Protein AF-0000000078797740 (afdb_homodimer)

Radius of gyration: 21.54 Å; Cα contacts (8 Å, |Δi|>4): 703; chains: 2; bounding box: 52×62×42 Å

pLDDT: mean 92.01, std 10.16, range [43.12, 98.81]

Structure (mmCIF, N/CA/C/O backbone):
data_AF-0000000078797740-model_v1
#
loop_
_entity.id
_entity.type
_entity.pdbx_description
1 polymer 'Cyclic nucleotide-binding domain-containing protein'
#
loop_
_atom_site.group_PDB
_atom_site.id
_atom_site.type_symbol
_atom_site.label_atom_id
_atom_site.label_alt_id
_atom_site.label_comp_id
_atom_site.label_asym_id
_atom_site.label_entity_id
_atom_site.label_seq_id
_atom_site.pdbx_PDB_ins_code
_atom_site.Cartn_x
_atom_site.Cartn_y
_atom_site.Cartn_z
_atom_site.occupancy
_atom_site.B_iso_or_equiv
_atom_site.auth_seq_id
_atom_site.auth_comp_id
_atom_site.auth_asym_id
_atom_site.auth_atom_id
_atom_site.pdbx_PDB_model_num
ATOM 1 N N . MET A 1 1 ? -16.812 24.594 4.102 1 65.12 1 MET A N 1
ATOM 2 C CA . MET A 1 1 ? -16.141 23.297 4.164 1 65.12 1 MET A CA 1
ATOM 3 C C . MET A 1 1 ? -14.641 23.469 4.328 1 65.12 1 MET A C 1
ATOM 5 O O . MET A 1 1 ? -14.039 24.359 3.713 1 65.12 1 MET A O 1
ATOM 9 N N . ASP A 1 2 ? -14.078 22.812 5.332 1 85.69 2 ASP A N 1
ATOM 10 C CA . ASP A 1 2 ? -12.664 23.016 5.656 1 85.69 2 ASP A CA 1
ATOM 11 C C . ASP A 1 2 ? -11.766 22.5 4.539 1 85.69 2 ASP A C 1
ATOM 13 O O . ASP A 1 2 ? -12.062 21.484 3.92 1 85.69 2 ASP A O 1
ATOM 17 N N . ALA A 1 3 ? -10.875 23.344 4.074 1 91.75 3 ALA A N 1
ATOM 18 C CA . ALA A 1 3 ? -9.93 23.125 2.982 1 91.75 3 ALA A CA 1
ATOM 19 C C . ALA A 1 3 ? -9.32 21.734 3.051 1 91.75 3 ALA A C 1
ATOM 21 O O . ALA A 1 3 ? -9.117 21.094 2.021 1 91.75 3 ALA A O 1
ATOM 22 N N . PHE A 1 4 ? -9.172 21.25 4.227 1 95.38 4 PHE A N 1
ATOM 23 C CA . PHE A 1 4 ? -8.5 19.969 4.359 1 95.38 4 PHE A CA 1
ATOM 24 C C . PHE A 1 4 ? -9.422 18.828 3.939 1 95.38 4 PHE A C 1
ATOM 26 O O . PHE A 1 4 ? -8.961 17.797 3.441 1 95.38 4 PHE A O 1
ATOM 33 N N . ILE A 1 5 ? -10.742 18.984 4.07 1 96.31 5 ILE A N 1
ATOM 34 C CA . ILE A 1 5 ? -11.688 17.938 3.693 1 96.31 5 ILE A CA 1
ATOM 35 C C . ILE A 1 5 ? -11.781 17.859 2.17 1 96.31 5 ILE A C 1
ATOM 37 O O . ILE A 1 5 ? -11.922 16.766 1.61 1 96.31 5 ILE A O 1
ATOM 41 N N . GLN A 1 6 ? -11.719 19.016 1.574 1 95.81 6 GLN A N 1
ATOM 42 C CA . GLN A 1 6 ? -11.695 19.047 0.116 1 95.81 6 GLN A CA 1
ATOM 43 C C . GLN A 1 6 ? -10.453 18.344 -0.425 1 95.81 6 GLN A C 1
ATOM 45 O O . GLN A 1 6 ? -10.539 17.562 -1.38 1 95.81 6 GLN A O 1
ATOM 50 N N . LYS A 1 7 ? -9.336 18.594 0.124 1 95.12 7 LYS A N 1
ATOM 51 C CA . LYS A 1 7 ? -8.094 17.938 -0.268 1 95.12 7 LYS A CA 1
ATOM 52 C C . LYS A 1 7 ? -8.164 16.422 -0.041 1 95.12 7 LYS A C 1
ATOM 54 O O . LYS A 1 7 ? -7.676 15.648 -0.862 1 95.12 7 LYS A O 1
ATOM 59 N N . PHE A 1 8 ? -8.758 16.094 1.086 1 97 8 PHE A N 1
ATOM 60 C CA . PHE A 1 8 ? -8.938 14.68 1.421 1 97 8 PHE A CA 1
ATOM 61 C C . PHE A 1 8 ? -9.781 13.977 0.362 1 97 8 PHE A C 1
ATOM 63 O O . PHE A 1 8 ? -9.406 12.906 -0.124 1 97 8 PHE A O 1
ATOM 70 N N . CYS A 1 9 ? -10.852 14.609 0.002 1 96.81 9 CYS A N 1
ATOM 71 C CA . CYS A 1 9 ? -11.758 14.062 -1.002 1 96.81 9 CYS A CA 1
ATOM 72 C C . CYS A 1 9 ? -11.062 13.93 -2.352 1 96.81 9 CYS A C 1
ATOM 74 O O . CYS A 1 9 ? -11.211 12.922 -3.037 1 96.81 9 CYS A O 1
ATOM 76 N N . GLU A 1 10 ? -10.305 14.898 -2.666 1 94 10 GLU A N 1
ATOM 77 C CA . GLU A 1 10 ? -9.609 14.898 -3.949 1 94 10 GLU A CA 1
ATOM 78 C C . GLU A 1 10 ? -8.508 13.844 -3.982 1 94 10 GLU A C 1
ATOM 80 O O . GLU A 1 10 ? -8.383 13.102 -4.957 1 94 10 GLU A O 1
ATOM 85 N N . LYS A 1 11 ? -7.773 13.734 -2.965 1 92.06 11 LYS A N 1
ATOM 86 C CA . LYS A 1 11 ? -6.637 12.82 -2.898 1 92.06 11 LYS A CA 1
ATOM 87 C C . LYS A 1 11 ? -7.094 11.367 -3.02 1 92.06 11 LYS A C 1
ATOM 89 O O . LYS A 1 11 ? -6.457 10.57 -3.707 1 92.06 11 LYS A O 1
ATOM 94 N N . TYR A 1 12 ? -8.211 11.094 -2.422 1 94.38 12 TYR A N 1
ATOM 95 C CA . TYR A 1 12 ? -8.617 9.695 -2.346 1 94.38 12 TYR A CA 1
ATOM 96 C C . TYR A 1 12 ? -9.828 9.43 -3.232 1 94.38 12 TYR A C 1
ATOM 98 O O . TYR A 1 12 ? -10.406 8.344 -3.188 1 94.38 12 TYR A O 1
ATOM 106 N N . SER A 1 13 ? -10.219 10.453 -4.012 1 92.69 13 SER A N 1
ATOM 107 C CA . SER A 1 13 ? -11.359 10.32 -4.91 1 92.69 13 SER A CA 1
ATOM 108 C C . SER A 1 13 ? -12.602 9.836 -4.164 1 92.69 13 SER A C 1
ATOM 110 O O . SER A 1 13 ? -13.242 8.867 -4.578 1 92.69 13 SER A O 1
ATOM 112 N N . LEU A 1 14 ? -12.945 10.523 -3.066 1 94.88 14 LEU A N 1
ATOM 113 C CA . LEU A 1 14 ? -14.055 10.125 -2.203 1 94.88 14 LEU A CA 1
ATOM 114 C C . LEU A 1 14 ? -15.148 11.18 -2.203 1 94.88 14 LEU A C 1
ATOM 116 O O . LEU A 1 14 ? -14.875 12.375 -2.332 1 94.88 14 LEU A O 1
ATOM 120 N N . PRO A 1 15 ? -16.391 10.75 -1.98 1 95 15 PRO A N 1
ATOM 121 C CA . PRO A 1 15 ? -17.5 11.703 -1.937 1 95 15 PRO A CA 1
ATOM 122 C C . PRO A 1 15 ? -17.453 12.617 -0.712 1 95 15 PRO A C 1
ATOM 124 O O . PRO A 1 15 ? -17.172 12.156 0.396 1 95 15 PRO A O 1
ATOM 127 N N . ILE A 1 16 ? -17.812 13.875 -0.906 1 95.62 16 ILE A N 1
ATOM 128 C CA . ILE A 1 16 ? -17.719 14.898 0.133 1 95.62 16 ILE A CA 1
ATOM 129 C C . ILE A 1 16 ? -18.734 14.594 1.243 1 95.62 16 ILE A C 1
ATOM 131 O O . ILE A 1 16 ? -18.422 14.766 2.426 1 95.62 16 ILE A O 1
ATOM 135 N N . ALA A 1 17 ? -19.922 14.141 0.893 1 95.62 17 ALA A N 1
ATOM 136 C CA . ALA A 1 17 ? -20.969 13.891 1.878 1 95.62 17 ALA A CA 1
ATOM 137 C C . ALA A 1 17 ? -20.531 12.828 2.881 1 95.62 17 ALA A C 1
ATOM 139 O O . ALA A 1 17 ? -20.734 12.984 4.09 1 95.62 17 ALA A O 1
ATOM 140 N N . LEU A 1 18 ? -19.938 11.766 2.393 1 95.94 18 LEU A N 1
ATOM 141 C CA . LEU A 1 18 ? -19.484 10.688 3.266 1 95.94 18 LEU A CA 1
ATOM 142 C C . LEU A 1 18 ? -18.266 11.109 4.074 1 95.94 18 LEU A C 1
ATOM 144 O O . LEU A 1 18 ? -18.094 10.695 5.223 1 95.94 18 LEU A O 1
ATOM 148 N N . SER A 1 19 ? -17.391 11.938 3.469 1 97.12 19 SER A N 1
ATOM 149 C CA . SER A 1 19 ? -16.219 12.461 4.176 1 97.12 19 SER A CA 1
ATOM 150 C C . SER A 1 19 ? -16.641 13.336 5.355 1 97.12 19 SER A C 1
ATOM 152 O O . SER A 1 19 ? -16.047 13.258 6.434 1 97.12 19 SER A O 1
ATOM 154 N N . LEU A 1 20 ? -17.672 14.117 5.137 1 96.44 20 LEU A N 1
ATOM 155 C CA . LEU A 1 20 ? -18.203 14.953 6.211 1 96.44 20 LEU A CA 1
ATOM 156 C C . LEU A 1 20 ? -18.844 14.109 7.297 1 96.44 20 LEU A C 1
ATOM 158 O O . LEU A 1 20 ? -18.734 14.414 8.484 1 96.44 20 LEU A O 1
ATOM 162 N N . GLN A 1 21 ? -19.531 13.055 6.883 1 95.75 21 GLN A N 1
ATOM 163 C CA . GLN A 1 21 ? -20.109 12.125 7.844 1 95.75 21 GLN A CA 1
ATOM 164 C C . GLN A 1 21 ? -19.031 11.5 8.719 1 95.75 21 GLN A C 1
ATOM 166 O O . GLN A 1 21 ? -19.203 11.359 9.93 1 95.75 21 GLN A O 1
ATOM 171 N N . LEU A 1 22 ? -17.953 11.07 8.109 1 96.69 22 LEU A N 1
ATOM 172 C CA . LEU A 1 22 ? -16.828 10.531 8.859 1 96.69 22 LEU A CA 1
ATOM 173 C C . LEU A 1 22 ? -16.281 11.57 9.844 1 96.69 22 LEU A C 1
ATOM 175 O O . LEU A 1 22 ? -16.078 11.266 11.016 1 96.69 22 LEU A O 1
ATOM 179 N N . LEU A 1 23 ? -16.125 12.766 9.344 1 97.06 23 LEU A N 1
ATOM 180 C CA . LEU A 1 23 ? -15.57 13.844 10.156 1 97.06 23 LEU A CA 1
ATOM 181 C C . LEU A 1 23 ? -16.438 14.109 11.383 1 97.06 23 LEU A C 1
ATOM 183 O O . LEU A 1 23 ? -15.922 14.375 12.469 1 97.06 23 LEU A O 1
ATOM 187 N N . ASP A 1 24 ? -17.719 14.008 11.227 1 96.56 24 ASP A N 1
ATOM 188 C CA . ASP A 1 24 ? -18.672 14.25 12.305 1 96.56 24 ASP A CA 1
ATOM 189 C C . ASP A 1 24 ? -18.484 13.258 13.445 1 96.56 24 ASP A C 1
ATOM 191 O O . ASP A 1 24 ? -18.906 13.508 14.578 1 96.56 24 ASP A O 1
ATOM 195 N N . ASN A 1 25 ? -17.844 12.164 13.148 1 97.56 25 ASN A N 1
ATOM 196 C CA . ASN A 1 25 ? -17.641 11.133 14.156 1 97.56 25 ASN A CA 1
ATOM 197 C C . ASN A 1 25 ? -16.219 11.195 14.734 1 97.56 25 ASN A C 1
ATOM 199 O O . ASN A 1 25 ? -15.867 10.398 15.602 1 97.56 25 ASN A O 1
ATOM 203 N N . MET A 1 26 ? -15.414 12.125 14.273 1 98.19 26 MET A N 1
ATOM 204 C CA . MET A 1 26 ? -14.023 12.234 14.688 1 98.19 26 MET A CA 1
ATOM 205 C C . MET A 1 26 ? -13.852 13.312 15.75 1 98.19 26 MET A C 1
ATOM 207 O O . MET A 1 26 ? -14.719 14.18 15.906 1 98.19 26 MET A O 1
ATOM 211 N N . GLU A 1 27 ? -12.789 13.219 16.438 1 98.38 27 GLU A N 1
ATOM 212 C CA . GLU A 1 27 ? -12.414 14.195 17.469 1 98.38 27 GLU A CA 1
ATOM 213 C C . GLU A 1 27 ? -11.164 14.969 17.047 1 98.38 27 GLU A C 1
ATOM 215 O O . GLU A 1 27 ? -10.25 14.406 16.453 1 98.38 27 GLU A O 1
ATOM 220 N N . LYS A 1 28 ? -11.125 16.203 17.469 1 98.19 28 LYS A N 1
ATOM 221 C CA . LYS A 1 28 ? -9.992 17.078 17.141 1 98.19 28 LYS A CA 1
ATOM 222 C C . LYS A 1 28 ? -8.859 16.906 18.141 1 98.19 28 LYS A C 1
ATOM 224 O O . LYS A 1 28 ? -9.102 16.875 19.359 1 98.19 28 LYS A O 1
ATOM 229 N N . PHE A 1 29 ? -7.629 16.766 17.672 1 98.5 29 PHE A N 1
ATOM 230 C CA . PHE A 1 29 ? -6.422 16.688 18.484 1 98.5 29 PHE A CA 1
ATOM 231 C C . PHE A 1 29 ? -5.41 17.734 18.047 1 98.5 29 PHE A C 1
ATOM 233 O O . PHE A 1 29 ? -5.262 18.016 16.859 1 98.5 29 PHE A O 1
ATOM 240 N N . THR A 1 30 ? -4.703 18.266 19.016 1 98.56 30 THR A N 1
ATOM 241 C CA . THR A 1 30 ? -3.621 19.203 18.734 1 98.56 30 THR A CA 1
ATOM 242 C C . THR A 1 30 ? -2.281 18.641 19.203 1 98.56 30 THR A C 1
ATOM 244 O O . THR A 1 30 ? -2.199 18.016 20.25 1 98.56 30 THR A O 1
ATOM 247 N N . PHE A 1 31 ? -1.307 18.859 18.375 1 98.56 31 PHE A N 1
ATOM 248 C CA . PHE A 1 31 ? 0.049 18.406 18.641 1 98.56 31 PHE A CA 1
ATOM 249 C C . PHE A 1 31 ? 1.056 19.531 18.453 1 98.56 31 PHE A C 1
ATOM 251 O O . PHE A 1 31 ? 0.838 20.438 17.641 1 98.56 31 PHE A O 1
ATOM 258 N N . HIS A 1 32 ? 2.152 19.469 19.188 1 98.56 32 HIS A N 1
ATOM 259 C CA . HIS A 1 32 ? 3.271 20.375 18.984 1 98.56 32 HIS A CA 1
ATOM 260 C C . HIS A 1 32 ? 4.359 19.734 18.141 1 98.56 32 HIS A C 1
ATOM 262 O O . HIS A 1 32 ? 4.422 18.5 18.031 1 98.56 32 HIS A O 1
ATOM 268 N N . LYS A 1 33 ? 5.16 20.594 17.578 1 98.12 33 LYS A N 1
ATOM 269 C CA . LYS A 1 33 ? 6.328 20.094 16.859 1 98.12 33 LYS A CA 1
ATOM 270 C C . LYS A 1 33 ? 7.109 19.094 17.703 1 98.12 33 LYS A C 1
ATOM 272 O O . LYS A 1 33 ? 7.387 19.344 18.891 1 98.12 33 LYS A O 1
ATOM 277 N N . GLY A 1 34 ? 7.336 17.953 17.156 1 98.12 34 GLY A N 1
ATOM 278 C CA . GLY A 1 34 ? 8.148 16.969 17.844 1 98.12 34 GLY A CA 1
ATOM 279 C C . GLY A 1 34 ? 7.328 15.906 18.547 1 98.12 34 GLY A C 1
ATOM 280 O O . GLY A 1 34 ? 7.859 14.867 18.953 1 98.12 34 GLY A O 1
ATOM 281 N N . ASP A 1 35 ? 6.016 16.188 18.719 1 98.69 35 ASP A N 1
ATOM 282 C CA . ASP A 1 35 ? 5.145 15.18 19.312 1 98.69 35 ASP A CA 1
ATOM 283 C C . ASP A 1 35 ? 5.012 13.961 18.406 1 98.69 35 ASP A C 1
ATOM 285 O O . ASP A 1 35 ? 5.168 14.07 17.188 1 98.69 35 ASP A O 1
ATOM 289 N N . PHE A 1 36 ? 4.711 12.766 19 1 98.75 36 PHE A N 1
ATOM 290 C CA . PHE A 1 36 ? 4.547 11.516 18.266 1 98.75 36 PHE A CA 1
ATOM 291 C C . PHE A 1 36 ? 3.113 11.008 18.375 1 98.75 36 PHE A C 1
ATOM 293 O O . PHE A 1 36 ? 2.514 11.055 19.453 1 98.75 36 PHE A O 1
ATOM 300 N N . LEU A 1 37 ? 2.555 10.594 17.25 1 98.19 37 LEU A N 1
ATOM 301 C CA . LEU A 1 37 ? 1.342 9.781 17.328 1 98.19 37 LEU A CA 1
ATOM 302 C C . LEU A 1 37 ? 1.644 8.398 17.891 1 98.19 37 LEU A C 1
ATOM 304 O O . LEU A 1 37 ? 0.841 7.844 18.641 1 98.19 37 LEU A O 1
ATOM 308 N N . VAL A 1 38 ? 2.738 7.883 17.438 1 98.31 38 VAL A N 1
ATOM 309 C CA . VAL A 1 38 ? 3.26 6.602 17.906 1 98.31 38 VAL A CA 1
ATOM 310 C C . VAL A 1 38 ? 4.77 6.547 17.688 1 98.31 38 VAL A C 1
ATOM 312 O O . VAL A 1 38 ? 5.285 7.125 16.719 1 98.31 38 VAL A O 1
ATOM 315 N N . GLN A 1 39 ? 5.453 5.984 18.562 1 97.88 39 GLN A N 1
ATOM 316 C CA . GLN A 1 39 ? 6.871 5.691 18.406 1 97.88 39 GLN A CA 1
ATOM 317 C C . GLN A 1 39 ? 7.098 4.223 18.062 1 97.88 39 GLN A C 1
ATOM 319 O O . GLN A 1 39 ? 6.301 3.363 18.438 1 97.88 39 GLN A O 1
ATOM 324 N N . GLU A 1 40 ? 8.172 4.023 17.297 1 95.81 40 GLU A N 1
ATOM 325 C CA . GLU A 1 40 ? 8.547 2.637 17.047 1 95.81 40 GLU A CA 1
ATOM 326 C C . GLU A 1 40 ? 8.469 1.796 18.312 1 95.81 40 GLU A C 1
ATOM 328 O O . GLU A 1 40 ? 8.953 2.211 19.375 1 95.81 40 GLU A O 1
ATOM 333 N N . GLY A 1 41 ? 7.762 0.644 18.219 1 96.5 41 GLY A N 1
ATOM 334 C CA . GLY A 1 41 ? 7.578 -0.219 19.375 1 96.5 41 GLY A CA 1
ATOM 335 C C . GLY A 1 41 ? 6.312 0.085 20.156 1 96.5 41 GLY A C 1
ATOM 336 O O . GLY A 1 41 ? 5.887 -0.711 21 1 96.5 41 GLY A O 1
ATOM 337 N N . GLY A 1 42 ? 5.723 1.275 19.953 1 97.88 42 GLY A N 1
ATOM 338 C CA . GLY A 1 42 ? 4.449 1.623 20.562 1 97.88 42 GLY A CA 1
ATOM 339 C C . GLY A 1 42 ? 3.252 1.109 19.797 1 97.88 42 GLY A C 1
ATOM 340 O O . GLY A 1 42 ? 3.408 0.439 18.766 1 97.88 42 GLY A O 1
ATOM 341 N N . ARG A 1 43 ? 2.072 1.393 20.344 1 97.81 43 ARG A N 1
ATOM 342 C CA . ARG A 1 43 ? 0.838 0.954 19.703 1 97.81 43 ARG A CA 1
ATOM 343 C C . ARG A 1 43 ? -0.146 2.109 19.562 1 97.81 43 ARG A C 1
ATOM 345 O O . ARG A 1 43 ? -0.275 2.938 20.469 1 97.81 43 ARG A O 1
ATOM 352 N N . ASN A 1 44 ? -0.718 2.252 18.484 1 98.31 44 ASN A N 1
ATOM 353 C CA . ASN A 1 44 ? -1.804 3.172 18.172 1 98.31 44 ASN A CA 1
ATOM 354 C C . ASN A 1 44 ? -2.682 2.627 17.047 1 98.31 44 ASN A C 1
ATOM 356 O O . ASN A 1 44 ? -2.199 2.375 15.938 1 98.31 44 ASN A O 1
ATOM 360 N N . SER A 1 45 ? -3.953 2.43 17.328 1 98.25 45 SER A N 1
ATOM 361 C CA . SER A 1 45 ? -4.828 1.804 16.344 1 98.25 45 SER A CA 1
ATOM 362 C C . SER A 1 45 ? -5.762 2.826 15.711 1 98.25 45 SER A C 1
ATOM 364 O O . SER A 1 45 ? -6.621 2.471 14.898 1 98.25 45 SER A O 1
ATOM 366 N N . ASN A 1 46 ? -5.617 4.09 16.031 1 98.56 46 ASN A N 1
ATOM 367 C CA . ASN A 1 46 ? -6.539 5.121 15.57 1 98.56 46 ASN A CA 1
ATOM 368 C C . ASN A 1 46 ? -6.262 5.504 14.117 1 98.56 46 ASN A C 1
ATOM 370 O O . ASN A 1 46 ? -5.176 5.234 13.594 1 98.56 46 ASN A O 1
ATOM 374 N N . PHE A 1 47 ? -7.25 6.047 13.516 1 98.75 47 PHE A N 1
ATOM 375 C CA . PHE A 1 47 ? -7.191 6.625 12.18 1 98.75 47 PHE A CA 1
ATOM 376 C C . PHE A 1 47 ? -7.32 8.141 12.242 1 98.75 47 PHE A C 1
ATOM 378 O O . PHE A 1 47 ? -8.18 8.672 12.953 1 98.75 47 PHE A O 1
ATOM 385 N N . TYR A 1 48 ? -6.465 8.883 11.477 1 98.81 48 TYR A N 1
ATOM 386 C CA . TYR A 1 48 ? -6.488 10.336 11.547 1 98.81 48 TYR A CA 1
ATOM 387 C C . TYR A 1 48 ? -6.523 10.945 10.148 1 98.81 48 TYR A C 1
ATOM 389 O O . TYR A 1 48 ? -6.051 10.336 9.188 1 98.81 48 TYR A O 1
ATOM 397 N N . ILE A 1 49 ? -7.062 12.141 10.078 1 98.56 49 ILE A N 1
ATOM 398 C CA . ILE A 1 49 ? -6.93 13.023 8.93 1 98.56 49 ILE A CA 1
ATOM 399 C C . ILE A 1 49 ? -6.195 14.297 9.344 1 98.56 49 ILE A C 1
ATOM 401 O O . ILE A 1 49 ? -6.535 14.922 10.352 1 98.56 49 ILE A O 1
ATOM 405 N N . VAL A 1 50 ? -5.211 14.664 8.578 1 98.31 50 VAL A N 1
ATOM 406 C CA . VAL A 1 50 ? -4.434 15.859 8.883 1 98.31 50 VAL A CA 1
ATOM 407 C C . VAL A 1 50 ? -5.215 17.109 8.469 1 98.31 50 VAL A C 1
ATOM 409 O O . VAL A 1 50 ? -5.461 17.312 7.277 1 98.31 50 VAL A O 1
ATOM 412 N N . SER A 1 51 ? -5.598 17.891 9.391 1 98.12 51 SER A N 1
ATOM 413 C CA . SER A 1 51 ? -6.246 19.156 9.055 1 98.12 51 SER A CA 1
ATOM 414 C C . SER A 1 51 ? -5.227 20.297 8.961 1 98.12 51 SER A C 1
ATOM 416 O O . SER A 1 51 ? -5.426 21.25 8.203 1 98.12 51 SER A O 1
ATOM 418 N N . LYS A 1 52 ? -4.18 20.172 9.781 1 96.81 52 LYS A N 1
ATOM 419 C CA . LYS A 1 52 ? -3.082 21.141 9.75 1 96.81 52 LYS A CA 1
ATOM 420 C C . LYS A 1 52 ? -1.762 20.469 10.148 1 96.81 52 LYS A C 1
ATOM 422 O O . LYS A 1 52 ? -1.721 19.656 11.07 1 96.81 52 LYS A O 1
ATOM 427 N N . GLY A 1 53 ? -0.698 20.984 9.398 1 96.88 53 GLY A N 1
ATOM 428 C CA . GLY A 1 53 ? 0.641 20.562 9.773 1 96.88 53 GLY A CA 1
ATOM 429 C C . GLY A 1 53 ? 1.225 19.516 8.836 1 96.88 53 GLY A C 1
ATOM 430 O O . GLY A 1 53 ? 0.622 19.188 7.809 1 96.88 53 GLY A O 1
ATOM 431 N N . ILE A 1 54 ? 2.469 19.078 9.117 1 97.5 54 ILE A N 1
ATOM 432 C CA . ILE A 1 54 ? 3.209 18.078 8.352 1 97.5 54 ILE A CA 1
ATOM 433 C C . ILE A 1 54 ? 3.717 16.984 9.281 1 97.5 54 ILE A C 1
ATOM 435 O O . ILE A 1 54 ? 4.234 17.266 10.367 1 97.5 54 ILE A O 1
ATOM 439 N N . TRP A 1 55 ? 3.535 15.828 8.852 1 98 55 TRP A N 1
ATOM 440 C CA . TRP A 1 55 ? 3.945 14.672 9.641 1 98 55 TRP A CA 1
ATOM 441 C C . TRP A 1 55 ? 4.949 13.812 8.883 1 98 55 TRP A C 1
ATOM 443 O O . TRP A 1 55 ? 4.961 13.812 7.648 1 98 55 TRP A O 1
ATOM 453 N N . ARG A 1 56 ? 5.773 13.148 9.664 1 97.81 56 ARG A N 1
ATOM 454 C CA . ARG A 1 56 ? 6.812 12.281 9.117 1 97.81 56 ARG A CA 1
ATOM 455 C C . ARG A 1 56 ? 6.719 10.875 9.695 1 97.81 56 ARG A C 1
ATOM 457 O O . ARG A 1 56 ? 6.617 10.703 10.914 1 97.81 56 ARG A O 1
ATOM 464 N N . GLY A 1 57 ? 6.625 9.914 8.844 1 97.5 57 GLY A N 1
ATOM 465 C CA . GLY A 1 57 ? 6.863 8.531 9.234 1 97.5 57 GLY A CA 1
ATOM 466 C C . GLY A 1 57 ? 8.305 8.102 9.055 1 97.5 57 GLY A C 1
ATOM 467 O O . GLY A 1 57 ? 8.891 8.289 7.984 1 97.5 57 GLY A O 1
ATOM 468 N N . HIS A 1 58 ? 8.922 7.586 10.109 1 96.81 58 HIS A N 1
ATOM 469 C CA . HIS A 1 58 ? 10.336 7.238 10.023 1 96.81 58 HIS A CA 1
ATOM 470 C C . HIS A 1 58 ? 10.672 6.062 10.938 1 96.81 58 HIS A C 1
ATOM 472 O O . HIS A 1 58 ? 9.883 5.719 11.82 1 96.81 58 HIS A O 1
ATOM 478 N N . TYR A 1 59 ? 11.711 5.414 10.641 1 94.81 59 TYR A N 1
ATOM 479 C CA . TYR A 1 59 ? 12.203 4.312 11.461 1 94.81 59 TYR A CA 1
ATOM 480 C C . TYR A 1 59 ? 13.727 4.332 11.531 1 94.81 59 TYR A C 1
ATOM 482 O O . TYR A 1 59 ? 14.383 5.051 10.773 1 94.81 59 TYR A O 1
ATOM 490 N N . LEU A 1 60 ? 14.25 3.621 12.516 1 91 60 LEU A N 1
ATOM 491 C CA . LEU A 1 60 ? 15.695 3.5 12.656 1 91 60 LEU A CA 1
ATOM 492 C C . LEU A 1 60 ? 16.203 2.221 12 1 91 60 LEU A C 1
ATOM 494 O O . LEU A 1 60 ? 15.758 1.124 12.344 1 91 60 LEU A O 1
ATOM 498 N N . ASN A 1 61 ? 17.047 2.404 11.039 1 86.5 61 ASN A N 1
ATOM 499 C CA . ASN A 1 61 ? 17.734 1.283 10.406 1 86.5 61 ASN A CA 1
ATOM 500 C C . ASN A 1 61 ? 19.203 1.22 10.836 1 86.5 61 ASN A C 1
ATOM 502 O O . ASN A 1 61 ? 20.031 1.943 10.297 1 86.5 61 ASN A O 1
ATOM 506 N N . ASP A 1 62 ? 19.531 0.239 11.688 1 82.06 62 ASP A N 1
ATOM 507 C CA . ASP A 1 62 ? 20.875 0.135 12.234 1 82.06 62 ASP A CA 1
ATOM 508 C C . ASP A 1 62 ? 21.375 1.493 12.719 1 82.06 62 ASP A C 1
ATOM 510 O O . ASP A 1 62 ? 22.469 1.933 12.336 1 82.06 62 ASP A O 1
ATOM 514 N N . GLY A 1 63 ? 20.531 2.162 13.297 1 86.06 63 GLY A N 1
ATOM 515 C CA . GLY A 1 63 ? 20.891 3.434 13.898 1 86.06 63 GLY A CA 1
ATOM 516 C C . GLY A 1 63 ? 20.672 4.621 12.984 1 86.06 63 GLY A C 1
ATOM 517 O O . GLY A 1 63 ? 20.75 5.77 13.414 1 86.06 63 GLY A O 1
ATOM 518 N N . VAL A 1 64 ? 20.375 4.379 11.766 1 88.94 64 VAL A N 1
ATOM 519 C CA . VAL A 1 64 ? 20.141 5.461 10.812 1 88.94 64 VAL A CA 1
ATOM 520 C C . VAL A 1 64 ? 18.656 5.82 10.789 1 88.94 64 VAL A C 1
ATOM 522 O O . VAL A 1 64 ? 17.812 4.938 10.672 1 88.94 64 VAL A O 1
ATOM 525 N N . ASP A 1 65 ? 18.375 7.105 10.875 1 94.12 65 ASP A N 1
ATOM 526 C CA . ASP A 1 65 ? 17.016 7.617 10.828 1 94.12 65 ASP A CA 1
ATOM 527 C C . ASP A 1 65 ? 16.516 7.734 9.383 1 94.12 65 ASP A C 1
ATOM 529 O O . ASP A 1 65 ? 16.938 8.633 8.656 1 94.12 65 ASP A O 1
ATOM 533 N N . VAL A 1 66 ? 15.594 6.883 9.016 1 92.75 66 VAL A N 1
ATOM 534 C CA . VAL A 1 66 ? 15.141 6.809 7.629 1 92.75 66 VAL A CA 1
ATOM 535 C C . VAL A 1 66 ? 13.711 7.328 7.527 1 92.75 66 VAL A C 1
ATOM 537 O O . VAL A 1 66 ? 12.805 6.824 8.203 1 92.75 66 VAL A O 1
ATOM 540 N N . SER A 1 67 ? 13.508 8.359 6.703 1 94.56 67 SER A N 1
ATOM 541 C CA . SER A 1 67 ? 12.156 8.852 6.43 1 94.56 67 SER A CA 1
ATOM 542 C C . SER A 1 67 ? 11.445 7.961 5.414 1 94.56 67 SER A C 1
ATOM 544 O O . SER A 1 67 ? 11.992 7.66 4.352 1 94.56 67 SER A O 1
ATOM 546 N N . VAL A 1 68 ? 10.227 7.598 5.727 1 92.25 68 VAL A N 1
ATOM 547 C CA . VAL A 1 68 ? 9.461 6.703 4.863 1 92.25 68 VAL A CA 1
ATOM 548 C C . VAL A 1 68 ? 8.445 7.508 4.055 1 92.25 68 VAL A C 1
ATOM 550 O O . VAL A 1 68 ? 8.258 7.258 2.861 1 92.25 68 VAL A O 1
ATOM 553 N N . TRP A 1 69 ? 7.754 8.32 4.656 1 93.44 69 TRP A N 1
ATOM 554 C CA . TRP A 1 69 ? 6.734 9.133 3.998 1 93.44 69 TRP A CA 1
ATOM 555 C C . TRP A 1 69 ? 6.492 10.43 4.766 1 93.44 69 TRP A C 1
ATOM 557 O O . TRP A 1 69 ? 6.898 10.555 5.922 1 93.44 69 TRP A O 1
ATOM 567 N N . PHE A 1 70 ? 5.914 11.352 4.117 1 95.5 70 PHE A N 1
ATOM 568 C CA . PHE A 1 70 ? 5.379 12.578 4.711 1 95.5 70 PHE A CA 1
ATOM 569 C C . PHE A 1 70 ? 3.883 12.695 4.445 1 95.5 70 PHE A C 1
ATOM 571 O O . PHE A 1 70 ? 3.381 12.188 3.441 1 95.5 70 PHE A O 1
ATOM 578 N N . ALA A 1 71 ? 3.227 13.32 5.344 1 96 71 ALA A N 1
ATOM 579 C CA . ALA A 1 71 ? 1.797 13.578 5.188 1 96 71 ALA A CA 1
ATOM 580 C C . ALA A 1 71 ? 1.448 15 5.613 1 96 71 ALA A C 1
ATOM 582 O O . ALA A 1 71 ? 1.977 15.508 6.605 1 96 71 ALA A O 1
ATOM 583 N N . SER A 1 72 ? 0.632 15.594 4.844 1 95.94 72 SER A N 1
ATOM 584 C CA . SER A 1 72 ? 0.224 16.969 5.121 1 95.94 72 SER A CA 1
ATOM 585 C C . SER A 1 72 ? -1.29 17.125 5.031 1 95.94 72 SER A C 1
ATOM 587 O O . SER A 1 72 ? -2.023 16.125 5.051 1 95.94 72 SER A O 1
ATOM 589 N N . GLU A 1 73 ? -1.748 18.344 5.055 1 95.69 73 GLU A N 1
ATOM 590 C CA . GLU A 1 73 ? -3.166 18.688 5.082 1 95.69 73 GLU A CA 1
ATOM 591 C C . GLU A 1 73 ? -3.953 17.875 4.059 1 95.69 73 GLU A C 1
ATOM 593 O O . GLU A 1 73 ? -3.586 17.828 2.881 1 95.69 73 GLU A O 1
ATOM 598 N N . GLY A 1 74 ? -4.984 17.188 4.551 1 96.31 74 GLY A N 1
ATOM 599 C CA . GLY A 1 74 ? -5.867 16.438 3.668 1 96.31 74 GLY A CA 1
ATOM 600 C C . GLY A 1 74 ? -5.488 14.969 3.551 1 96.31 74 GLY A C 1
ATOM 601 O O . GLY A 1 74 ? -6.219 14.18 2.945 1 96.31 74 GLY A O 1
ATOM 602 N N . GLU A 1 75 ? -4.41 14.602 4.121 1 96.62 75 GLU A N 1
ATOM 603 C CA . GLU A 1 75 ? -3.961 13.219 3.998 1 96.62 75 GLU A CA 1
ATOM 604 C C . GLU A 1 75 ? -4.305 12.414 5.246 1 96.62 75 GLU A C 1
ATOM 606 O O . GLU A 1 75 ? -4.402 12.969 6.344 1 96.62 75 GLU A O 1
ATOM 611 N N . ALA A 1 76 ? -4.535 11.141 5.066 1 98.06 76 ALA A N 1
ATOM 612 C CA . ALA A 1 76 ? -4.758 10.211 6.176 1 98.06 76 ALA A CA 1
ATOM 613 C C . ALA A 1 76 ? -3.438 9.773 6.797 1 98.06 76 ALA A C 1
ATOM 615 O O . ALA A 1 76 ? -2.449 9.562 6.09 1 98.06 76 ALA A O 1
ATOM 616 N N . ILE A 1 77 ? -3.428 9.609 8.109 1 98 77 ILE A N 1
ATOM 617 C CA . ILE A 1 77 ? -2.27 9.031 8.781 1 98 77 ILE A CA 1
ATOM 618 C C . ILE A 1 77 ? -2.73 8.031 9.844 1 98 77 ILE A C 1
ATOM 620 O O . ILE A 1 77 ? -3.748 8.242 10.5 1 98 77 ILE A O 1
ATOM 624 N N . PHE A 1 78 ? -2.006 6.984 9.984 1 98.5 78 PHE A N 1
ATOM 625 C CA . PHE A 1 78 ? -2.219 5.918 10.953 1 98.5 78 PHE A CA 1
ATOM 626 C C . PHE A 1 78 ? -1.011 4.992 11.016 1 98.5 78 PHE A C 1
ATOM 628 O O . PHE A 1 78 ? -0.219 4.934 10.078 1 98.5 78 PHE A O 1
ATOM 635 N N . SER A 1 79 ? -0.845 4.387 12.164 1 98.12 79 SER A N 1
ATOM 636 C CA . SER A 1 79 ? 0.094 3.27 12.211 1 98.12 79 SER A CA 1
ATOM 637 C C . SER A 1 79 ? -0.484 2.033 11.531 1 98.12 79 SER A C 1
ATOM 639 O O . SER A 1 79 ? -1.443 1.438 12.023 1 98.12 79 SER A O 1
ATOM 641 N N . SER A 1 80 ? 0.106 1.585 10.477 1 97.56 80 SER A N 1
ATOM 642 C CA . SER A 1 80 ? -0.408 0.449 9.719 1 97.56 80 SER A CA 1
ATOM 643 C C . SER A 1 80 ? -0.508 -0.798 10.594 1 97.56 80 SER A C 1
ATOM 645 O O . SER A 1 80 ? -1.521 -1.5 10.57 1 97.56 80 SER A O 1
ATOM 647 N N . TRP A 1 81 ? 0.489 -1.096 11.383 1 97.5 81 TRP A N 1
ATOM 648 C CA . TRP A 1 81 ? 0.529 -2.27 12.25 1 97.5 81 TRP A CA 1
ATOM 649 C C . TRP A 1 81 ? -0.546 -2.186 13.328 1 97.5 81 TRP A C 1
ATOM 651 O O . TRP A 1 81 ? -1.294 -3.143 13.547 1 97.5 81 TRP A O 1
ATOM 661 N N . GLY A 1 82 ? -0.595 -1.052 13.984 1 97.94 82 GLY A N 1
ATOM 662 C CA . GLY A 1 82 ? -1.619 -0.853 15 1 97.94 82 GLY A CA 1
ATOM 663 C C . GLY A 1 82 ? -3.027 -0.873 14.43 1 97.94 82 GLY A C 1
ATOM 664 O O . GLY A 1 82 ? -3.908 -1.544 14.977 1 97.94 82 GLY A O 1
ATOM 665 N N . TYR A 1 83 ? -3.217 -0.17 13.352 1 98.31 83 TYR A N 1
ATOM 666 C CA . TYR A 1 83 ? -4.547 -0.018 12.766 1 98.31 83 TYR A CA 1
ATOM 667 C C . TYR A 1 83 ? -5.035 -1.335 12.18 1 98.31 83 TYR A C 1
ATOM 669 O O . TYR A 1 83 ? -6.195 -1.714 12.367 1 98.31 83 TYR A O 1
ATOM 677 N N . VAL A 1 84 ? -4.211 -2.061 11.492 1 97.75 84 VAL A N 1
ATOM 678 C CA . VAL A 1 84 ? -4.656 -3.203 10.703 1 97.75 84 VAL A CA 1
ATOM 679 C C . VAL A 1 84 ? -4.676 -4.457 11.57 1 97.75 84 VAL A C 1
ATOM 681 O O . VAL A 1 84 ? -5.621 -5.246 11.516 1 97.75 84 VAL A O 1
ATOM 684 N N . GLU A 1 85 ? -3.605 -4.617 12.406 1 96.25 85 GLU A N 1
ATOM 685 C CA . GLU A 1 85 ? -3.455 -5.895 13.094 1 96.25 85 GLU A CA 1
ATOM 686 C C . GLU A 1 85 ? -3.381 -5.699 14.609 1 96.25 85 GLU A C 1
ATOM 688 O O . GLU A 1 85 ? -3.242 -6.668 15.359 1 96.25 85 GLU A O 1
ATOM 693 N N . ASN A 1 86 ? -3.467 -4.477 15.086 1 96.44 86 ASN A N 1
ATOM 694 C CA . ASN A 1 86 ? -3.334 -4.172 16.5 1 96.44 86 ASN A CA 1
ATOM 695 C C . ASN A 1 86 ? -2.018 -4.703 17.062 1 96.44 86 ASN A C 1
ATOM 697 O O . ASN A 1 86 ? -2.002 -5.352 18.109 1 96.44 86 ASN A O 1
ATOM 701 N N . THR A 1 87 ? -0.908 -4.52 16.359 1 97.25 87 THR A N 1
ATOM 702 C CA . THR A 1 87 ? 0.443 -4.871 16.781 1 97.25 87 THR A CA 1
ATOM 703 C C . THR A 1 87 ? 1.305 -3.619 16.938 1 97.25 87 THR A C 1
ATOM 705 O O . THR A 1 87 ? 0.842 -2.506 16.672 1 97.25 87 THR A O 1
ATOM 708 N N . VAL A 1 88 ? 2.52 -3.779 17.422 1 97.81 88 VAL A N 1
ATOM 709 C CA . VAL A 1 88 ? 3.402 -2.643 17.656 1 97.81 88 VAL A CA 1
ATOM 710 C C . VAL A 1 88 ? 3.875 -2.061 16.328 1 97.81 88 VAL A C 1
ATOM 712 O O . VAL A 1 88 ? 4.094 -2.799 15.367 1 97.81 88 VAL A O 1
ATOM 715 N N . SER A 1 89 ? 4.039 -0.791 16.359 1 97.5 89 SER A N 1
ATOM 716 C CA . SER A 1 89 ? 4.445 -0.081 15.156 1 97.5 89 SER A CA 1
ATOM 717 C C . SER A 1 89 ? 5.926 -0.292 14.867 1 97.5 89 SER A C 1
ATOM 719 O O . SER A 1 89 ? 6.754 -0.285 15.781 1 97.5 89 SER A O 1
ATOM 721 N N . LEU A 1 90 ? 6.297 -0.427 13.625 1 95.06 90 LEU A N 1
ATOM 722 C CA . LEU A 1 90 ? 7.695 -0.473 13.203 1 95.06 90 LEU A CA 1
ATOM 723 C C . LEU A 1 90 ? 8.18 0.911 12.789 1 95.06 90 LEU A C 1
ATOM 725 O O . LEU A 1 90 ? 9.375 1.105 12.547 1 95.06 90 LEU A O 1
ATOM 729 N N . VAL A 1 91 ? 7.199 1.821 12.742 1 96.44 91 VAL A N 1
ATOM 730 C CA . VAL A 1 91 ? 7.508 3.178 12.305 1 96.44 91 VAL A CA 1
ATOM 731 C C . VAL A 1 91 ? 7.055 4.18 13.359 1 96.44 91 VAL A C 1
ATOM 733 O O . VAL A 1 91 ? 6.051 3.955 14.047 1 96.44 91 VAL A O 1
ATOM 736 N N . SER A 1 92 ? 7.855 5.223 13.531 1 98.31 92 SER A N 1
ATOM 737 C CA . SER A 1 92 ? 7.426 6.367 14.32 1 98.31 92 SER A CA 1
ATOM 738 C C . SER A 1 92 ? 6.719 7.406 13.461 1 98.31 92 SER A C 1
ATOM 740 O O . SER A 1 92 ? 7.109 7.637 12.312 1 98.31 92 SER A O 1
ATOM 742 N N . ILE A 1 93 ? 5.711 7.977 13.977 1 98.75 93 ILE A N 1
ATOM 743 C CA . ILE A 1 93 ? 4.988 9.055 13.312 1 98.75 93 ILE A CA 1
ATOM 744 C C . ILE A 1 93 ? 5.113 10.336 14.133 1 98.75 93 ILE A C 1
ATOM 746 O O . ILE A 1 93 ? 4.555 10.438 15.227 1 98.75 93 ILE A O 1
ATOM 750 N N . GLU A 1 94 ? 5.793 11.297 13.57 1 98.69 94 GLU A N 1
ATOM 751 C CA . GLU A 1 94 ? 6.234 12.469 14.32 1 98.69 94 GLU A CA 1
ATOM 752 C C . GLU A 1 94 ? 5.734 13.758 13.672 1 98.69 94 GLU A C 1
ATOM 754 O O . GLU A 1 94 ? 5.762 13.891 12.445 1 98.69 94 GLU A O 1
ATOM 759 N N . ALA A 1 95 ? 5.289 14.688 14.492 1 98.69 95 ALA A N 1
ATOM 760 C CA . ALA A 1 95 ? 4.895 16 13.992 1 98.69 95 ALA A CA 1
ATOM 761 C C . ALA A 1 95 ? 6.117 16.859 13.664 1 98.69 95 ALA A C 1
ATOM 763 O O . ALA A 1 95 ? 6.98 17.062 14.523 1 98.69 95 ALA A O 1
ATOM 764 N N . MET A 1 96 ? 6.18 17.391 12.461 1 98.25 96 MET A N 1
ATOM 765 C CA . MET A 1 96 ? 7.309 18.203 12.031 1 98.25 96 MET A CA 1
ATOM 766 C C . MET A 1 96 ? 7.062 19.672 12.344 1 98.25 96 MET A C 1
ATOM 768 O O . MET A 1 96 ? 7.98 20.5 12.25 1 98.25 96 MET A O 1
ATOM 772 N N . CYS A 1 97 ? 5.895 20.094 12.719 1 98.19 97 CYS A N 1
ATOM 773 C CA . CYS A 1 97 ? 5.445 21.406 13.156 1 98.19 97 CYS A CA 1
ATOM 774 C C . CYS A 1 97 ? 4.172 21.312 13.984 1 98.19 97 CYS A C 1
ATOM 776 O O . CYS A 1 97 ? 3.662 20.203 14.203 1 98.19 97 CYS A O 1
ATOM 778 N N . ASP A 1 98 ? 3.734 22.406 14.57 1 98.44 98 ASP A N 1
ATOM 779 C CA . ASP A 1 98 ? 2.439 22.391 15.242 1 98.44 98 ASP A CA 1
ATOM 780 C C . ASP A 1 98 ? 1.338 21.891 14.305 1 98.44 98 ASP A C 1
ATOM 782 O O . ASP A 1 98 ? 1.251 22.328 13.156 1 98.44 98 ASP A O 1
ATOM 786 N N . SER A 1 99 ? 0.554 20.875 14.812 1 98.12 99 SER A N 1
ATOM 787 C CA . SER A 1 99 ? -0.351 20.172 13.914 1 98.12 99 SER A CA 1
ATOM 788 C C . SER A 1 99 ? -1.718 19.953 14.562 1 98.12 99 SER A C 1
ATOM 790 O O . SER A 1 99 ? -1.857 20.062 15.781 1 98.12 99 SER A O 1
ATOM 792 N N . GLU A 1 100 ? -2.666 19.797 13.75 1 98.62 100 GLU A N 1
ATOM 793 C CA . GLU A 1 100 ? -4.031 19.438 14.117 1 98.62 100 GLU A CA 1
ATOM 794 C C . GLU A 1 100 ? -4.516 18.234 13.328 1 98.62 100 GLU A C 1
ATOM 796 O O . GLU A 1 100 ? -4.336 18.156 12.117 1 98.62 100 GLU A O 1
ATOM 801 N N . LEU A 1 101 ? -5.102 17.266 14.031 1 98.69 101 LEU A N 1
ATOM 802 C CA . LEU A 1 101 ? -5.645 16.062 13.43 1 98.69 101 LEU A CA 1
ATOM 803 C C . LEU A 1 101 ? -7.102 15.852 13.844 1 98.69 101 LEU A C 1
ATOM 805 O O . LEU A 1 101 ? -7.508 16.266 14.93 1 98.69 101 LEU A O 1
ATOM 809 N N . TYR A 1 102 ? -7.828 15.32 13.023 1 98.69 102 TYR A N 1
ATOM 810 C CA . TYR A 1 102 ? -9.102 14.711 13.391 1 98.69 102 TYR A CA 1
ATOM 811 C C . TYR A 1 102 ? -8.977 13.195 13.453 1 98.69 102 TYR A C 1
ATOM 813 O O . TYR A 1 102 ? -8.609 12.555 12.461 1 98.69 102 TYR A O 1
ATOM 821 N N . GLY A 1 103 ? -9.312 12.625 14.586 1 98.75 103 GLY A N 1
ATOM 822 C CA . GLY A 1 103 ? -9.055 11.211 14.805 1 98.75 103 GLY A CA 1
ATOM 823 C C . GLY A 1 103 ? -10.297 10.438 15.195 1 98.75 103 GLY A C 1
ATOM 824 O O . GLY A 1 103 ? -11.258 11.008 15.727 1 98.75 103 GLY A O 1
ATOM 825 N N . ILE A 1 104 ? -10.266 9.203 14.945 1 98.75 104 ILE A N 1
ATOM 826 C CA . ILE A 1 104 ? -11.305 8.258 15.336 1 98.75 104 ILE A CA 1
ATOM 827 C C . ILE A 1 104 ? -10.672 6.926 15.727 1 98.75 104 ILE A C 1
ATOM 829 O O . ILE A 1 104 ? -9.719 6.477 15.078 1 98.75 104 ILE A O 1
ATOM 833 N N . SER A 1 105 ? -11.211 6.305 16.734 1 98.38 105 SER A N 1
ATOM 834 C CA . SER A 1 105 ? -10.688 5.004 17.141 1 98.38 105 SER A CA 1
ATOM 835 C C . SER A 1 105 ? -11.062 3.924 16.125 1 98.38 105 SER A C 1
ATOM 837 O O . SER A 1 105 ? -12.102 4.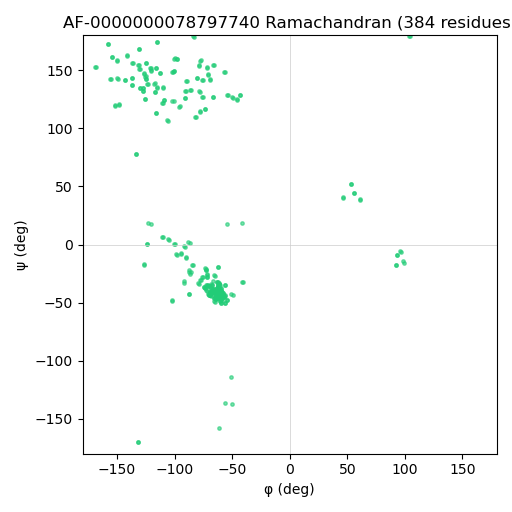02 15.469 1 98.38 105 SER A O 1
ATOM 839 N N . LYS A 1 106 ? -10.242 2.896 16.031 1 98 106 LYS A N 1
ATOM 840 C CA . LYS A 1 106 ? -10.547 1.77 15.156 1 98 106 LYS A CA 1
ATOM 841 C C . LYS A 1 106 ? -11.883 1.133 15.523 1 98 106 LYS A C 1
ATOM 843 O O . LYS A 1 106 ? -12.656 0.764 14.641 1 98 106 LYS A O 1
ATOM 848 N N . THR A 1 107 ? -12.156 0.984 16.766 1 97.62 107 THR A N 1
ATOM 849 C CA . THR A 1 107 ? -13.391 0.366 17.25 1 97.62 107 THR A CA 1
ATOM 850 C C . THR A 1 107 ? -14.602 1.141 16.75 1 97.62 107 THR A C 1
ATOM 852 O O . THR A 1 107 ? -15.539 0.552 16.203 1 97.62 107 THR A O 1
ATOM 855 N N . LYS A 1 108 ? -14.578 2.426 16.938 1 98.19 108 LYS A N 1
ATOM 856 C CA . LYS A 1 108 ? -15.68 3.26 16.484 1 98.19 108 LYS A CA 1
ATOM 857 C C . LYS A 1 108 ? -15.812 3.201 14.961 1 98.19 108 LYS A C 1
ATOM 859 O O . LYS A 1 108 ? -16.922 3.143 14.43 1 98.19 108 LYS A O 1
ATOM 864 N N . LEU A 1 109 ? -14.734 3.258 14.289 1 98 109 LEU A N 1
ATOM 865 C CA . LEU A 1 109 ? -14.727 3.221 12.836 1 98 109 LEU A CA 1
ATOM 866 C C . LEU A 1 109 ? -15.305 1.907 12.32 1 98 109 LEU A C 1
ATOM 868 O O . LEU A 1 109 ? -16.062 1.897 11.344 1 98 109 LEU A O 1
ATOM 872 N N . GLU A 1 110 ? -14.953 0.809 12.977 1 98 110 GLU A N 1
ATOM 873 C CA . GLU A 1 110 ? -15.492 -0.495 12.594 1 98 110 GLU A CA 1
ATOM 874 C C . GLU A 1 110 ? -17 -0.537 12.758 1 98 110 GLU A C 1
ATOM 876 O O . GLU A 1 110 ? -17.703 -1.172 11.961 1 98 110 GLU A O 1
ATOM 881 N N . VAL A 1 111 ? -17.516 0.098 13.734 1 97.94 111 VAL A N 1
ATOM 882 C CA . VAL A 1 111 ? -18.969 0.178 13.938 1 97.94 111 VAL A CA 1
ATOM 883 C C . VAL A 1 111 ? -19.609 0.926 12.773 1 97.94 111 VAL A C 1
ATOM 885 O O . VAL A 1 111 ? -20.641 0.5 12.25 1 97.94 111 VAL A O 1
ATOM 888 N N . LEU A 1 112 ? -18.984 2.027 12.383 1 97.75 112 LEU A N 1
ATOM 889 C CA . LEU A 1 112 ? -19.5 2.803 11.258 1 97.75 112 LEU A CA 1
ATOM 890 C C . LEU A 1 112 ? -19.5 1.975 9.977 1 97.75 112 LEU A C 1
ATOM 892 O O . LEU A 1 112 ? -20.5 1.958 9.242 1 97.75 112 LEU A O 1
ATOM 896 N N . TYR A 1 113 ? -18.422 1.271 9.719 1 97.88 113 TYR A N 1
ATOM 897 C CA . TYR A 1 113 ? -18.297 0.446 8.523 1 97.88 113 TYR A CA 1
ATOM 898 C C . TYR A 1 113 ? -19.328 -0.678 8.523 1 97.88 113 TYR A C 1
ATOM 900 O O . TYR A 1 113 ? -19.844 -1.05 7.473 1 97.88 113 TYR A O 1
ATOM 908 N N . ALA A 1 114 ? -19.594 -1.223 9.633 1 97.06 114 ALA A N 1
ATOM 909 C CA . ALA A 1 114 ? -20.516 -2.344 9.758 1 97.06 114 ALA A CA 1
ATOM 910 C C . ALA A 1 114 ? -21.969 -1.886 9.57 1 97.06 114 ALA A C 1
ATOM 912 O O . ALA A 1 114 ? -22.828 -2.676 9.18 1 97.06 114 ALA A O 1
ATOM 913 N N . GLY A 1 115 ? -22.203 -0.632 9.781 1 95.69 115 GLY A N 1
ATOM 914 C CA . GLY A 1 115 ? -23.562 -0.125 9.781 1 95.69 115 GLY A CA 1
ATOM 915 C C . GLY A 1 115 ? -23.969 0.501 8.461 1 95.69 115 GLY A C 1
ATOM 916 O O . GLY A 1 115 ? -25.141 0.828 8.258 1 95.69 115 GLY A O 1
ATOM 917 N N . SER A 1 116 ? -23.078 0.677 7.574 1 96.38 116 SER A N 1
ATOM 918 C CA . SER A 1 116 ? -23.359 1.376 6.32 1 96.38 116 SER A CA 1
ATOM 919 C C . SER A 1 116 ? -22.516 0.822 5.18 1 96.38 116 SER A C 1
ATOM 921 O O . SER A 1 116 ? -21.281 0.931 5.203 1 96.38 116 SER A O 1
ATOM 923 N N . VAL A 1 117 ? -23.25 0.332 4.164 1 97.31 117 VAL A N 1
ATOM 924 C CA . VAL A 1 117 ? -22.562 -0.19 2.99 1 97.31 117 VAL A CA 1
ATOM 925 C C . VAL A 1 117 ? -21.766 0.93 2.314 1 97.31 117 VAL A C 1
ATOM 927 O O . VAL A 1 117 ? -20.672 0.704 1.807 1 97.31 117 VAL A O 1
ATOM 930 N N . GLU A 1 118 ? -22.312 2.1 2.373 1 96.81 118 GLU A N 1
ATOM 931 C CA . GLU A 1 118 ? -21.656 3.258 1.769 1 96.81 118 GLU A CA 1
ATOM 932 C C . GLU A 1 118 ? -20.344 3.592 2.484 1 96.81 118 GLU A C 1
ATOM 934 O O . GLU A 1 118 ? -19.328 3.867 1.841 1 96.81 118 GLU A O 1
ATOM 939 N N . LEU A 1 119 ? -20.375 3.504 3.768 1 97.12 119 LEU A N 1
ATOM 940 C CA . LEU A 1 119 ? -19.172 3.818 4.531 1 97.12 119 LEU A CA 1
ATOM 941 C C . LEU A 1 119 ? -18.141 2.695 4.414 1 97.12 119 LEU A C 1
ATOM 943 O O . LEU A 1 119 ? -16.938 2.949 4.41 1 97.12 119 LEU A O 1
ATOM 947 N N . ALA A 1 120 ? -18.656 1.489 4.383 1 97.69 120 ALA A N 1
ATOM 948 C CA . ALA A 1 120 ? -17.734 0.37 4.16 1 97.69 120 ALA A CA 1
ATOM 949 C C . ALA A 1 120 ? -17 0.523 2.838 1 97.69 120 ALA A C 1
ATOM 951 O O . ALA A 1 120 ? -15.773 0.365 2.783 1 97.69 120 ALA A O 1
ATOM 952 N N . ASN A 1 121 ? -17.734 0.859 1.843 1 97.94 121 ASN A N 1
ATOM 953 C CA . ASN A 1 121 ? -17.125 1.061 0.533 1 97.94 121 ASN A CA 1
ATOM 954 C C . ASN A 1 121 ? -16.203 2.285 0.52 1 97.94 121 ASN A C 1
ATOM 956 O O . ASN A 1 121 ? -15.195 2.305 -0.18 1 97.94 121 ASN A O 1
ATOM 960 N N . PHE A 1 122 ? -16.609 3.252 1.272 1 97.44 122 PHE A N 1
ATOM 961 C CA . PHE A 1 122 ? -15.766 4.422 1.459 1 97.44 122 PHE A CA 1
ATOM 962 C C . PHE A 1 122 ? -14.398 4.016 1.996 1 97.44 122 PHE A C 1
ATOM 964 O O . PHE A 1 122 ? -13.367 4.422 1.457 1 97.44 122 PHE A O 1
ATOM 971 N N . GLY A 1 123 ? -14.359 3.219 3.049 1 97.88 123 GLY A N 1
ATOM 972 C CA . GLY A 1 123 ? -13.117 2.713 3.605 1 97.88 123 GLY A CA 1
ATOM 973 C C . GLY A 1 123 ? -12.32 1.877 2.621 1 97.88 123 GLY A C 1
ATOM 974 O O . GLY A 1 123 ? -11.094 1.995 2.549 1 97.88 123 GLY A O 1
ATOM 975 N N . ARG A 1 124 ? -13.008 1.059 1.887 1 98 124 ARG A N 1
ATOM 976 C CA . ARG A 1 124 ? -12.367 0.221 0.882 1 98 124 ARG A CA 1
ATOM 977 C C . ARG A 1 124 ? -11.656 1.072 -0.165 1 98 124 ARG A C 1
ATOM 979 O O . ARG A 1 124 ? -10.477 0.848 -0.463 1 98 124 ARG A O 1
ATOM 986 N N . ARG A 1 125 ? -12.312 2.025 -0.662 1 97.56 125 ARG A N 1
ATOM 987 C CA . ARG A 1 125 ? -11.758 2.891 -1.696 1 97.56 125 ARG A CA 1
ATOM 988 C C . ARG A 1 125 ? -10.578 3.689 -1.163 1 97.56 125 ARG A C 1
ATOM 990 O O . ARG A 1 125 ? -9.594 3.906 -1.877 1 97.56 125 ARG A O 1
ATOM 997 N N . LEU A 1 126 ? -10.703 4.137 0.012 1 97.94 126 LEU A N 1
ATOM 998 C CA . LEU A 1 126 ? -9.602 4.848 0.651 1 97.94 126 LEU A CA 1
ATOM 999 C C . LEU A 1 126 ? -8.336 4.004 0.635 1 97.94 126 LEU A C 1
ATOM 1001 O O . LEU A 1 126 ? -7.273 4.48 0.219 1 97.94 126 LEU A O 1
ATOM 1005 N N . PHE A 1 127 ? -8.375 2.771 0.994 1 98.19 127 PHE A N 1
ATOM 1006 C CA . PHE A 1 127 ? -7.188 1.933 1.107 1 98.19 127 PHE A CA 1
ATOM 1007 C C . PHE A 1 127 ? -6.715 1.471 -0.266 1 98.19 127 PHE A C 1
ATOM 1009 O O . PHE A 1 127 ? -5.523 1.233 -0.473 1 98.19 127 PHE A O 1
ATOM 1016 N N . GLU A 1 128 ? -7.684 1.309 -1.218 1 97.94 128 GLU A N 1
ATOM 1017 C CA . GLU A 1 128 ? -7.266 1.095 -2.6 1 97.94 128 GLU A CA 1
ATOM 1018 C C . GLU A 1 128 ? -6.363 2.225 -3.084 1 97.94 128 GLU A C 1
ATOM 1020 O O . GLU A 1 128 ? -5.312 1.974 -3.678 1 97.94 128 GLU A O 1
ATOM 1025 N N . GLN A 1 129 ? -6.75 3.432 -2.77 1 97.38 129 GLN A N 1
ATOM 1026 C CA . GLN A 1 129 ? -5.973 4.605 -3.166 1 97.38 129 GLN A CA 1
ATOM 1027 C C . GLN A 1 129 ? -4.652 4.668 -2.406 1 97.38 129 GLN A C 1
ATOM 1029 O O . GLN A 1 129 ? -3.615 5.008 -2.984 1 97.38 129 GLN A O 1
ATOM 1034 N N . GLN A 1 130 ? -4.707 4.344 -1.112 1 96.38 130 GLN A N 1
ATOM 1035 C CA . GLN A 1 130 ? -3.482 4.289 -0.318 1 96.38 130 GLN A CA 1
ATOM 1036 C C . GLN A 1 130 ? -2.494 3.285 -0.899 1 96.38 130 GLN A C 1
ATOM 1038 O O . GLN A 1 130 ? -1.3 3.572 -1.008 1 96.38 130 GLN A O 1
ATOM 1043 N N . PHE A 1 131 ? -2.992 2.137 -1.246 1 97.12 131 PHE A N 1
ATOM 1044 C CA . PHE A 1 131 ? -2.154 1.082 -1.806 1 97.12 131 PHE A CA 1
ATOM 1045 C C . PHE A 1 131 ? -1.551 1.519 -3.135 1 97.12 131 PHE A C 1
ATOM 1047 O O . PHE A 1 131 ? -0.348 1.367 -3.355 1 97.12 131 PHE A O 1
ATOM 1054 N N . LEU A 1 132 ? -2.35 2.084 -4 1 96.81 132 LEU A N 1
ATOM 1055 C CA . LEU A 1 132 ? -1.89 2.58 -5.293 1 96.81 132 LEU A CA 1
ATOM 1056 C C . LEU A 1 132 ? -0.81 3.643 -5.117 1 96.81 132 LEU A C 1
ATOM 1058 O O . LEU A 1 132 ? 0.21 3.619 -5.809 1 96.81 132 LEU A O 1
ATOM 1062 N N . GLY A 1 133 ? -1.074 4.566 -4.246 1 92.5 133 GLY A N 1
ATOM 1063 C CA . GLY A 1 133 ? -0.103 5.613 -3.977 1 92.5 133 GLY A CA 1
ATOM 1064 C C . GLY A 1 133 ? 1.242 5.078 -3.521 1 92.5 133 GLY A C 1
ATOM 1065 O O . GLY A 1 133 ? 2.287 5.527 -4 1 92.5 133 GLY A O 1
ATOM 1066 N N . LEU A 1 134 ? 1.214 4.129 -2.623 1 92.25 134 LEU A N 1
ATOM 1067 C CA . LEU A 1 134 ? 2.441 3.545 -2.094 1 92.25 134 LEU A CA 1
ATOM 1068 C C . LEU A 1 134 ? 3.193 2.781 -3.178 1 92.25 134 LEU A C 1
ATOM 1070 O O . LEU A 1 134 ? 4.41 2.916 -3.307 1 92.25 134 LEU A O 1
ATOM 1074 N N . GLU A 1 135 ? 2.506 1.985 -3.924 1 93 135 GLU A N 1
ATOM 1075 C CA . GLU A 1 135 ? 3.145 1.238 -5.004 1 93 135 GLU A CA 1
ATOM 1076 C C . GLU A 1 135 ? 3.738 2.178 -6.051 1 93 135 GLU A C 1
ATOM 1078 O O . GLU A 1 135 ? 4.852 1.956 -6.527 1 93 135 GLU A O 1
ATOM 1083 N N . SER A 1 136 ? 2.988 3.209 -6.445 1 90.06 136 SER A N 1
ATOM 1084 C CA . SER A 1 136 ? 3.471 4.191 -7.41 1 90.06 136 SER A CA 1
ATOM 1085 C C . SER A 1 136 ? 4.754 4.859 -6.926 1 90.06 136 SER A C 1
ATOM 1087 O O . SER A 1 136 ? 5.703 5.02 -7.691 1 90.06 136 SER A O 1
ATOM 1089 N N . TRP A 1 137 ? 4.73 5.184 -5.715 1 83.62 137 TRP A N 1
ATOM 1090 C CA . TRP A 1 137 ? 5.914 5.797 -5.125 1 83.62 137 TRP A CA 1
ATOM 1091 C C . TRP A 1 137 ? 7.102 4.844 -5.168 1 83.62 137 TRP A C 1
ATOM 1093 O O . TRP A 1 137 ? 8.219 5.254 -5.492 1 83.62 137 TRP A O 1
ATOM 1103 N N . MET A 1 138 ? 6.918 3.609 -4.832 1 83.12 138 MET A N 1
ATOM 1104 C CA . MET A 1 138 ? 7.961 2.592 -4.809 1 83.12 138 MET A CA 1
ATOM 1105 C C . MET A 1 138 ? 8.586 2.424 -6.191 1 83.12 138 MET A C 1
ATOM 1107 O O . MET A 1 138 ? 9.805 2.268 -6.312 1 83.12 138 MET A O 1
ATOM 1111 N N . ILE A 1 139 ? 7.867 2.447 -7.199 1 83.62 139 ILE A N 1
ATOM 1112 C CA . ILE A 1 139 ? 8.391 2.129 -8.523 1 83.62 139 ILE A CA 1
ATOM 1113 C C . ILE A 1 139 ? 8.961 3.389 -9.172 1 83.62 139 ILE A C 1
ATOM 1115 O O . ILE A 1 139 ? 9.828 3.307 -10.047 1 83.62 139 ILE A O 1
ATOM 1119 N N . THR A 1 140 ? 8.539 4.582 -8.797 1 72.81 140 THR A N 1
ATOM 1120 C CA . THR A 1 140 ? 9.055 5.82 -9.375 1 72.81 140 THR A CA 1
ATOM 1121 C C . THR A 1 140 ? 10.305 6.281 -8.625 1 72.81 140 THR A C 1
ATOM 1123 O O . THR A 1 140 ? 11.047 7.133 -9.117 1 72.81 140 THR A O 1
ATOM 1126 N N . GLY A 1 141 ? 10.625 5.883 -7.309 1 60.75 141 GLY A N 1
ATOM 1127 C CA . GLY A 1 141 ? 11.711 6.301 -6.438 1 60.75 141 GLY A CA 1
ATOM 1128 C C . GLY A 1 141 ? 13.07 5.855 -6.93 1 60.75 141 GLY A C 1
ATOM 1129 O O . GLY A 1 141 ? 14.094 6.41 -6.523 1 60.75 141 GLY A O 1
ATOM 1130 N N . GLY A 1 142 ? 13.391 4.758 -7.543 1 50.94 142 GLY A N 1
ATOM 1131 C CA . GLY A 1 142 ? 14.719 4.242 -7.832 1 50.94 142 GLY A CA 1
ATOM 1132 C C . GLY A 1 142 ? 15.617 5.254 -8.508 1 50.94 142 GLY A C 1
ATOM 1133 O O . GLY A 1 142 ? 16.547 5.773 -7.891 1 50.94 142 GLY A O 1
ATOM 1134 N N . SER A 1 143 ? 16.125 5.234 -9.727 1 49.12 143 SER A N 1
ATOM 1135 C CA . SER A 1 143 ? 17.312 5.562 -10.523 1 49.12 143 SER A CA 1
ATOM 1136 C C . SER A 1 143 ? 17.609 7.055 -10.469 1 49.12 143 SER A C 1
ATOM 1138 O O . SER A 1 143 ? 16.844 7.832 -9.891 1 49.12 143 SER A O 1
ATOM 1140 N N . PRO A 1 144 ? 18.312 7.559 -11.422 1 55.69 144 PRO A N 1
ATOM 1141 C CA . PRO A 1 144 ? 18.859 8.836 -11.875 1 55.69 144 PRO A CA 1
ATOM 1142 C C . PRO A 1 144 ? 17.875 9.992 -11.719 1 55.69 144 PRO A C 1
ATOM 1144 O O . PRO A 1 144 ? 18.234 11.148 -11.938 1 55.69 144 PRO A O 1
ATOM 1147 N N . ARG A 1 145 ? 16.734 9.758 -10.773 1 67.25 145 ARG A N 1
ATOM 1148 C CA . ARG A 1 145 ? 15.562 10.625 -10.82 1 67.25 145 ARG A CA 1
ATOM 1149 C C . ARG A 1 145 ? 15.336 11.32 -9.477 1 67.25 145 ARG A C 1
ATOM 1151 O O . ARG A 1 145 ? 14.242 11.812 -9.203 1 67.25 145 ARG A O 1
ATOM 1158 N N . ALA A 1 146 ? 16.422 11.297 -8.688 1 78.06 146 ALA A N 1
ATOM 1159 C CA . ALA A 1 146 ? 16.297 12 -7.41 1 78.06 146 ALA A CA 1
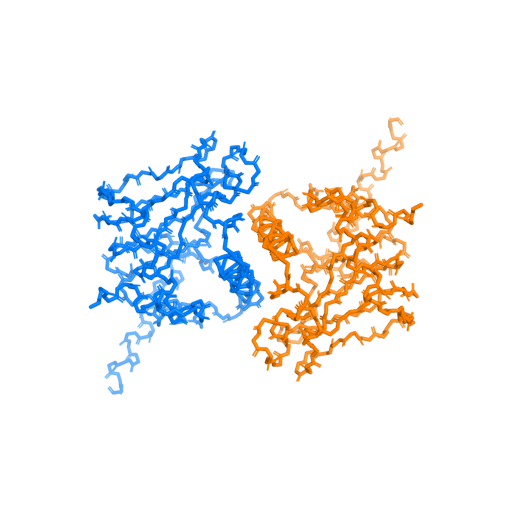ATOM 1160 C C . ALA A 1 146 ? 15.734 13.406 -7.609 1 78.06 146 ALA A C 1
ATOM 1162 O O . ALA A 1 146 ? 14.898 13.859 -6.832 1 78.06 146 ALA A O 1
ATOM 1163 N N . LYS A 1 147 ? 16.281 13.969 -8.594 1 85.25 147 LYS A N 1
ATOM 1164 C CA . LYS A 1 147 ? 15.805 15.32 -8.891 1 85.25 147 LYS A CA 1
ATOM 1165 C C . LYS A 1 147 ? 14.305 15.312 -9.211 1 85.25 147 LYS A C 1
ATOM 1167 O O . LYS A 1 147 ? 13.562 16.172 -8.727 1 85.25 147 LYS A O 1
ATOM 1172 N N . GLU A 1 148 ? 13.914 14.414 -9.961 1 83.94 148 GLU A N 1
ATOM 1173 C CA . GLU A 1 148 ? 12.508 14.312 -10.328 1 83.94 148 GLU A CA 1
ATOM 1174 C C . GLU A 1 148 ? 11.641 14.008 -9.109 1 83.94 148 GLU A C 1
ATOM 1176 O O . GLU A 1 148 ? 10.547 14.57 -8.969 1 83.94 148 GLU A O 1
ATOM 1181 N N . ARG A 1 149 ? 12.164 13.125 -8.25 1 84.19 149 ARG A N 1
ATOM 1182 C CA . ARG A 1 149 ? 11.422 12.789 -7.035 1 84.19 149 ARG A CA 1
ATOM 1183 C C . ARG A 1 149 ? 11.312 13.992 -6.105 1 84.19 149 ARG A C 1
ATOM 1185 O O . ARG A 1 149 ? 10.281 14.195 -5.461 1 84.19 149 ARG A O 1
ATOM 1192 N N . TYR A 1 150 ? 12.383 14.719 -6.062 1 87.88 150 TYR A N 1
ATOM 1193 C CA . TYR A 1 150 ? 12.383 15.93 -5.246 1 87.88 150 TYR A CA 1
ATOM 1194 C C . TYR A 1 150 ? 11.344 16.922 -5.746 1 87.88 150 TYR A C 1
ATOM 1196 O O . TYR A 1 150 ? 10.562 17.469 -4.957 1 87.88 150 TYR A O 1
ATOM 1204 N N . LEU A 1 151 ? 11.281 17.078 -7.027 1 86.5 151 LEU A N 1
ATOM 1205 C CA . LEU A 1 151 ? 10.336 18.016 -7.625 1 86.5 151 LEU A CA 1
ATOM 1206 C C . LEU A 1 151 ? 8.898 17.562 -7.406 1 86.5 151 LEU A C 1
ATOM 1208 O O . LEU A 1 151 ? 8.023 18.375 -7.117 1 86.5 151 LEU A O 1
ATOM 1212 N N . THR A 1 152 ? 8.688 16.281 -7.566 1 83.88 152 THR A N 1
ATOM 1213 C CA . THR A 1 152 ? 7.359 15.734 -7.324 1 83.88 152 THR A CA 1
ATOM 1214 C C . THR A 1 152 ? 6.941 15.938 -5.867 1 83.88 152 THR A C 1
ATOM 1216 O O . THR A 1 152 ? 5.801 16.312 -5.59 1 83.88 152 THR A O 1
ATOM 1219 N N . LEU A 1 153 ? 7.852 15.695 -4.992 1 85.88 153 LEU A N 1
ATOM 1220 C CA . LEU A 1 153 ? 7.594 15.875 -3.568 1 85.88 153 LEU A CA 1
ATOM 1221 C C . LEU A 1 153 ? 7.199 17.312 -3.264 1 85.88 153 LEU A C 1
ATOM 1223 O O . LEU A 1 153 ? 6.254 17.562 -2.512 1 85.88 153 LEU A O 1
ATOM 1227 N N . LEU A 1 154 ? 7.879 18.234 -3.865 1 87.06 154 LEU A N 1
ATOM 1228 C CA . LEU A 1 154 ? 7.613 19.656 -3.621 1 87.06 154 LEU A CA 1
ATOM 1229 C C . LEU A 1 154 ? 6.285 20.078 -4.246 1 87.06 154 LEU A C 1
ATOM 1231 O O . LEU A 1 154 ? 5.602 20.953 -3.725 1 87.06 154 LEU A O 1
ATOM 1235 N N . GLU A 1 155 ? 6.004 19.484 -5.352 1 83.62 155 GLU A N 1
ATOM 1236 C CA . GLU A 1 155 ? 4.727 19.766 -5.992 1 83.62 155 GLU A CA 1
ATOM 1237 C C . GLU A 1 155 ? 3.559 19.312 -5.117 1 83.62 155 GLU A C 1
ATOM 1239 O O . GLU A 1 155 ? 2.553 20.016 -5.004 1 83.62 155 GLU A O 1
ATOM 1244 N N . GLU A 1 156 ? 3.725 18.188 -4.523 1 80.38 156 GLU A N 1
ATOM 1245 C CA . GLU A 1 156 ? 2.664 17.609 -3.703 1 80.38 156 GLU A CA 1
ATOM 1246 C C . GLU A 1 156 ? 2.607 18.281 -2.33 1 80.38 156 GLU A C 1
ATOM 1248 O O . GLU A 1 156 ? 1.541 18.359 -1.717 1 80.38 156 GLU A O 1
ATOM 1253 N N . ASN A 1 157 ? 3.725 18.625 -1.909 1 86.5 157 ASN A N 1
ATOM 1254 C CA . ASN A 1 157 ? 3.824 19.234 -0.591 1 86.5 157 ASN A CA 1
ATOM 1255 C C . ASN A 1 157 ? 4.707 20.484 -0.619 1 86.5 157 ASN A C 1
ATOM 1257 O O . ASN A 1 157 ? 5.812 20.484 -0.069 1 86.5 157 ASN A O 1
ATOM 1261 N N . PRO A 1 158 ? 4.188 21.5 -1.077 1 84.44 158 PRO A N 1
ATOM 1262 C CA . PRO A 1 158 ? 5.008 22.703 -1.269 1 84.44 158 PRO A CA 1
ATOM 1263 C C . PRO A 1 158 ? 5.52 23.281 0.047 1 84.44 158 PRO A C 1
ATOM 1265 O O . PRO A 1 158 ? 6.551 23.969 0.066 1 84.44 158 PRO A O 1
ATOM 1268 N N . GLU A 1 159 ? 4.816 23.047 1.1 1 88.69 159 GLU A N 1
ATOM 1269 C CA . GLU A 1 159 ? 5.195 23.625 2.381 1 88.69 159 GLU A CA 1
ATOM 1270 C C . GLU A 1 159 ? 6.199 22.75 3.117 1 88.69 159 GLU A C 1
ATOM 1272 O O . GLU A 1 159 ? 6.617 23.062 4.23 1 88.69 159 GLU A O 1
ATOM 1277 N N . LEU A 1 160 ? 6.57 21.703 2.545 1 92 160 LEU A N 1
ATOM 1278 C CA . LEU A 1 160 ? 7.406 20.688 3.193 1 92 160 LEU A CA 1
ATOM 1279 C C . LEU A 1 160 ? 8.734 21.297 3.635 1 92 160 LEU A C 1
ATOM 1281 O O . LEU A 1 160 ? 9.188 21.062 4.758 1 92 160 LEU A O 1
ATOM 1285 N N . LEU A 1 161 ? 9.281 22.156 2.785 1 88.81 161 LEU A N 1
ATOM 1286 C CA . LEU A 1 161 ? 10.609 22.703 3.033 1 88.81 161 LEU A CA 1
ATOM 1287 C C . LEU A 1 161 ? 10.57 23.719 4.168 1 88.81 161 LEU A C 1
ATOM 1289 O O . LEU A 1 161 ? 11.609 24.047 4.754 1 88.81 161 LEU A O 1
ATOM 1293 N N . GLN A 1 162 ? 9.461 24.219 4.406 1 91.12 162 GLN A N 1
ATOM 1294 C CA . GLN A 1 162 ? 9.32 25.203 5.477 1 91.12 162 GLN A CA 1
ATOM 1295 C C . GLN A 1 162 ? 9.43 24.547 6.848 1 91.12 162 GLN A C 1
ATOM 1297 O O . GLN A 1 162 ? 9.891 25.156 7.809 1 91.12 162 GLN A O 1
ATOM 1302 N N . TYR A 1 163 ? 9.117 23.25 6.914 1 93.94 163 TYR A N 1
ATOM 1303 C CA . TYR A 1 163 ? 8.93 22.688 8.242 1 93.94 163 TYR A CA 1
ATOM 1304 C C . TYR A 1 163 ? 9.82 21.453 8.43 1 93.94 163 TYR A C 1
ATOM 1306 O O . TYR A 1 163 ? 10.062 21.031 9.562 1 93.94 163 TYR A O 1
ATOM 1314 N N . VAL A 1 164 ? 10.305 20.891 7.367 1 95.94 164 VAL A N 1
ATOM 1315 C CA . VAL A 1 164 ? 11.023 19.625 7.461 1 95.94 164 VAL A CA 1
ATOM 1316 C C . VAL A 1 164 ? 12.508 19.844 7.199 1 95.94 164 VAL A C 1
ATOM 1318 O O . VAL A 1 164 ? 12.883 20.406 6.164 1 95.94 164 VAL A O 1
ATOM 1321 N N . PRO A 1 165 ? 13.344 19.469 8.078 1 95.38 165 PRO A N 1
ATOM 1322 C CA . PRO A 1 165 ? 14.789 19.562 7.836 1 95.38 165 PRO A CA 1
ATOM 1323 C C . PRO A 1 165 ? 15.227 18.812 6.574 1 95.38 165 PRO A C 1
ATOM 1325 O O . PRO A 1 165 ? 14.688 17.75 6.262 1 95.38 165 PRO A O 1
ATOM 1328 N N . LEU A 1 166 ? 16.234 19.328 5.953 1 92.94 166 LEU A N 1
ATOM 1329 C CA . LEU A 1 166 ? 16.703 18.797 4.684 1 92.94 166 LEU A CA 1
ATOM 1330 C C . LEU A 1 166 ? 17.188 17.359 4.848 1 92.94 166 LEU A C 1
ATOM 1332 O O . LEU A 1 166 ? 17.047 16.547 3.932 1 92.94 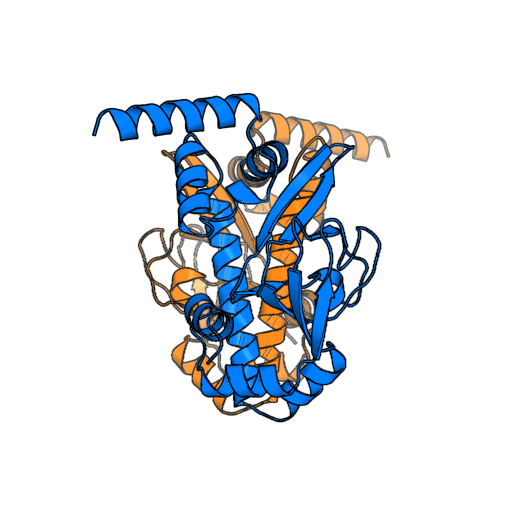166 LEU A O 1
ATOM 1336 N N . LYS A 1 167 ? 17.703 17.125 6.012 1 95.19 167 LYS A N 1
ATOM 1337 C CA . LYS A 1 167 ? 18.219 15.781 6.246 1 95.19 167 LYS A CA 1
ATOM 1338 C C . LYS A 1 167 ? 17.109 14.734 6.129 1 95.19 167 LYS A C 1
ATOM 1340 O O . LYS A 1 167 ? 17.344 13.625 5.641 1 95.19 167 LYS A O 1
ATOM 1345 N N . HIS A 1 168 ? 15.906 15.039 6.59 1 96.12 168 HIS A N 1
ATOM 1346 C CA . HIS A 1 168 ? 14.781 14.109 6.516 1 96.12 168 HIS A CA 1
ATOM 1347 C C . HIS A 1 168 ? 14.297 13.953 5.078 1 96.12 168 HIS A C 1
ATOM 1349 O O . HIS A 1 168 ? 13.906 12.859 4.668 1 96.12 168 HIS A O 1
ATOM 1355 N N . ILE A 1 169 ? 14.352 15.023 4.363 1 93.56 169 ILE A N 1
ATOM 1356 C CA . ILE A 1 169 ? 13.953 14.992 2.963 1 93.56 169 ILE A CA 1
ATOM 1357 C C . ILE A 1 169 ? 14.953 14.172 2.156 1 93.56 169 ILE A C 1
ATOM 1359 O O . ILE A 1 169 ? 14.57 13.359 1.315 1 93.56 169 ILE A O 1
ATOM 1363 N N . ALA A 1 170 ? 16.25 14.406 2.418 1 92 170 ALA A N 1
ATOM 1364 C CA . ALA A 1 170 ? 17.297 13.633 1.752 1 92 170 ALA A CA 1
ATOM 1365 C C . ALA A 1 170 ? 17.141 12.141 2.023 1 92 170 ALA A C 1
ATOM 1367 O O . ALA A 1 170 ? 17.266 11.32 1.111 1 92 170 ALA A O 1
ATOM 1368 N N . SER A 1 171 ? 16.859 11.859 3.277 1 91.5 171 SER A N 1
ATOM 1369 C CA . SER A 1 171 ? 16.641 10.477 3.682 1 91.5 171 SER A CA 1
ATOM 1370 C C . SER A 1 171 ? 15.484 9.852 2.906 1 91.5 171 SER A C 1
ATOM 1372 O O . SER A 1 171 ? 15.586 8.727 2.414 1 91.5 171 SER A O 1
ATOM 1374 N N . TYR A 1 172 ? 14.406 10.547 2.754 1 90.75 172 TYR A N 1
ATOM 1375 C CA . TYR A 1 172 ? 13.227 10.102 2.027 1 90.75 172 TYR A CA 1
ATOM 1376 C C . TYR A 1 172 ? 13.555 9.828 0.565 1 90.75 172 TYR A C 1
ATOM 1378 O O . TYR A 1 172 ? 13.031 8.883 -0.03 1 90.75 172 TYR A O 1
ATOM 1386 N N . LEU A 1 173 ? 14.461 10.609 0.078 1 87.5 173 LEU A N 1
ATOM 1387 C CA . LEU A 1 173 ? 14.812 10.539 -1.336 1 87.5 173 LEU A CA 1
ATOM 1388 C C . LEU A 1 173 ? 15.969 9.57 -1.561 1 87.5 173 LEU A C 1
ATOM 1390 O O . LEU A 1 173 ? 16.422 9.383 -2.695 1 87.5 173 LEU A O 1
ATOM 1394 N N . TRP A 1 174 ? 16.453 9.016 -0.521 1 81.94 174 TRP A N 1
ATOM 1395 C CA . TRP A 1 174 ? 17.547 8.047 -0.563 1 81.94 174 TRP A CA 1
ATOM 1396 C C . TRP A 1 174 ? 18.797 8.672 -1.155 1 81.94 174 TRP A C 1
ATOM 1398 O O . TRP A 1 174 ? 19.469 8.055 -1.98 1 81.94 174 TRP A O 1
ATOM 1408 N N . ILE A 1 175 ? 19.047 9.891 -0.824 1 85.38 175 ILE A N 1
ATOM 1409 C CA . ILE A 1 175 ? 20.266 10.602 -1.208 1 85.38 175 ILE A CA 1
ATOM 1410 C C . ILE A 1 175 ? 20.875 11.281 0.016 1 85.38 175 ILE A C 1
ATOM 1412 O O . ILE A 1 175 ? 20.281 11.281 1.097 1 85.38 175 ILE A O 1
ATOM 1416 N N . THR A 1 176 ? 22.078 11.719 -0.198 1 88.25 176 THR A N 1
ATOM 1417 C CA . THR A 1 176 ? 22.719 12.43 0.897 1 88.25 176 THR A CA 1
ATOM 1418 C C . THR A 1 176 ? 22.203 13.867 0.979 1 88.25 176 THR A C 1
ATOM 1420 O O . THR A 1 176 ? 21.734 14.422 -0.015 1 88.25 176 THR A O 1
ATOM 1423 N N . PRO A 1 177 ? 22.281 14.43 2.209 1 91.19 177 PRO A N 1
ATOM 1424 C CA . PRO A 1 177 ? 21.906 15.844 2.33 1 91.19 177 PRO A CA 1
ATOM 1425 C C . PRO A 1 177 ? 22.703 16.75 1.393 1 91.19 177 PRO A C 1
ATOM 1427 O O . PRO A 1 177 ? 22.172 17.719 0.865 1 91.19 177 PRO A O 1
ATOM 1430 N N . GLN A 1 178 ? 23.953 16.406 1.175 1 91.31 178 GLN A N 1
ATOM 1431 C CA . GLN A 1 178 ? 24.797 17.172 0.272 1 91.31 178 GLN A CA 1
ATOM 1432 C C . GLN A 1 178 ? 24.266 17.125 -1.159 1 91.31 178 GLN A C 1
ATOM 1434 O O . GLN A 1 178 ? 24.25 18.125 -1.861 1 91.31 178 GLN A O 1
ATOM 1439 N N . SER A 1 179 ? 23.875 16.016 -1.583 1 89.75 179 SER A N 1
ATOM 1440 C CA . SER A 1 179 ? 23.312 15.859 -2.918 1 89.75 179 SER A CA 1
ATOM 1441 C C . SER A 1 179 ? 22.031 16.656 -3.078 1 89.75 179 SER A C 1
ATOM 1443 O O . SER A 1 179 ? 21.797 17.281 -4.121 1 89.75 179 SER A O 1
ATOM 1445 N N . LEU A 1 180 ? 21.188 16.609 -2.068 1 90.44 180 LEU A N 1
ATOM 1446 C CA . LEU A 1 180 ? 19.953 17.375 -2.117 1 90.44 180 LEU A CA 1
ATOM 1447 C C . LEU A 1 180 ? 20.234 18.859 -2.217 1 90.44 180 LEU A C 1
ATOM 1449 O O . LEU A 1 180 ? 19.578 19.578 -2.975 1 90.44 180 LEU A O 1
ATOM 1453 N N . SER A 1 181 ? 21.203 19.312 -1.501 1 91.31 181 SER A N 1
ATOM 1454 C CA . SER A 1 181 ? 21.594 20.719 -1.547 1 91.31 181 SER A CA 1
ATOM 1455 C C . SER A 1 181 ? 22.031 21.109 -2.951 1 91.31 181 SER A C 1
ATOM 1457 O O . SER A 1 181 ? 21.688 22.203 -3.424 1 91.31 181 SER A O 1
ATOM 1459 N N . ARG A 1 182 ? 22.688 20.266 -3.521 1 89.94 182 ARG A N 1
ATOM 1460 C CA . ARG A 1 182 ? 23.141 20.516 -4.887 1 89.94 182 ARG A CA 1
ATOM 1461 C C . ARG A 1 182 ? 21.953 20.625 -5.844 1 89.94 182 ARG A C 1
ATOM 1463 O O . ARG A 1 182 ? 21.922 21.516 -6.691 1 89.94 182 ARG A O 1
ATOM 1470 N N . ILE A 1 183 ? 21.062 19.703 -5.711 1 89.06 183 ILE A N 1
ATOM 1471 C CA . ILE A 1 183 ? 19.859 19.688 -6.543 1 89.06 183 ILE A CA 1
ATOM 1472 C C . ILE A 1 183 ? 19.094 21 -6.363 1 89.06 183 ILE A C 1
ATOM 1474 O O . ILE A 1 183 ? 18.672 21.625 -7.344 1 89.06 183 ILE A O 1
ATOM 1478 N N . ARG A 1 184 ? 18.984 21.422 -5.145 1 89.75 184 ARG A N 1
ATOM 1479 C CA . ARG A 1 184 ? 18.25 22.656 -4.836 1 89.75 184 ARG A CA 1
ATOM 1480 C C . ARG A 1 184 ? 18.953 23.875 -5.402 1 89.75 184 ARG A C 1
ATOM 1482 O O . ARG A 1 184 ? 18.312 24.797 -5.91 1 89.75 184 ARG A O 1
ATOM 1489 N N . ALA A 1 185 ? 20.281 23.859 -5.332 1 90.06 185 ALA A N 1
ATOM 1490 C CA . ALA A 1 185 ? 21.078 24.953 -5.871 1 90.06 185 ALA A CA 1
ATOM 1491 C C . ALA A 1 185 ? 20.922 25.062 -7.387 1 90.06 185 ALA A C 1
ATOM 1493 O O . ALA A 1 185 ? 20.797 26.156 -7.938 1 90.06 185 ALA A O 1
ATOM 1494 N N . GLU A 1 186 ? 20.906 23.953 -7.984 1 87.69 186 GLU A N 1
ATOM 1495 C CA . GLU A 1 186 ? 20.75 23.891 -9.43 1 87.69 186 GLU A CA 1
ATOM 1496 C C . GLU A 1 186 ? 19.391 24.422 -9.859 1 87.69 186 GLU A C 1
ATOM 1498 O O . GLU A 1 186 ? 19.281 25.109 -10.883 1 87.69 186 GLU A O 1
ATOM 1503 N N . LEU A 1 187 ? 18.406 24.062 -9.117 1 83.5 187 LEU A N 1
ATOM 1504 C CA . LEU A 1 187 ? 17.047 24.484 -9.445 1 83.5 187 LEU A CA 1
ATOM 1505 C C . LEU A 1 187 ? 16.844 25.969 -9.164 1 83.5 187 LEU A C 1
ATOM 1507 O O . LEU A 1 187 ? 16.047 26.625 -9.836 1 83.5 187 LEU A O 1
ATOM 1511 N N . GLY A 1 188 ? 17.391 26.438 -8.094 1 78.81 188 GLY A N 1
ATOM 1512 C CA . GLY A 1 188 ? 17.344 27.859 -7.785 1 78.81 188 GLY A CA 1
ATOM 1513 C C . GLY A 1 188 ? 18.016 28.719 -8.828 1 78.81 188 GLY A C 1
ATOM 1514 O O . GLY A 1 188 ? 17.531 29.828 -9.133 1 78.81 188 GLY A O 1
ATOM 1515 N N . ARG A 1 189 ? 19.016 28.297 -9.406 1 73 189 ARG A N 1
ATOM 1516 C CA . ARG A 1 189 ? 19.719 29.016 -10.461 1 73 189 ARG A CA 1
ATOM 1517 C C . ARG A 1 189 ? 18.891 29.062 -11.742 1 73 189 ARG A C 1
ATOM 1519 O O . ARG A 1 189 ? 18.844 30.078 -12.422 1 73 189 ARG A O 1
ATOM 1526 N N . ARG A 1 190 ? 18.375 27.984 -12 1 62.62 190 ARG A N 1
ATOM 1527 C CA . ARG A 1 190 ? 17.578 27.922 -13.219 1 62.62 190 ARG A CA 1
ATOM 1528 C C . ARG A 1 190 ? 16.359 28.844 -13.125 1 62.62 190 ARG A C 1
ATOM 1530 O O . ARG A 1 190 ? 15.977 29.484 -14.109 1 62.62 190 ARG A O 1
ATOM 1537 N N . LYS A 1 191 ? 15.758 28.891 -12.031 1 59.47 191 LYS A N 1
ATOM 1538 C CA . LYS A 1 191 ? 14.633 29.812 -11.867 1 59.47 191 LYS A CA 1
ATOM 1539 C C . LYS A 1 191 ? 15.086 31.25 -12.008 1 59.47 191 LYS A C 1
ATOM 1541 O O . LYS A 1 191 ? 14.328 32.094 -12.492 1 59.47 191 LYS A O 1
ATOM 1546 N N . LYS A 1 192 ? 16.25 31.578 -11.625 1 57 192 LYS A N 1
ATOM 1547 C CA . LYS A 1 192 ? 16.75 32.938 -11.812 1 57 192 LYS A CA 1
ATOM 1548 C C . LYS A 1 192 ? 17.047 33.219 -13.281 1 57 192 LYS A C 1
ATOM 1550 O O . LYS A 1 192 ? 16.906 34.344 -13.75 1 57 192 LYS A O 1
ATOM 1555 N N . ASP A 1 193 ? 17.375 32.125 -13.953 1 56.12 193 ASP A N 1
ATOM 1556 C CA . ASP A 1 193 ? 17.703 32.344 -15.359 1 56.12 193 ASP A CA 1
ATOM 1557 C C . ASP A 1 193 ? 16.438 32.375 -16.219 1 56.12 193 ASP A C 1
ATOM 1559 O O . ASP A 1 193 ? 16.484 32.812 -17.375 1 56.12 193 ASP A O 1
ATOM 1563 N N . GLN A 1 194 ? 15.305 31.875 -15.719 1 43.12 194 GLN A N 1
ATOM 1564 C CA . GLN A 1 194 ? 14.094 32.062 -16.516 1 43.12 194 GLN A CA 1
ATOM 1565 C C . GLN A 1 194 ? 13.344 33.312 -16.078 1 43.12 194 GLN A C 1
ATOM 1567 O O . GLN A 1 194 ? 13.305 33.656 -14.898 1 43.12 194 GLN A O 1
ATOM 1572 N N . MET B 1 1 ? -12.211 -27.938 0.377 1 65.12 1 MET B N 1
ATOM 1573 C CA . MET B 1 1 ? -11.852 -26.547 0.155 1 65.12 1 MET B CA 1
ATOM 1574 C C . MET B 1 1 ? -10.461 -26.438 -0.462 1 65.12 1 MET B C 1
ATOM 1576 O O . MET B 1 1 ? -9.547 -27.172 -0.091 1 65.12 1 MET B O 1
ATOM 1580 N N . ASP B 1 2 ? -10.359 -25.719 -1.572 1 85.62 2 ASP B N 1
ATOM 1581 C CA . ASP B 1 2 ? -9.109 -25.656 -2.314 1 85.62 2 ASP B CA 1
ATOM 1582 C C . ASP B 1 2 ? -8.023 -24.938 -1.504 1 85.62 2 ASP B C 1
ATOM 1584 O O . ASP B 1 2 ? -8.312 -23.969 -0.797 1 85.62 2 ASP B O 1
ATOM 1588 N N . ALA B 1 3 ? -6.891 -25.594 -1.349 1 91.69 3 ALA B N 1
ATOM 1589 C CA . ALA B 1 3 ? -5.715 -25.172 -0.59 1 91.69 3 ALA B CA 1
ATOM 1590 C C . ALA B 1 3 ? -5.434 -23.688 -0.801 1 91.69 3 ALA B C 1
ATOM 1592 O O . ALA B 1 3 ? -5.059 -22.969 0.138 1 91.69 3 ALA B O 1
ATOM 1593 N N . PHE B 1 4 ? -5.742 -23.203 -1.956 1 95.31 4 PHE B N 1
ATOM 1594 C CA . PHE B 1 4 ? -5.398 -21.828 -2.248 1 95.31 4 PHE B CA 1
ATOM 1595 C C . PHE B 1 4 ? -6.355 -20.875 -1.541 1 95.31 4 PHE B C 1
ATOM 1597 O O . PHE B 1 4 ? -5.973 -19.75 -1.173 1 95.31 4 PHE B O 1
ATOM 1604 N N . ILE B 1 5 ? -7.605 -21.281 -1.278 1 96.38 5 ILE B N 1
ATOM 1605 C CA . ILE B 1 5 ? -8.578 -20.422 -0.606 1 96.38 5 ILE B CA 1
ATOM 1606 C C . ILE B 1 5 ? -8.227 -20.312 0.876 1 96.38 5 ILE B C 1
ATOM 1608 O O . ILE B 1 5 ? -8.398 -19.25 1.483 1 96.38 5 ILE B O 1
ATOM 1612 N N . GLN B 1 6 ? -7.762 -21.422 1.394 1 95.81 6 GLN B N 1
ATOM 1613 C CA . GLN B 1 6 ? -7.305 -21.391 2.779 1 95.81 6 GLN B CA 1
ATOM 1614 C C . GLN B 1 6 ? -6.113 -20.453 2.943 1 95.81 6 GLN B C 1
ATOM 1616 O O . GLN B 1 6 ? -6.059 -19.688 3.902 1 95.81 6 GLN B O 1
ATOM 1621 N N . LYS B 1 7 ? -5.184 -20.516 2.086 1 95.12 7 LYS B N 1
ATOM 1622 C CA . LYS B 1 7 ? -4.027 -19.625 2.105 1 95.12 7 LYS B CA 1
ATOM 1623 C C . LYS B 1 7 ? -4.445 -18.156 1.952 1 95.12 7 LYS B C 1
ATOM 1625 O O . LYS B 1 7 ? -3.895 -17.281 2.611 1 95.12 7 LYS B O 1
ATOM 1630 N N . PHE B 1 8 ? -5.402 -17.969 1.06 1 97 8 PHE B N 1
ATOM 1631 C CA . PHE B 1 8 ? -5.941 -16.641 0.833 1 97 8 PHE B CA 1
ATOM 1632 C C . PHE B 1 8 ? -6.547 -16.078 2.113 1 97 8 PHE B C 1
ATOM 1634 O O . PHE B 1 8 ? -6.254 -14.938 2.496 1 97 8 PHE B O 1
ATOM 1641 N N . CYS B 1 9 ? -7.328 -16.891 2.762 1 96.81 9 CYS B N 1
ATOM 1642 C CA . CYS B 1 9 ? -7.977 -16.484 4.004 1 96.81 9 CYS B CA 1
ATOM 1643 C C . CYS B 1 9 ? -6.945 -16.188 5.086 1 96.81 9 CYS B C 1
ATOM 1645 O O . CYS B 1 9 ? -7.074 -15.203 5.812 1 96.81 9 CYS B O 1
ATOM 1647 N N . GLU B 1 10 ? -5.961 -16.984 5.141 1 94 10 GLU B N 1
ATOM 1648 C CA . GLU B 1 10 ? -4.926 -16.812 6.16 1 94 10 GLU B CA 1
ATOM 1649 C C . GLU B 1 10 ? -4.086 -15.57 5.891 1 94 10 GLU B C 1
ATOM 1651 O O . GLU B 1 10 ? -3.812 -14.789 6.805 1 94 10 GLU B O 1
ATOM 1656 N N . LYS B 1 11 ? -3.727 -15.352 4.703 1 92.06 11 LYS B N 1
ATOM 1657 C CA . LYS B 1 11 ? -2.857 -14.242 4.324 1 92.06 11 LYS B CA 1
ATOM 1658 C C . LYS B 1 11 ? -3.523 -12.898 4.617 1 92.06 11 LYS B C 1
ATOM 1660 O O . LYS B 1 11 ? -2.875 -11.977 5.109 1 92.06 11 LYS B O 1
ATOM 1665 N N . TYR B 1 12 ? -4.797 -12.859 4.387 1 94.38 12 TYR B N 1
ATOM 1666 C CA . TYR B 1 12 ? -5.461 -11.562 4.473 1 94.38 12 TYR B CA 1
ATOM 1667 C C . TYR B 1 12 ? -6.383 -11.508 5.684 1 94.38 12 TYR B C 1
ATOM 1669 O O . TYR B 1 12 ? -7.148 -10.555 5.848 1 94.38 12 TYR B O 1
ATOM 1677 N N . SER B 1 13 ? -6.324 -12.57 6.52 1 92.69 13 SER B N 1
ATOM 1678 C CA . SER B 1 13 ? -7.148 -12.625 7.723 1 92.69 13 SER B CA 1
ATOM 1679 C C . SER B 1 13 ? -8.617 -12.406 7.395 1 92.69 13 SER B C 1
ATOM 1681 O O . SER B 1 13 ? -9.281 -11.562 8.008 1 92.69 13 SER B O 1
ATOM 1683 N N . LEU B 1 14 ? -9.133 -13.18 6.43 1 94.81 14 LEU B N 1
ATOM 1684 C CA . LEU B 1 14 ? -10.5 -13.023 5.949 1 94.81 14 LEU B CA 1
ATOM 1685 C C . LEU B 1 14 ? -11.328 -14.273 6.25 1 94.81 14 LEU B C 1
ATOM 1687 O O . LEU B 1 14 ? -10.805 -15.383 6.254 1 94.81 14 LEU B O 1
ATOM 1691 N N . PRO B 1 15 ? -12.641 -14.094 6.422 1 95 15 PRO B N 1
ATOM 1692 C CA . PRO B 1 15 ? -13.508 -15.242 6.688 1 95 15 PRO B CA 1
ATOM 1693 C C . PRO B 1 15 ? -13.648 -16.172 5.48 1 95 15 PRO B C 1
ATOM 1695 O O . PRO B 1 15 ? -13.812 -15.695 4.352 1 95 15 PRO B O 1
ATOM 1698 N N . ILE B 1 16 ? -13.695 -17.469 5.734 1 95.62 16 ILE B N 1
ATOM 1699 C CA . ILE B 1 16 ? -13.727 -18.484 4.688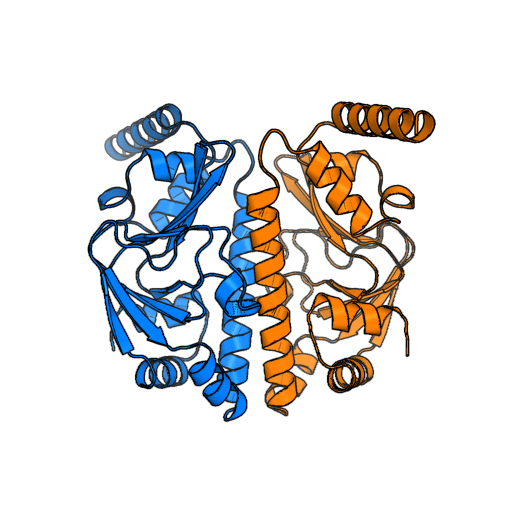 1 95.62 16 ILE B CA 1
ATOM 1700 C C . ILE B 1 16 ? -15.055 -18.406 3.939 1 95.62 16 ILE B C 1
ATOM 1702 O O . ILE B 1 16 ? -15.102 -18.562 2.717 1 95.62 16 ILE B O 1
ATOM 1706 N N . ALA B 1 17 ? -16.141 -18.188 4.648 1 95.69 17 ALA B N 1
ATOM 1707 C CA . ALA B 1 17 ? -17.469 -18.172 4.031 1 95.69 17 ALA B CA 1
ATOM 1708 C C . ALA B 1 17 ? -17.562 -17.078 2.973 1 95.69 17 ALA B C 1
ATOM 1710 O O . ALA B 1 17 ? -18.094 -17.297 1.88 1 95.69 17 ALA B O 1
ATOM 1711 N N . LEU B 1 18 ? -17.062 -15.898 3.291 1 95.94 18 LEU B N 1
ATOM 1712 C CA . LEU B 1 18 ? -17.125 -14.781 2.354 1 95.94 18 LEU B CA 1
ATOM 1713 C C . LEU B 1 18 ? -16.141 -14.992 1.205 1 95.94 18 LEU B C 1
ATOM 1715 O O . LEU B 1 18 ? -16.406 -14.586 0.072 1 95.94 18 LEU B O 1
ATOM 1719 N N . SER B 1 19 ? -14.984 -15.609 1.492 1 97.12 19 SER B N 1
ATOM 1720 C CA . SER B 1 19 ? -14.008 -15.93 0.453 1 97.12 19 SER B CA 1
ATOM 1721 C C . SER B 1 19 ? -14.594 -16.891 -0.57 1 97.12 19 SER B C 1
ATOM 1723 O O . SER B 1 19 ? -14.367 -16.75 -1.773 1 97.12 19 SER B O 1
ATOM 1725 N N . LEU B 1 20 ? -15.336 -17.859 -0.081 1 96.44 20 LEU B N 1
ATOM 1726 C CA . LEU B 1 20 ? -15.992 -18.812 -0.973 1 96.44 20 LEU B CA 1
ATOM 1727 C C . LEU B 1 20 ? -17.094 -18.141 -1.786 1 96.44 20 LEU B C 1
ATOM 1729 O O . LEU B 1 20 ? -17.281 -18.453 -2.963 1 96.44 20 LEU B O 1
ATOM 1733 N N . GLN B 1 21 ? -17.797 -17.219 -1.153 1 95.69 21 GLN B N 1
ATOM 1734 C CA . GLN B 1 21 ? -18.797 -16.453 -1.872 1 95.69 21 GLN B CA 1
ATOM 1735 C C . GLN B 1 21 ? -18.172 -15.656 -3.012 1 95.69 21 GLN B C 1
ATOM 1737 O O . GLN B 1 21 ? -18.734 -15.586 -4.109 1 95.69 21 GLN B O 1
ATOM 1742 N N . LEU B 1 22 ? -17.062 -15.016 -2.742 1 96.56 22 LEU B N 1
ATOM 1743 C CA . LEU B 1 22 ? -16.344 -14.297 -3.783 1 96.56 22 LEU B CA 1
ATOM 1744 C C . LEU B 1 22 ? -15.922 -15.234 -4.91 1 96.56 22 LEU B C 1
ATOM 1746 O O . LEU B 1 22 ? -16.141 -14.938 -6.086 1 96.56 22 LEU B O 1
ATOM 1750 N N . LEU B 1 23 ? -15.398 -16.359 -4.516 1 97.06 23 LEU B N 1
ATOM 1751 C CA . LEU B 1 23 ? -14.922 -17.344 -5.48 1 97.06 23 LEU B CA 1
ATOM 1752 C C . LEU B 1 23 ? -16.047 -17.797 -6.398 1 97.06 23 LEU B C 1
ATOM 1754 O O . LEU B 1 23 ? -15.836 -18 -7.598 1 97.06 23 LEU B O 1
ATOM 1758 N N . ASP B 1 24 ? -17.219 -17.953 -5.871 1 96.56 24 ASP B N 1
ATOM 1759 C CA . ASP B 1 24 ? -18.375 -18.406 -6.621 1 96.56 24 ASP B CA 1
ATOM 1760 C C . ASP B 1 24 ? -18.734 -17.422 -7.734 1 96.56 24 ASP B C 1
ATOM 1762 O O . ASP B 1 24 ? -19.422 -17.781 -8.695 1 96.56 24 ASP B O 1
ATOM 1766 N N . ASN B 1 25 ? -18.266 -16.219 -7.609 1 97.56 25 ASN B N 1
ATOM 1767 C CA . ASN B 1 25 ? -18.562 -15.195 -8.602 1 97.56 25 ASN B CA 1
ATOM 1768 C C . ASN B 1 25 ? -17.406 -15 -9.578 1 97.56 25 ASN B C 1
ATOM 1770 O O . ASN B 1 25 ? -17.484 -14.172 -10.484 1 97.56 25 ASN B O 1
ATOM 1774 N N . MET B 1 26 ? -16.328 -15.742 -9.422 1 98.19 26 MET B N 1
ATOM 1775 C CA . MET B 1 26 ? -15.133 -15.594 -10.234 1 98.19 26 MET B CA 1
ATOM 1776 C C . MET B 1 26 ? -15.078 -16.656 -11.328 1 98.19 26 MET B C 1
ATOM 1778 O O . MET B 1 26 ? -15.773 -17.672 -11.242 1 98.19 26 MET B O 1
ATOM 1782 N N . GLU B 1 27 ? -14.32 -16.391 -12.305 1 98.38 27 GLU B N 1
ATOM 1783 C CA . GLU B 1 27 ? -14.086 -17.297 -13.414 1 98.38 27 GLU B CA 1
ATOM 1784 C C . GLU B 1 27 ? -12.648 -17.812 -13.422 1 98.38 27 GLU B C 1
ATOM 1786 O O . GLU B 1 27 ? -11.719 -17.062 -13.109 1 98.38 27 GLU B O 1
ATOM 1791 N N . LYS B 1 28 ? -12.484 -19.016 -13.867 1 98.19 28 LYS B N 1
ATOM 1792 C CA . LYS B 1 28 ? -11.164 -19.641 -13.914 1 98.19 28 LYS B CA 1
ATOM 1793 C C . LYS B 1 28 ? -10.445 -19.297 -15.211 1 98.19 28 LYS B C 1
ATOM 1795 O O . LYS B 1 28 ? -11.031 -19.359 -16.297 1 98.19 28 LYS B O 1
ATOM 1800 N N . PHE B 1 29 ? -9.18 -18.906 -15.125 1 98.5 29 PHE B N 1
ATOM 1801 C CA . PHE B 1 29 ? -8.305 -18.625 -16.266 1 98.5 29 PHE B CA 1
ATOM 1802 C C . PHE B 1 29 ? -7.023 -19.453 -16.188 1 98.5 29 PHE B C 1
ATOM 1804 O O . PHE B 1 29 ? -6.48 -19.656 -15.094 1 98.5 29 PHE B O 1
ATOM 1811 N N . THR B 1 30 ? -6.547 -19.859 -17.312 1 98.56 30 THR B N 1
ATOM 1812 C CA . THR B 1 30 ? -5.273 -20.562 -17.406 1 98.56 30 THR B CA 1
ATOM 1813 C C . THR B 1 30 ? -4.27 -19.781 -18.234 1 98.56 30 THR B C 1
ATOM 1815 O O . THR B 1 30 ? -4.629 -19.172 -19.25 1 98.56 30 THR B O 1
ATOM 1818 N N . PHE B 1 31 ? -3.078 -19.781 -17.75 1 98.56 31 PHE B N 1
ATOM 1819 C CA . PHE B 1 31 ? -1.982 -19.078 -18.406 1 98.56 31 PHE B CA 1
ATOM 1820 C C . PHE B 1 31 ? -0.767 -19.984 -18.547 1 98.56 31 PHE B C 1
ATOM 1822 O O . PHE B 1 31 ? -0.552 -20.875 -17.734 1 98.56 31 PHE B O 1
ATOM 1829 N N . HIS B 1 32 ? 0.027 -19.734 -19.578 1 98.56 32 HIS B N 1
ATOM 1830 C CA . HIS B 1 32 ? 1.31 -20.406 -19.75 1 98.56 32 HIS B CA 1
ATOM 1831 C C . HIS B 1 32 ? 2.457 -19.531 -19.25 1 98.56 32 HIS B C 1
ATOM 1833 O O . HIS B 1 32 ? 2.314 -18.312 -19.125 1 98.56 32 HIS B O 1
ATOM 1839 N N . LYS B 1 33 ? 3.541 -20.219 -18.984 1 98.12 33 LYS B N 1
ATOM 1840 C CA . LYS B 1 33 ? 4.754 -19.484 -18.625 1 98.12 33 LYS B CA 1
ATOM 1841 C C . LYS B 1 33 ? 5.039 -18.375 -19.641 1 98.12 33 LYS B C 1
ATOM 1843 O O . LYS B 1 33 ? 4.992 -18.609 -20.844 1 98.12 33 LYS B O 1
ATOM 1848 N N . GLY B 1 34 ? 5.203 -17.203 -19.141 1 98.12 34 GLY B N 1
ATOM 1849 C CA . GLY B 1 34 ? 5.566 -16.094 -20 1 98.12 34 GLY B CA 1
ATOM 1850 C C . GLY B 1 34 ? 4.387 -15.234 -20.406 1 98.12 34 GLY B C 1
ATOM 1851 O O . GLY B 1 34 ? 4.562 -14.117 -20.906 1 98.12 34 GLY B O 1
ATOM 1852 N N . ASP B 1 35 ? 3.154 -15.766 -20.188 1 98.69 35 ASP B N 1
ATOM 1853 C CA . ASP B 1 35 ? 1.969 -14.961 -20.469 1 98.69 35 ASP B CA 1
ATOM 1854 C C . ASP B 1 35 ? 1.879 -13.766 -19.516 1 98.69 35 ASP B C 1
ATOM 1856 O O . ASP B 1 35 ? 2.412 -13.812 -18.406 1 98.69 35 ASP B O 1
ATOM 1860 N N . PHE B 1 36 ? 1.188 -12.664 -19.953 1 98.75 36 PHE B N 1
ATOM 1861 C CA . PHE B 1 36 ? 1.018 -11.453 -19.156 1 98.75 36 PHE B CA 1
ATOM 1862 C C . PHE B 1 36 ? -0.451 -11.234 -18.812 1 98.75 36 PHE B C 1
ATOM 1864 O O . PHE B 1 36 ? -1.326 -11.43 -19.656 1 98.75 36 PHE B O 1
ATOM 1871 N N . LEU B 1 37 ? -0.722 -10.891 -17.578 1 98.25 37 LEU B N 1
ATOM 1872 C CA . LEU B 1 37 ? -2.029 -10.328 -17.25 1 98.25 37 LEU B CA 1
ATOM 1873 C C . LEU B 1 37 ? -2.18 -8.93 -17.844 1 98.25 37 LEU B C 1
ATOM 1875 O O . LEU B 1 37 ? -3.264 -8.555 -18.297 1 98.25 37 LEU B O 1
ATOM 1879 N N . VAL B 1 38 ? -1.121 -8.203 -17.734 1 98.38 38 VAL B N 1
ATOM 1880 C CA . VAL B 1 38 ? -1.016 -6.855 -18.297 1 98.38 38 VAL B CA 1
ATOM 1881 C C . VAL B 1 38 ? 0.452 -6.512 -18.531 1 98.38 38 VAL B C 1
ATOM 1883 O O . VAL B 1 38 ? 1.331 -6.949 -17.797 1 98.38 38 VAL B O 1
ATOM 1886 N N . GLN B 1 39 ? 0.721 -5.855 -19.562 1 97.88 39 GLN B N 1
ATOM 1887 C CA . GLN B 1 39 ? 2.043 -5.293 -19.828 1 97.88 39 GLN B CA 1
ATOM 1888 C C . GLN B 1 39 ? 2.074 -3.797 -19.531 1 97.88 39 GLN B C 1
ATOM 1890 O O . GLN B 1 39 ? 1.051 -3.117 -19.641 1 97.88 39 GLN B O 1
ATOM 1895 N N . GLU B 1 40 ? 3.266 -3.377 -19.109 1 95.81 40 GLU B N 1
ATOM 1896 C CA . GLU B 1 40 ? 3.43 -1.938 -18.938 1 95.81 40 GLU B CA 1
ATOM 1897 C C . GLU B 1 40 ? 2.816 -1.165 -20.109 1 95.81 40 GLU B C 1
ATOM 1899 O O . GLU B 1 40 ? 3.037 -1.509 -21.266 1 95.81 40 GLU B O 1
ATOM 1904 N N . GLY B 1 41 ? 1.953 -0.17 -19.766 1 96.5 41 GLY B N 1
ATOM 1905 C CA . GLY B 1 41 ? 1.273 0.607 -20.797 1 96.5 41 GLY B CA 1
ATOM 1906 C C . GLY B 1 41 ? -0.084 0.043 -21.172 1 96.5 41 GLY B C 1
ATOM 1907 O O . GLY B 1 41 ? -0.885 0.719 -21.812 1 96.5 41 GLY B O 1
ATOM 1908 N N . GLY B 1 42 ? -0.348 -1.238 -20.828 1 97.94 42 GLY B N 1
ATOM 1909 C CA . GLY B 1 42 ? -1.653 -1.841 -21.047 1 97.94 42 GLY B CA 1
ATOM 1910 C C . GLY B 1 42 ? -2.641 -1.544 -19.922 1 97.94 42 GLY B C 1
ATOM 1911 O O . GLY B 1 42 ? -2.318 -0.822 -18.984 1 97.94 42 GLY B O 1
ATOM 1912 N N . ARG B 1 43 ? -3.854 -2.074 -20.109 1 97.81 43 ARG B N 1
ATOM 1913 C CA . ARG B 1 43 ? -4.898 -1.861 -19.109 1 97.81 43 ARG B CA 1
ATOM 1914 C C . ARG B 1 43 ? -5.555 -3.18 -18.719 1 97.81 43 ARG B C 1
ATOM 1916 O O . ARG B 1 43 ? -5.793 -4.039 -19.578 1 97.81 43 ARG B O 1
ATOM 1923 N N . ASN B 1 44 ? -5.746 -3.395 -17.531 1 98.31 44 ASN B N 1
ATOM 1924 C CA . ASN B 1 44 ? -6.488 -4.496 -16.922 1 98.31 44 ASN B CA 1
ATOM 1925 C C . ASN B 1 44 ? -7.078 -4.098 -15.578 1 98.31 44 ASN B C 1
ATOM 1927 O O . ASN B 1 44 ? -6.344 -3.725 -14.656 1 98.31 44 ASN B O 1
ATOM 1931 N N . SER B 1 45 ? -8.391 -4.152 -15.477 1 98.25 45 SER B N 1
ATOM 1932 C CA . SER B 1 45 ? -9.031 -3.674 -14.25 1 98.25 45 SER B CA 1
ATOM 1933 C C . SER B 1 45 ? -9.508 -4.836 -13.391 1 98.25 45 SER B C 1
ATOM 1935 O O . SER B 1 45 ? -10.125 -4.625 -12.344 1 98.25 45 SER B O 1
ATOM 1937 N N . ASN B 1 46 ? -9.242 -6.055 -13.789 1 98.56 46 ASN B N 1
ATOM 1938 C CA . ASN B 1 46 ? -9.766 -7.227 -13.094 1 98.56 46 ASN B CA 1
ATOM 1939 C C . ASN B 1 46 ? -9 -7.504 -11.805 1 98.56 46 ASN B C 1
ATOM 1941 O O . ASN B 1 46 ? -7.879 -7.016 -11.625 1 98.56 46 ASN B O 1
ATOM 1945 N N . PHE B 1 47 ? -9.633 -8.211 -10.938 1 98.75 47 PHE B N 1
ATOM 1946 C CA . PHE B 1 47 ? -9.07 -8.727 -9.703 1 98.75 47 PHE B CA 1
ATOM 1947 C C . PHE B 1 47 ? -8.914 -10.242 -9.766 1 98.75 47 PHE B C 1
ATOM 1949 O O . PHE B 1 47 ? -9.828 -10.945 -10.211 1 98.75 47 PHE B O 1
ATOM 1956 N N . TYR B 1 48 ? -7.742 -10.766 -9.328 1 98.81 48 TYR B N 1
ATOM 1957 C CA . TYR B 1 48 ? -7.504 -12.203 -9.43 1 98.81 48 TYR B CA 1
ATOM 1958 C C . TYR B 1 48 ? -7.004 -12.766 -8.102 1 98.81 48 TYR B C 1
ATOM 1960 O O . TYR B 1 48 ? -6.391 -12.055 -7.309 1 98.81 48 TYR B O 1
ATOM 1968 N N . ILE B 1 49 ? -7.262 -14.047 -7.914 1 98.56 49 ILE B N 1
ATOM 1969 C CA . ILE B 1 49 ? -6.629 -14.859 -6.883 1 98.56 49 ILE B CA 1
ATOM 1970 C C . ILE B 1 49 ? -5.82 -15.977 -7.535 1 98.56 49 ILE B C 1
ATOM 1972 O O . ILE B 1 49 ? -6.32 -16.688 -8.414 1 98.56 49 ILE B O 1
ATOM 1976 N N . VAL B 1 50 ? -4.594 -16.125 -7.105 1 98.31 50 VAL B N 1
ATOM 1977 C CA . VAL B 1 50 ? -3.734 -17.156 -7.668 1 98.31 50 VAL B CA 1
ATOM 1978 C C . VAL B 1 50 ? -4.102 -18.516 -7.07 1 98.31 50 VAL B C 1
ATOM 1980 O O . VAL B 1 50 ? -3.939 -18.734 -5.871 1 98.31 50 VAL B O 1
ATOM 1983 N N . SER B 1 51 ? -4.582 -19.391 -7.863 1 98.12 51 SER B N 1
ATOM 1984 C CA . SER B 1 51 ? -4.844 -20.75 -7.387 1 98.12 51 SER B CA 1
ATOM 1985 C C . SER B 1 51 ? -3.645 -21.656 -7.633 1 98.12 51 SER B C 1
ATOM 1987 O O . SER B 1 51 ? -3.42 -22.609 -6.879 1 98.12 51 SER B O 1
ATOM 1989 N N . LYS B 1 52 ? -2.938 -21.375 -8.727 1 96.81 52 LYS B N 1
ATOM 1990 C CA . LYS B 1 52 ? -1.72 -22.109 -9.055 1 96.81 52 LYS B CA 1
ATOM 1991 C C . LYS B 1 52 ? -0.731 -21.219 -9.812 1 96.81 52 LYS B C 1
ATOM 1993 O O . LYS B 1 52 ? -1.124 -20.438 -10.688 1 96.81 52 LYS B O 1
ATOM 1998 N N . GLY B 1 53 ? 0.589 -21.484 -9.422 1 96.88 53 GLY B N 1
ATOM 1999 C CA . GLY B 1 53 ? 1.645 -20.812 -10.172 1 96.88 53 GLY B CA 1
ATOM 2000 C C . GLY B 1 53 ? 2.273 -19.656 -9.414 1 96.88 53 GLY B C 1
ATOM 2001 O O . GLY B 1 53 ? 1.954 -19.422 -8.25 1 96.88 53 GLY B O 1
ATOM 2002 N N . ILE B 1 54 ? 3.268 -19 -10.047 1 97.44 54 ILE B N 1
ATOM 2003 C CA . ILE B 1 54 ? 3.996 -17.844 -9.508 1 97.44 54 ILE B CA 1
ATOM 2004 C C . ILE B 1 54 ? 3.982 -16.703 -10.516 1 97.44 54 ILE B C 1
ATOM 2006 O O . ILE B 1 54 ? 4.203 -16.922 -11.711 1 97.44 54 ILE B O 1
ATOM 2010 N N . TRP B 1 55 ? 3.715 -15.594 -10.016 1 98 55 TRP B N 1
ATOM 2011 C CA . TRP B 1 55 ? 3.643 -14.406 -10.867 1 98 55 TRP B CA 1
ATOM 2012 C C . TRP B 1 55 ? 4.648 -13.359 -10.414 1 98 55 TRP B C 1
ATOM 2014 O O . TRP B 1 55 ? 5.027 -13.312 -9.242 1 98 55 TRP B O 1
ATOM 2024 N N . ARG B 1 56 ? 5.062 -12.562 -11.391 1 97.81 56 ARG B N 1
ATOM 2025 C CA . ARG B 1 56 ? 6.031 -11.5 -11.148 1 97.81 56 ARG B CA 1
ATOM 2026 C C . ARG B 1 56 ? 5.5 -10.156 -11.625 1 97.81 56 ARG B C 1
ATOM 2028 O O . ARG B 1 56 ? 5.004 -10.039 -12.75 1 97.81 56 ARG B O 1
ATOM 2035 N N . GLY B 1 57 ? 5.484 -9.203 -10.766 1 97.5 57 GLY B N 1
ATOM 2036 C CA . GLY B 1 57 ? 5.32 -7.816 -11.164 1 97.5 57 GLY B CA 1
ATOM 2037 C C . GLY B 1 57 ? 6.641 -7.109 -11.414 1 97.5 57 GLY B C 1
ATOM 2038 O O . GLY B 1 57 ? 7.543 -7.152 -10.57 1 97.5 57 GLY B O 1
ATOM 2039 N N . HIS B 1 58 ? 6.801 -6.516 -12.578 1 96.81 58 HIS B N 1
ATOM 2040 C CA . HIS B 1 58 ? 8.078 -5.895 -12.906 1 96.81 58 HIS B CA 1
ATOM 2041 C C . HIS B 1 58 ? 7.891 -4.707 -13.844 1 96.81 58 HIS B C 1
ATOM 2043 O O . HIS B 1 58 ? 6.824 -4.543 -14.445 1 96.81 58 HIS B O 1
ATOM 2049 N N . TYR B 1 59 ? 8.82 -3.861 -13.859 1 94.88 59 TYR B N 1
ATOM 2050 C CA . TYR B 1 59 ? 8.828 -2.709 -14.75 1 94.88 59 TYR B CA 1
ATOM 2051 C C . TYR B 1 59 ? 10.234 -2.439 -15.281 1 94.88 59 TYR B C 1
ATOM 2053 O O . TYR B 1 59 ? 11.211 -2.998 -14.781 1 94.88 59 TYR B O 1
ATOM 2061 N N . LEU B 1 60 ? 10.297 -1.665 -16.344 1 91.06 60 LEU B N 1
ATOM 2062 C CA . LEU B 1 60 ? 11.586 -1.274 -16.906 1 91.06 60 LEU B CA 1
ATOM 2063 C C . LEU B 1 60 ? 12.016 0.096 -16.391 1 91.06 60 LEU B C 1
ATOM 2065 O O . LEU B 1 60 ? 11.281 1.077 -16.547 1 91.06 60 LEU B O 1
ATOM 2069 N N . ASN B 1 61 ? 13.117 0.097 -15.719 1 86.44 61 ASN B N 1
ATOM 2070 C CA . ASN B 1 61 ? 13.742 1.346 -15.289 1 86.44 61 ASN B CA 1
ATOM 2071 C C . ASN B 1 61 ? 14.969 1.677 -16.125 1 86.44 61 ASN B C 1
ATOM 2073 O O . ASN B 1 61 ? 16.062 1.148 -15.883 1 86.44 61 ASN B O 1
ATOM 2077 N N . ASP B 1 62 ? 14.836 2.678 -17.016 1 81.94 62 ASP B N 1
ATOM 2078 C CA . ASP B 1 62 ? 15.914 3.025 -17.938 1 81.94 62 ASP B CA 1
ATOM 2079 C C . ASP B 1 62 ? 16.5 1.776 -18.594 1 81.94 62 ASP B C 1
ATOM 2081 O O . ASP B 1 62 ? 17.703 1.564 -18.562 1 81.94 62 ASP B O 1
ATOM 2085 N N . GLY B 1 63 ? 15.656 0.953 -18.906 1 86 63 GLY B N 1
ATOM 2086 C CA . GLY B 1 63 ? 16.047 -0.241 -19.641 1 86 63 GLY B CA 1
ATOM 2087 C C . GLY B 1 63 ? 16.344 -1.423 -18.734 1 86 63 GLY B C 1
ATOM 2088 O O . GLY B 1 63 ? 16.516 -2.549 -19.203 1 86 63 GLY B O 1
ATOM 2089 N N . VAL B 1 64 ? 16.406 -1.223 -17.469 1 88.88 64 VAL B N 1
ATOM 2090 C CA . VAL B 1 64 ? 16.672 -2.303 -16.531 1 88.88 64 VAL B CA 1
ATOM 2091 C C . VAL B 1 64 ? 15.367 -2.936 -16.078 1 88.88 64 VAL B C 1
ATOM 2093 O O . VAL B 1 64 ? 14.43 -2.23 -15.68 1 88.88 64 VAL B O 1
ATOM 2096 N N . ASP B 1 65 ? 15.312 -4.25 -16.109 1 94.06 65 ASP B N 1
ATOM 2097 C CA . ASP B 1 65 ? 14.148 -5.012 -15.68 1 94.06 65 ASP B CA 1
ATOM 2098 C C . ASP B 1 65 ? 14.141 -5.184 -14.164 1 94.06 65 ASP B C 1
ATOM 2100 O O . ASP B 1 65 ? 14.922 -5.957 -13.617 1 94.06 65 ASP B O 1
ATOM 2104 N N . VAL B 1 66 ? 13.227 -4.516 -13.508 1 92.75 66 VAL B N 1
ATOM 2105 C CA . VAL B 1 66 ? 13.195 -4.492 -12.047 1 92.75 66 VAL B CA 1
ATOM 2106 C C . VAL B 1 66 ? 11.992 -5.273 -11.539 1 92.75 66 VAL B C 1
ATOM 2108 O O . VAL B 1 66 ? 10.852 -4.969 -11.891 1 92.75 66 VAL B O 1
ATOM 2111 N N . SER B 1 67 ? 12.242 -6.297 -10.727 1 94.56 67 SER B N 1
ATOM 2112 C CA . SER B 1 67 ? 11.164 -7.031 -10.07 1 94.56 67 SER B CA 1
ATOM 2113 C C . SER B 1 67 ? 10.625 -6.27 -8.867 1 94.56 67 SER B C 1
ATOM 2115 O O . SER B 1 67 ? 11.398 -5.832 -8.008 1 94.56 67 SER B O 1
ATOM 2117 N N . VAL B 1 68 ? 9.328 -6.16 -8.797 1 92.19 68 VAL B N 1
ATOM 2118 C CA . VAL B 1 68 ? 8.695 -5.402 -7.719 1 92.19 68 VAL B CA 1
ATOM 2119 C C . VAL B 1 68 ? 8.148 -6.363 -6.664 1 92.19 68 VAL B C 1
ATOM 2121 O O . VAL B 1 68 ? 8.281 -6.125 -5.465 1 92.19 68 VAL B O 1
ATOM 2124 N N . TRP B 1 69 ? 7.473 -7.312 -7.047 1 93.44 69 TRP B N 1
ATOM 2125 C CA . TRP B 1 69 ? 6.879 -8.289 -6.141 1 93.44 69 TRP B CA 1
ATOM 2126 C C . TRP B 1 69 ? 6.668 -9.625 -6.84 1 93.44 69 TRP B C 1
ATOM 2128 O O . TRP B 1 69 ? 6.727 -9.703 -8.07 1 93.44 69 TRP B O 1
ATOM 2138 N N . PHE B 1 70 ? 6.504 -10.625 -6.074 1 95.38 70 PHE B N 1
ATOM 2139 C CA . PHE B 1 70 ? 6.059 -11.945 -6.516 1 95.38 70 PHE B CA 1
ATOM 2140 C C . PHE B 1 70 ? 4.762 -12.336 -5.82 1 95.38 70 PHE B C 1
ATOM 2142 O O . PHE B 1 70 ? 4.5 -11.906 -4.691 1 95.38 70 PHE B O 1
ATOM 2149 N N . ALA B 1 71 ? 3.998 -13.094 -6.508 1 96 71 ALA B N 1
ATOM 2150 C CA . ALA B 1 71 ? 2.758 -13.617 -5.938 1 96 71 ALA B CA 1
ATOM 2151 C C . ALA B 1 71 ? 2.572 -15.094 -6.285 1 96 71 ALA B C 1
ATOM 2153 O O . ALA B 1 71 ? 2.857 -15.508 -7.41 1 96 71 ALA B O 1
ATOM 2154 N N . SER B 1 72 ? 2.152 -15.805 -5.316 1 95.88 72 SER B N 1
ATOM 2155 C CA . SER B 1 72 ? 1.949 -17.234 -5.504 1 95.88 72 SER B CA 1
ATOM 2156 C C . SER B 1 72 ? 0.592 -17.672 -4.965 1 95.88 72 SER B C 1
ATOM 2158 O O . SER B 1 72 ? -0.288 -16.844 -4.73 1 95.88 72 SER B O 1
ATOM 2160 N N . GLU B 1 73 ? 0.388 -18.969 -4.887 1 95.69 73 GLU B N 1
ATOM 2161 C CA . GLU B 1 73 ? -0.879 -19.578 -4.496 1 95.69 73 GLU B CA 1
ATOM 2162 C C . GLU B 1 73 ? -1.461 -18.906 -3.26 1 95.69 73 GLU B C 1
ATOM 2164 O O . GLU B 1 73 ? -0.773 -18.75 -2.248 1 95.69 73 GLU B O 1
ATOM 2169 N N . GLY B 1 74 ? -2.709 -18.422 -3.4 1 96.31 74 GLY B N 1
ATOM 2170 C CA . GLY B 1 74 ? -3.408 -17.828 -2.271 1 96.31 74 GLY B CA 1
ATOM 2171 C C . GLY B 1 74 ? -3.299 -16.328 -2.229 1 96.31 74 GLY B C 1
ATOM 2172 O O . GLY B 1 74 ? -3.945 -15.672 -1.405 1 96.31 74 GLY B O 1
ATOM 2173 N N . GLU B 1 75 ? -2.525 -15.773 -3.09 1 96.62 75 GLU B N 1
ATOM 2174 C CA . GLU B 1 75 ? -2.334 -14.328 -3.066 1 96.62 75 GLU B CA 1
ATOM 2175 C C . GLU B 1 75 ? -3.184 -13.641 -4.133 1 96.62 75 GLU B C 1
ATOM 2177 O O . GLU B 1 75 ? -3.496 -14.242 -5.164 1 96.62 75 GLU B O 1
ATOM 2182 N N . ALA B 1 76 ? -3.59 -12.43 -3.854 1 98.06 76 ALA B N 1
ATOM 2183 C CA . ALA B 1 76 ? -4.309 -11.594 -4.812 1 98.06 76 ALA B CA 1
ATOM 2184 C C . ALA B 1 76 ? -3.346 -10.93 -5.793 1 98.06 76 ALA B C 1
ATOM 2186 O O . ALA B 1 76 ? -2.25 -10.516 -5.406 1 98.06 76 ALA B O 1
ATOM 2187 N N . ILE B 1 77 ? -3.76 -10.805 -7.039 1 98 77 ILE B N 1
ATOM 2188 C CA . ILE B 1 77 ? -2.988 -10.039 -8.016 1 98 77 ILE B CA 1
ATOM 2189 C C . ILE B 1 77 ? -3.928 -9.18 -8.852 1 98 77 ILE B C 1
ATOM 2191 O O . ILE B 1 77 ? -5.039 -9.602 -9.188 1 98 77 ILE B O 1
ATOM 2195 N N . PHE B 1 78 ? -3.488 -8.016 -9.18 1 98.5 78 PHE B N 1
ATOM 2196 C CA . PHE B 1 78 ? -4.184 -7.043 -10.016 1 98.5 78 PHE B CA 1
ATOM 2197 C C . PHE B 1 78 ? -3.248 -5.902 -10.406 1 98.5 78 PHE B C 1
ATOM 2199 O O . PHE B 1 78 ? -2.242 -5.66 -9.742 1 98.5 78 PHE B O 1
ATOM 2206 N N . SER B 1 79 ? -3.557 -5.309 -11.539 1 98.12 79 SER B N 1
ATOM 2207 C CA . SER B 1 79 ? -2.908 -4.035 -11.828 1 98.12 79 SER B CA 1
ATOM 2208 C C . SER B 1 79 ? -3.484 -2.914 -10.969 1 98.12 79 SER B C 1
ATOM 2210 O O . SER B 1 79 ? -4.645 -2.529 -11.133 1 98.12 79 SER B O 1
ATOM 2212 N N . SER B 1 80 ? -2.701 -2.338 -10.133 1 97.56 80 SER B N 1
ATOM 2213 C CA . SER B 1 80 ? -3.174 -1.302 -9.219 1 97.56 80 SER B CA 1
ATOM 2214 C C . SER B 1 80 ? -3.768 -0.122 -9.977 1 97.56 80 SER B C 1
ATOM 2216 O O . SER B 1 80 ? -4.84 0.374 -9.625 1 97.56 80 SER B O 1
ATOM 2218 N N . TRP B 1 81 ? -3.131 0.341 -11.023 1 97.5 81 TRP B N 1
ATOM 2219 C CA . TRP B 1 81 ? -3.58 1.474 -11.828 1 97.5 81 TRP B CA 1
ATOM 2220 C C . TRP B 1 81 ? -4.887 1.151 -12.539 1 97.5 81 TRP B C 1
ATOM 2222 O O . TRP B 1 81 ? -5.836 1.938 -12.492 1 97.5 81 TRP B O 1
ATOM 2232 N N . GLY B 1 82 ? -4.91 0.013 -13.172 1 98 82 GLY B N 1
ATOM 2233 C CA . GLY B 1 82 ? -6.129 -0.412 -13.844 1 98 82 GLY B CA 1
ATOM 2234 C C . GLY B 1 82 ? -7.285 -0.646 -12.891 1 98 82 GLY B C 1
ATOM 2235 O O . GLY B 1 82 ? -8.398 -0.179 -13.125 1 98 82 GLY B O 1
ATOM 2236 N N . TYR B 1 83 ? -7 -1.333 -11.812 1 98.25 83 TYR B N 1
ATOM 2237 C CA . TYR B 1 83 ? -8.039 -1.717 -10.867 1 98.25 83 TYR B CA 1
ATOM 2238 C C . TYR B 1 83 ? -8.578 -0.5 -10.125 1 98.25 83 TYR B C 1
ATOM 2240 O O . TYR B 1 83 ? -9.789 -0.353 -9.953 1 98.25 83 TYR B O 1
ATOM 2248 N N . VAL B 1 84 ? -7.738 0.384 -9.695 1 97.75 84 VAL B N 1
ATOM 2249 C CA . VAL B 1 84 ? -8.141 1.445 -8.773 1 97.75 84 VAL B CA 1
ATOM 2250 C C . VAL B 1 84 ? -8.664 2.643 -9.562 1 97.75 84 VAL B C 1
ATOM 2252 O O . VAL B 1 84 ? -9.68 3.232 -9.203 1 97.75 84 VAL B O 1
ATOM 2255 N N . GLU B 1 85 ? -7.941 2.977 -10.672 1 96.31 85 GLU B N 1
ATOM 2256 C CA . GLU B 1 85 ? -8.258 4.234 -11.344 1 96.31 85 GLU B CA 1
ATOM 2257 C C . GLU B 1 85 ? -8.602 4.008 -12.812 1 96.31 85 GLU B C 1
ATOM 2259 O O . GLU B 1 85 ? -8.883 4.957 -13.539 1 96.31 85 GLU B O 1
ATOM 2264 N N . ASN B 1 86 ? -8.578 2.777 -13.281 1 96.5 86 ASN B N 1
ATOM 2265 C CA . ASN B 1 86 ? -8.812 2.457 -14.68 1 96.5 86 ASN B CA 1
ATOM 2266 C C . ASN B 1 86 ? -7.855 3.213 -15.602 1 96.5 86 ASN B C 1
ATOM 2268 O O . ASN B 1 86 ? -8.281 3.814 -16.594 1 96.5 86 ASN B O 1
ATOM 2272 N N . THR B 1 87 ? -6.582 3.271 -15.258 1 97.25 87 THR B N 1
ATOM 2273 C CA . THR B 1 87 ? -5.512 3.865 -16.047 1 97.25 87 THR B CA 1
ATOM 2274 C C . THR B 1 87 ? -4.508 2.803 -16.484 1 97.25 87 THR B C 1
ATOM 2276 O O . THR B 1 87 ? -4.641 1.631 -16.125 1 97.25 87 THR B O 1
ATOM 2279 N N . VAL B 1 88 ? -3.549 3.176 -17.312 1 97.81 88 VAL B N 1
ATOM 2280 C CA . VAL B 1 88 ? -2.576 2.225 -17.844 1 97.81 88 VAL B CA 1
ATOM 2281 C C . VAL B 1 88 ? -1.627 1.784 -16.734 1 97.81 88 VAL B C 1
ATOM 2283 O O . VAL B 1 88 ? -1.279 2.578 -15.852 1 97.81 88 VAL B O 1
ATOM 2286 N N . SER B 1 89 ? -1.245 0.569 -16.844 1 97.5 89 SER B N 1
ATOM 2287 C CA . SER B 1 89 ? -0.367 -0.012 -15.836 1 97.5 89 SER B CA 1
ATOM 2288 C C . SER B 1 89 ? 1.064 0.49 -15.992 1 97.5 89 SER B C 1
ATOM 2290 O O . SER B 1 89 ? 1.566 0.612 -17.109 1 97.5 89 SER B O 1
ATOM 2292 N N . LEU B 1 90 ? 1.754 0.735 -14.906 1 95.06 90 LEU B N 1
ATOM 2293 C CA . LEU B 1 90 ? 3.176 1.06 -14.922 1 95.06 90 LEU B CA 1
ATOM 2294 C C . LEU B 1 90 ? 4.023 -0.192 -14.711 1 95.06 90 LEU B C 1
ATOM 2296 O O . LEU B 1 90 ? 5.246 -0.147 -14.844 1 95.06 90 LEU B O 1
ATOM 2300 N N . VAL B 1 91 ? 3.295 -1.274 -14.391 1 96.44 91 VAL B N 1
ATOM 2301 C CA . VAL B 1 91 ? 3.973 -2.535 -14.109 1 96.44 91 VAL B CA 1
ATOM 2302 C C . VAL B 1 91 ? 3.424 -3.633 -15.016 1 96.44 91 VAL B C 1
ATOM 2304 O O . VAL B 1 91 ? 2.238 -3.629 -15.359 1 96.44 91 VAL B O 1
ATOM 2307 N N . SER B 1 92 ? 4.328 -4.504 -15.453 1 98.31 92 SER B N 1
ATOM 2308 C CA . SER B 1 92 ? 3.904 -5.73 -16.109 1 98.31 92 SER B CA 1
ATOM 2309 C C . SER B 1 92 ? 3.705 -6.859 -15.109 1 98.31 92 SER B C 1
ATOM 2311 O O . SER B 1 92 ? 4.457 -6.98 -14.141 1 98.31 92 SER B O 1
ATOM 2313 N N . ILE B 1 93 ? 2.713 -7.633 -15.312 1 98.75 93 ILE B N 1
ATOM 2314 C CA . ILE B 1 93 ? 2.445 -8.812 -14.5 1 98.75 93 ILE B CA 1
ATOM 2315 C C . ILE B 1 93 ? 2.561 -10.07 -15.359 1 98.75 93 ILE B C 1
ATOM 2317 O O . ILE B 1 93 ? 1.729 -10.305 -16.234 1 98.75 93 ILE B O 1
ATOM 2321 N N . GLU B 1 94 ? 3.557 -10.852 -15.055 1 98.69 94 GLU B N 1
ATOM 2322 C CA . GLU B 1 94 ? 3.967 -11.945 -15.938 1 98.69 94 GLU B CA 1
ATOM 2323 C C . GLU B 1 94 ? 3.939 -13.281 -15.211 1 98.69 94 GLU B C 1
ATOM 2325 O O . GLU B 1 94 ? 4.355 -13.375 -14.055 1 98.69 94 GLU B O 1
ATOM 2330 N N . ALA B 1 95 ? 3.445 -14.305 -15.883 1 98.69 95 ALA B N 1
ATOM 2331 C CA . ALA B 1 95 ? 3.479 -15.656 -15.328 1 98.69 95 ALA B CA 1
ATOM 2332 C C . ALA B 1 95 ? 4.883 -16.25 -15.406 1 98.69 95 ALA B C 1
ATOM 2334 O O . ALA B 1 95 ? 5.477 -16.312 -16.484 1 98.69 95 ALA B O 1
ATOM 2335 N N . MET B 1 96 ? 5.406 -16.719 -14.297 1 98.19 96 MET B N 1
ATOM 2336 C CA . MET B 1 96 ? 6.746 -17.297 -14.242 1 98.19 96 MET B CA 1
ATOM 2337 C C . MET B 1 96 ? 6.707 -18.797 -14.516 1 98.19 96 MET B C 1
ATOM 2339 O O . MET B 1 96 ? 7.746 -19.422 -14.734 1 98.19 96 MET B O 1
ATOM 2343 N N . CYS B 1 97 ? 5.586 -19.453 -14.539 1 98.19 97 CYS B N 1
ATOM 2344 C CA . CYS B 1 97 ? 5.285 -20.844 -14.859 1 98.19 97 CYS B CA 1
ATOM 2345 C C . CYS B 1 97 ? 3.828 -21 -15.273 1 98.19 97 CYS B C 1
ATOM 2347 O O . CYS B 1 97 ? 3.072 -20.031 -15.289 1 98.19 97 CYS B O 1
ATOM 2349 N N . ASP B 1 98 ? 3.451 -22.188 -15.734 1 98.44 98 ASP B N 1
ATOM 2350 C CA . ASP B 1 98 ? 2.037 -22.438 -15.992 1 98.44 98 ASP B CA 1
ATOM 2351 C C . ASP B 1 98 ? 1.192 -22.141 -14.75 1 98.44 98 ASP B C 1
ATOM 2353 O O . ASP B 1 98 ? 1.538 -22.547 -13.648 1 98.44 98 ASP B O 1
ATOM 2357 N N . SER B 1 99 ? 0.123 -21.312 -14.961 1 98.19 99 SER B N 1
ATOM 2358 C CA . SER B 1 99 ? -0.591 -20.75 -13.812 1 98.19 99 SER B CA 1
ATOM 2359 C C . SER B 1 99 ? -2.102 -20.828 -14.016 1 98.19 99 SER B C 1
ATOM 2361 O O . SER B 1 99 ? -2.574 -21 -15.141 1 98.19 99 SER B O 1
ATOM 2363 N N . GLU B 1 100 ? -2.781 -20.828 -12.961 1 98.62 100 GLU B N 1
ATOM 2364 C CA . GLU B 1 100 ? -4.238 -20.75 -12.891 1 98.62 100 GLU B CA 1
ATOM 2365 C C . GLU B 1 100 ? -4.688 -19.625 -11.961 1 98.62 100 GLU B C 1
ATOM 2367 O O . GLU B 1 100 ? -4.168 -19.484 -10.852 1 98.62 100 GLU B O 1
ATOM 2372 N N . LEU B 1 101 ? -5.617 -18.812 -12.422 1 98.69 101 LEU B N 1
ATOM 2373 C CA . LEU B 1 101 ? -6.18 -17.719 -11.648 1 98.69 101 LEU B CA 1
ATOM 2374 C C . LEU B 1 101 ? -7.703 -17.797 -11.602 1 98.69 101 LEU B C 1
ATOM 2376 O O . LEU B 1 101 ? -8.328 -18.328 -12.523 1 98.69 101 LEU B O 1
ATOM 2380 N N . TYR B 1 102 ? -8.242 -17.406 -10.578 1 98.69 102 TYR B N 1
ATOM 2381 C CA . TYR B 1 102 ? -9.656 -17.047 -10.531 1 98.69 102 TYR B CA 1
ATOM 2382 C C . TYR B 1 102 ? -9.852 -15.539 -10.586 1 98.69 102 TYR B C 1
ATOM 2384 O O . TYR B 1 102 ? -9.336 -14.812 -9.734 1 98.69 102 TYR B O 1
ATOM 2392 N N . GLY B 1 103 ? -10.617 -15.094 -11.555 1 98.75 103 GLY B N 1
ATOM 2393 C CA . GLY B 1 103 ? -10.711 -13.664 -11.797 1 98.75 103 GLY B CA 1
ATOM 2394 C C . GLY B 1 103 ? -12.141 -13.148 -11.773 1 98.75 103 GLY B C 1
ATOM 2395 O O . GLY B 1 103 ? -13.078 -13.906 -12.008 1 98.75 103 GLY B O 1
ATOM 2396 N N . ILE B 1 104 ? -12.281 -11.914 -11.5 1 98.75 104 ILE B N 1
ATOM 2397 C CA . ILE B 1 104 ? -13.547 -11.203 -11.539 1 98.75 104 ILE B CA 1
ATOM 2398 C C . ILE B 1 104 ? -13.328 -9.781 -12.055 1 98.75 104 ILE B C 1
ATOM 2400 O O . ILE B 1 104 ? -12.336 -9.133 -11.711 1 98.75 104 ILE B O 1
ATOM 2404 N N . SER B 1 105 ? -14.25 -9.312 -12.852 1 98.38 105 SER B N 1
ATOM 2405 C CA . SER B 1 105 ? -14.125 -7.945 -13.352 1 98.38 105 SER B CA 1
ATOM 2406 C C . SER B 1 105 ? -14.383 -6.93 -12.242 1 98.38 105 SER B C 1
ATOM 2408 O O . SER B 1 105 ? -15.141 -7.199 -11.312 1 98.38 105 SER B O 1
ATOM 2410 N N . LYS B 1 106 ? -13.781 -5.766 -12.375 1 98 106 LYS B N 1
ATOM 2411 C CA . LYS B 1 106 ? -14.023 -4.691 -11.422 1 98 106 LYS B CA 1
ATOM 2412 C C . LYS B 1 106 ? -15.5 -4.328 -11.352 1 98 106 LYS B C 1
ATOM 2414 O O . LYS B 1 106 ? -16.031 -4.09 -10.266 1 98 106 LYS B O 1
ATOM 2419 N N . THR B 1 107 ? -16.156 -4.27 -12.453 1 97.62 107 THR B N 1
ATOM 2420 C CA . THR B 1 107 ? -17.562 -3.914 -12.523 1 97.62 107 THR B CA 1
ATOM 2421 C C . THR B 1 107 ? -18.406 -4.891 -11.703 1 97.62 107 THR B C 1
ATOM 2423 O O . THR B 1 107 ? -19.234 -4.473 -10.898 1 97.62 107 THR B O 1
ATOM 2426 N N . LYS B 1 108 ? -18.188 -6.148 -11.945 1 98.19 108 LYS B N 1
ATOM 2427 C CA . LYS B 1 108 ? -18.922 -7.164 -11.195 1 98.19 108 LYS B CA 1
ATOM 2428 C C . LYS B 1 108 ? -18.609 -7.086 -9.703 1 98.19 108 LYS B C 1
ATOM 2430 O O . LYS B 1 108 ? -19.5 -7.223 -8.867 1 98.19 108 LYS B O 1
ATOM 2435 N N . LEU B 1 109 ? -17.391 -6.918 -9.383 1 98 109 LEU B N 1
ATOM 2436 C CA . LEU B 1 109 ? -16.953 -6.836 -7.996 1 98 109 LEU B CA 1
ATOM 2437 C C . LEU B 1 109 ? -17.594 -5.641 -7.297 1 98 109 LEU B C 1
ATOM 2439 O O . LEU B 1 109 ? -18.016 -5.746 -6.141 1 98 109 LEU B O 1
ATOM 2443 N N . GLU B 1 110 ? -17.672 -4.52 -8 1 98 110 GLU B N 1
ATOM 2444 C CA . GLU B 1 110 ? -18.312 -3.328 -7.438 1 98 110 GLU B CA 1
ATOM 2445 C C . GLU B 1 110 ? -19.781 -3.582 -7.137 1 98 110 GLU B C 1
ATOM 2447 O O . GLU B 1 110 ? -20.328 -3.064 -6.152 1 98 110 GLU B O 1
ATOM 2452 N N . VAL B 1 111 ? -20.438 -4.344 -7.93 1 97.94 111 VAL B N 1
ATOM 2453 C CA . VAL B 1 111 ? -21.828 -4.703 -7.695 1 97.94 111 VAL B CA 1
ATOM 2454 C C . VAL B 1 111 ? -21.938 -5.523 -6.41 1 97.94 111 VAL B C 1
ATOM 2456 O O . VAL B 1 111 ? -22.828 -5.285 -5.59 1 97.94 111 VAL B O 1
ATOM 2459 N N . LEU B 1 112 ? -21.031 -6.469 -6.258 1 97.75 112 LEU B N 1
ATOM 2460 C CA . LEU B 1 112 ? -21.031 -7.293 -5.051 1 97.75 112 LEU B CA 1
ATOM 2461 C C . LEU B 1 112 ? -20.812 -6.438 -3.809 1 97.75 112 LEU B C 1
ATOM 2463 O O . LEU B 1 112 ? -21.516 -6.586 -2.812 1 97.75 112 LEU B O 1
ATOM 2467 N N . TYR B 1 113 ? -19.859 -5.531 -3.863 1 97.88 113 TYR B N 1
ATOM 2468 C CA . TYR B 1 113 ? -19.547 -4.66 -2.738 1 97.88 113 TYR B CA 1
ATOM 2469 C C . TYR B 1 113 ? -20.719 -3.756 -2.4 1 97.88 113 TYR B C 1
ATOM 2471 O O . TYR B 1 113 ? -20.969 -3.459 -1.229 1 97.88 113 TYR B O 1
ATOM 2479 N N . ALA B 1 114 ? -21.406 -3.303 -3.365 1 97 114 ALA B N 1
ATOM 2480 C CA . ALA B 1 114 ? -22.531 -2.385 -3.174 1 97 114 ALA B CA 1
ATOM 2481 C C . ALA B 1 114 ? -23.734 -3.107 -2.57 1 97 114 ALA B C 1
ATOM 2483 O O . ALA B 1 114 ? -24.562 -2.486 -1.916 1 97 114 ALA B O 1
ATOM 2484 N N . GLY B 1 115 ? -23.766 -4.391 -2.736 1 95.62 115 GLY B N 1
ATOM 2485 C CA . GLY B 1 115 ? -24.953 -5.152 -2.338 1 95.62 115 GLY B CA 1
ATOM 2486 C C . GLY B 1 115 ? -24.797 -5.805 -0.978 1 95.62 115 GLY B C 1
ATOM 2487 O O . GLY B 1 115 ? -25.766 -6.344 -0.436 1 95.62 115 GLY B O 1
ATOM 2488 N N . SER B 1 116 ? -23.672 -5.777 -0.401 1 96.31 116 SER B N 1
ATOM 2489 C CA . SER B 1 116 ? -23.422 -6.48 0.853 1 96.31 116 SER B CA 1
ATOM 2490 C C . SER B 1 116 ? -22.391 -5.738 1.7 1 96.31 116 SER B C 1
ATOM 2492 O O . SER B 1 116 ? -21.219 -5.621 1.309 1 96.31 116 SER B O 1
ATOM 2494 N N . VAL B 1 117 ? -22.859 -5.352 2.904 1 97.38 117 VAL B N 1
ATOM 2495 C CA . VAL B 1 117 ? -21.969 -4.668 3.83 1 97.38 117 VAL B CA 1
ATOM 2496 C C . VAL B 1 117 ? -20.812 -5.594 4.211 1 97.38 117 VAL B C 1
ATOM 2498 O O . VAL B 1 117 ? -19.672 -5.148 4.367 1 97.38 117 VAL B O 1
ATOM 2501 N N . GLU B 1 118 ? -21.109 -6.852 4.285 1 96.88 118 GLU B N 1
ATOM 2502 C CA . GLU B 1 118 ? -20.094 -7.844 4.633 1 96.88 118 GLU B CA 1
ATOM 2503 C C . GLU B 1 118 ? -19.031 -7.953 3.549 1 96.88 118 GLU B C 1
ATOM 2505 O O . GLU B 1 118 ? -17.828 -8.008 3.848 1 96.88 118 GLU B O 1
ATOM 2510 N N . LEU B 1 119 ? -19.453 -7.91 2.332 1 97.12 119 LEU B N 1
ATOM 2511 C CA . LEU B 1 119 ? -18.5 -8.016 1.234 1 97.12 119 LEU B CA 1
ATOM 2512 C C . LEU B 1 119 ? -17.719 -6.723 1.064 1 97.12 119 LEU B C 1
ATOM 2514 O O . LEU B 1 119 ? -16.547 -6.746 0.705 1 97.12 119 LEU B O 1
ATOM 2518 N N . ALA B 1 120 ? -18.406 -5.625 1.277 1 97.69 120 ALA B N 1
ATOM 2519 C CA . ALA B 1 120 ? -17.703 -4.348 1.242 1 97.69 120 ALA B CA 1
ATOM 2520 C C . ALA B 1 120 ? -16.578 -4.312 2.279 1 97.69 120 ALA B C 1
ATOM 2522 O O . ALA B 1 120 ? -15.453 -3.924 1.971 1 97.69 120 ALA B O 1
ATOM 2523 N N . ASN B 1 121 ? -16.906 -4.75 3.434 1 97.94 121 ASN B N 1
ATOM 2524 C CA . ASN B 1 121 ? -15.906 -4.785 4.496 1 97.94 121 ASN B CA 1
ATOM 2525 C C . ASN B 1 121 ? -14.82 -5.82 4.207 1 97.94 121 ASN B C 1
ATOM 2527 O O . ASN B 1 121 ? -13.656 -5.621 4.574 1 97.94 121 ASN B O 1
ATOM 2531 N N . PHE B 1 122 ? -15.234 -6.871 3.584 1 97.44 122 PHE B N 1
ATOM 2532 C CA . PHE B 1 122 ? -14.273 -7.859 3.119 1 97.44 122 PHE B CA 1
ATOM 2533 C C . PHE B 1 122 ? -13.227 -7.219 2.209 1 97.44 122 PHE B C 1
ATOM 2535 O O . PHE B 1 122 ? -12.031 -7.406 2.404 1 97.44 122 PHE B O 1
ATOM 2542 N N . GLY B 1 123 ? -13.664 -6.465 1.221 1 97.88 123 GLY B N 1
ATOM 2543 C CA . GLY B 1 123 ? -12.766 -5.75 0.33 1 97.88 123 GLY B CA 1
ATOM 2544 C C . GLY B 1 123 ? -11.883 -4.746 1.052 1 97.88 123 GLY B C 1
ATOM 2545 O O . GLY B 1 123 ? -10.695 -4.629 0.751 1 97.88 123 GLY B O 1
ATOM 2546 N N . ARG B 1 124 ? -12.469 -4.047 1.978 1 98 124 ARG B N 1
ATOM 2547 C CA . ARG B 1 124 ? -11.719 -3.07 2.766 1 98 124 ARG B CA 1
ATOM 2548 C C . ARG B 1 124 ? -10.586 -3.738 3.531 1 98 124 ARG B C 1
ATOM 2550 O O . ARG B 1 124 ? -9.438 -3.285 3.471 1 98 124 ARG B O 1
ATOM 2557 N N . ARG B 1 125 ? -10.875 -4.785 4.184 1 97.62 125 ARG B N 1
ATOM 2558 C CA . ARG B 1 125 ? -9.875 -5.496 4.98 1 97.62 125 ARG B CA 1
ATOM 2559 C C . ARG B 1 125 ? -8.773 -6.07 4.094 1 97.62 125 ARG B C 1
ATOM 2561 O O . ARG B 1 125 ? -7.605 -6.074 4.477 1 97.62 125 ARG B O 1
ATOM 2568 N N . LEU B 1 126 ? -9.164 -6.562 3.002 1 97.94 126 LEU B N 1
ATOM 2569 C CA . LEU B 1 126 ? -8.188 -7.07 2.043 1 97.94 126 LEU B CA 1
ATOM 2570 C C . LEU B 1 126 ? -7.152 -6 1.703 1 97.94 126 LEU B C 1
ATOM 2572 O O . LEU B 1 126 ? -5.945 -6.254 1.77 1 97.94 126 LEU B O 1
ATOM 2576 N N . PHE B 1 127 ? -7.535 -4.812 1.402 1 98.19 127 PHE B N 1
ATOM 2577 C CA . PHE B 1 127 ? -6.621 -3.764 0.966 1 98.19 127 PHE B CA 1
ATOM 2578 C C . PHE B 1 127 ? -5.859 -3.184 2.152 1 98.19 127 PHE B C 1
ATOM 2580 O O . PHE B 1 127 ? -4.73 -2.715 2 1 98.19 127 PHE B O 1
ATOM 2587 N N . GLU B 1 128 ? -6.508 -3.184 3.357 1 97.94 128 GLU B N 1
ATOM 2588 C CA . GLU B 1 128 ? -5.746 -2.855 4.559 1 97.94 128 GLU B CA 1
ATOM 2589 C C . GLU B 1 128 ? -4.543 -3.777 4.719 1 97.94 128 GLU B C 1
ATOM 2591 O O . GLU B 1 128 ? -3.43 -3.312 4.977 1 97.94 128 GLU B O 1
ATOM 2596 N N . GLN B 1 129 ? -4.773 -5.043 4.492 1 97.38 129 GLN B N 1
ATOM 2597 C CA . GLN B 1 129 ? -3.705 -6.035 4.602 1 97.38 129 GLN B CA 1
ATOM 2598 C C . GLN B 1 129 ? -2.682 -5.871 3.484 1 97.38 129 GLN B C 1
ATOM 2600 O O . GLN B 1 129 ? -1.476 -5.984 3.717 1 97.38 129 GLN B O 1
ATOM 2605 N N . GLN B 1 130 ? -3.172 -5.598 2.277 1 96.31 130 GLN B N 1
ATOM 2606 C CA . GLN B 1 130 ? -2.273 -5.336 1.157 1 96.31 130 GLN B CA 1
ATOM 2607 C C . GLN B 1 130 ? -1.367 -4.145 1.447 1 96.31 130 GLN B C 1
ATOM 2609 O O . GLN B 1 130 ? -0.163 -4.195 1.185 1 96.31 130 GLN B O 1
ATOM 2614 N N . PHE B 1 131 ? -1.951 -3.104 1.969 1 97.12 131 PHE B N 1
ATOM 2615 C CA . PHE B 1 131 ? -1.204 -1.893 2.285 1 97.12 131 PHE B CA 1
ATOM 2616 C C . PHE B 1 131 ? -0.158 -2.168 3.359 1 97.12 131 PHE B C 1
ATOM 2618 O O . PHE B 1 131 ? 1.005 -1.785 3.213 1 97.12 131 PHE B O 1
ATOM 2625 N N . LEU B 1 132 ? -0.545 -2.846 4.402 1 96.75 132 LEU B N 1
ATOM 2626 C CA . LEU B 1 132 ? 0.367 -3.203 5.484 1 96.75 132 LEU B CA 1
ATOM 2627 C C . LEU B 1 132 ? 1.525 -4.047 4.961 1 96.75 132 LEU B C 1
ATOM 2629 O O . LEU B 1 132 ? 2.682 -3.809 5.316 1 96.75 132 LEU B O 1
ATOM 2633 N N . GLY B 1 133 ? 1.195 -5.031 4.18 1 92.44 133 GLY B N 1
ATOM 2634 C CA . GLY B 1 133 ? 2.223 -5.883 3.604 1 92.44 133 GLY B CA 1
ATOM 2635 C C . GLY B 1 133 ? 3.244 -5.113 2.785 1 92.44 133 GLY B C 1
ATOM 2636 O O . GLY B 1 133 ? 4.449 -5.34 2.916 1 92.44 133 GLY B O 1
ATOM 2637 N N . LEU B 1 134 ? 2.771 -4.215 1.961 1 92.12 134 LEU B N 1
ATOM 2638 C CA . LEU B 1 134 ? 3.65 -3.424 1.106 1 92.12 134 LEU B CA 1
ATOM 2639 C C . LEU B 1 134 ? 4.527 -2.498 1.938 1 92.12 134 LEU B C 1
ATOM 2641 O O . LEU B 1 134 ? 5.734 -2.391 1.694 1 92.12 134 LEU B O 1
ATOM 2645 N N . GLU B 1 135 ? 3.949 -1.825 2.881 1 92.94 135 GLU B N 1
ATOM 2646 C CA . GLU B 1 135 ? 4.727 -0.939 3.742 1 92.94 135 GLU B CA 1
ATOM 2647 C C . GLU B 1 135 ? 5.773 -1.718 4.535 1 92.94 135 GLU B C 1
ATOM 2649 O O . GLU B 1 135 ? 6.918 -1.276 4.66 1 92.94 135 GLU B O 1
ATOM 2654 N N . SER B 1 136 ? 5.387 -2.855 5.098 1 90.06 136 SER B N 1
ATOM 2655 C CA . SER B 1 136 ? 6.312 -3.697 5.848 1 90.06 136 SER B CA 1
ATOM 2656 C C . SER B 1 136 ? 7.496 -4.121 4.984 1 90.06 136 SER B C 1
ATOM 2658 O O . SER B 1 136 ? 8.641 -4.078 5.43 1 90.06 136 SER B O 1
ATOM 2660 N N . TRP B 1 137 ? 7.18 -4.484 3.836 1 83.44 137 TRP B N 1
ATOM 2661 C CA . TRP B 1 137 ? 8.227 -4.879 2.9 1 83.44 137 TRP B CA 1
ATOM 2662 C C . TRP B 1 137 ? 9.172 -3.717 2.617 1 83.44 137 TRP B C 1
ATOM 2664 O O . TRP B 1 137 ? 10.391 -3.896 2.576 1 83.44 137 TRP B O 1
ATOM 2674 N N . MET B 1 138 ? 8.672 -2.549 2.387 1 82.88 138 MET B N 1
ATOM 2675 C CA . MET B 1 138 ? 9.445 -1.353 2.086 1 82.88 138 MET B CA 1
ATOM 2676 C C . MET B 1 138 ? 10.414 -1.031 3.223 1 82.88 138 MET B C 1
ATOM 2678 O O . MET B 1 138 ? 11.555 -0.64 2.98 1 82.88 138 MET B O 1
ATOM 2682 N N . ILE B 1 139 ? 10.039 -1.159 4.398 1 83.56 139 ILE B N 1
ATOM 2683 C CA . ILE B 1 139 ? 10.859 -0.712 5.516 1 83.56 139 ILE B CA 1
ATOM 2684 C C . ILE B 1 139 ? 11.828 -1.821 5.922 1 83.56 139 ILE B C 1
ATOM 2686 O O . ILE B 1 139 ? 12.883 -1.552 6.496 1 83.56 139 ILE B O 1
ATOM 2690 N N . THR B 1 140 ? 11.531 -3.092 5.668 1 72.94 140 THR B N 1
ATOM 2691 C CA . THR B 1 140 ? 12.414 -4.191 6.027 1 72.94 140 THR B CA 1
ATOM 2692 C C . THR B 1 140 ? 13.453 -4.43 4.934 1 72.94 140 THR B C 1
ATOM 2694 O O . THR B 1 140 ? 14.461 -5.098 5.16 1 72.94 140 THR B O 1
ATOM 2697 N N . GLY B 1 141 ? 13.266 -4.043 3.592 1 60.81 141 GLY B N 1
ATOM 2698 C CA . GLY B 1 141 ? 14.102 -4.277 2.428 1 60.81 141 GLY B CA 1
ATOM 2699 C C . GLY B 1 141 ? 15.43 -3.549 2.492 1 60.81 141 GLY B C 1
ATOM 2700 O O . GLY B 1 141 ? 16.375 -3.889 1.768 1 60.81 141 GLY B O 1
ATOM 2701 N N . GLY B 1 142 ? 15.664 -2.447 3.045 1 51.47 142 GLY B N 1
ATOM 2702 C CA . GLY B 1 142 ? 16.891 -1.677 2.947 1 51.47 142 GLY B CA 1
ATOM 2703 C C . GLY B 1 142 ? 18.141 -2.496 3.238 1 51.47 142 GLY B C 1
ATOM 2704 O O . GLY B 1 142 ? 18.062 -3.715 3.408 1 51.47 142 GLY B O 1
ATOM 2705 N N . SER B 1 143 ? 19.25 -2.129 4.008 1 49.28 143 SER B N 1
ATOM 2706 C CA . SER B 1 143 ? 20.688 -2.264 4.168 1 49.28 143 SER B CA 1
ATOM 2707 C C . SER B 1 143 ? 21.094 -3.729 4.289 1 49.28 143 SER B C 1
ATOM 2709 O O . SER B 1 143 ? 20.25 -4.625 4.18 1 49.28 143 SER B O 1
ATOM 2711 N N . PRO B 1 144 ? 21.953 -4.047 5.168 1 55.66 144 PRO B N 1
ATOM 2712 C CA . PRO B 1 144 ? 22.844 -5.172 5.484 1 55.66 144 PRO B CA 1
ATOM 2713 C C . PRO B 1 144 ? 22.094 -6.5 5.59 1 55.66 144 PRO B C 1
ATOM 2715 O O . PRO B 1 144 ? 22.719 -7.555 5.723 1 55.66 144 PRO B O 1
ATOM 2718 N N . ARG B 1 145 ? 20.703 -6.527 4.953 1 67.56 145 ARG B N 1
ATOM 2719 C CA . ARG B 1 145 ? 19.797 -7.605 5.32 1 67.56 145 ARG B CA 1
ATOM 2720 C C . ARG B 1 145 ? 19.328 -8.375 4.09 1 67.56 145 ARG B C 1
ATOM 2722 O O . ARG B 1 145 ? 18.312 -9.078 4.137 1 67.56 145 ARG B O 1
ATOM 2729 N N . ALA B 1 146 ? 20.125 -8.188 2.998 1 78.31 146 ALA B N 1
ATOM 2730 C CA . ALA B 1 146 ? 19.75 -8.938 1.8 1 78.31 146 ALA B CA 1
ATOM 2731 C C . ALA B 1 146 ? 19.562 -10.422 2.115 1 78.31 146 ALA B C 1
ATOM 2733 O O . ALA B 1 146 ? 18.641 -11.055 1.613 1 78.31 146 ALA B O 1
ATOM 2734 N N . LYS B 1 147 ? 20.469 -10.844 2.875 1 85.25 147 LYS B N 1
ATOM 2735 C CA . LYS B 1 147 ? 20.375 -12.25 3.266 1 85.25 147 LYS B CA 1
ATOM 2736 C C . LYS B 1 147 ? 19.078 -12.523 4.016 1 85.25 147 LYS B C 1
ATOM 2738 O O . LYS B 1 147 ? 18.391 -13.523 3.748 1 85.25 147 LYS B O 1
ATOM 2743 N N . GLU B 1 148 ? 18.75 -11.703 4.879 1 84 148 GLU B N 1
ATOM 2744 C CA . GLU B 1 148 ? 17.531 -11.867 5.66 1 84 148 GLU B CA 1
ATOM 2745 C C . GLU B 1 148 ? 16.297 -11.773 4.773 1 84 148 GLU B C 1
ATOM 2747 O O . GLU B 1 148 ? 15.344 -12.531 4.945 1 84 148 GLU B O 1
ATOM 2752 N N . ARG B 1 149 ? 16.359 -10.828 3.816 1 84.25 149 ARG B N 1
ATOM 2753 C CA . ARG B 1 149 ? 15.234 -10.672 2.895 1 84.25 149 ARG B CA 1
ATOM 2754 C C . ARG B 1 149 ? 15.086 -11.898 2.004 1 84.25 149 ARG B C 1
ATOM 2756 O O . ARG B 1 149 ? 13.961 -12.312 1.688 1 84.25 149 ARG B O 1
ATOM 2763 N N . TYR B 1 150 ? 16.203 -12.406 1.604 1 87.88 150 TYR B N 1
ATOM 2764 C CA . TYR B 1 150 ? 16.203 -13.617 0.789 1 87.88 150 TYR B CA 1
ATOM 2765 C C . TYR B 1 150 ? 15.562 -14.781 1.548 1 87.88 150 TYR B C 1
ATOM 2767 O O . TYR B 1 150 ? 14.711 -15.492 1.011 1 87.88 150 TYR B O 1
ATOM 2775 N N . LEU B 1 151 ? 15.93 -14.906 2.787 1 86.5 151 LEU B N 1
ATOM 2776 C CA . LEU B 1 151 ? 15.406 -15.992 3.613 1 86.5 151 LEU B CA 1
ATOM 2777 C C . LEU B 1 151 ? 13.906 -15.82 3.848 1 86.5 151 LEU B C 1
ATOM 2779 O O . LEU B 1 151 ? 13.156 -16.797 3.811 1 86.5 151 LEU B O 1
ATOM 2783 N N . THR B 1 152 ? 13.508 -14.609 4.102 1 83.88 152 THR B N 1
ATOM 2784 C CA . THR B 1 152 ? 12.086 -14.328 4.281 1 83.88 152 THR B CA 1
ATOM 2785 C C . THR B 1 152 ? 11.305 -14.648 3.012 1 83.88 152 THR B C 1
ATOM 2787 O O . THR B 1 152 ? 10.227 -15.242 3.076 1 83.88 152 THR B O 1
ATOM 2790 N N . LEU B 1 153 ? 11.844 -14.266 1.918 1 85.75 153 LEU B N 1
ATOM 2791 C CA . LEU B 1 153 ? 11.219 -14.531 0.629 1 85.75 153 LEU B CA 1
ATOM 2792 C C . LEU B 1 153 ? 11.031 -16.031 0.411 1 85.75 153 LEU B C 1
ATOM 2794 O O . LEU B 1 153 ? 9.977 -16.469 -0.035 1 85.75 153 LEU B O 1
ATOM 2798 N N . LEU B 1 154 ? 12.031 -16.781 0.742 1 87 154 LEU B N 1
ATOM 2799 C CA . LEU B 1 154 ? 11.977 -18.234 0.547 1 87 154 LEU B CA 1
ATOM 2800 C C . LEU B 1 154 ? 11 -18.875 1.523 1 87 154 LEU B C 1
ATOM 2802 O O . LEU B 1 154 ? 10.375 -19.891 1.202 1 87 154 LEU B O 1
ATOM 2806 N N . GLU B 1 155 ? 10.961 -18.328 2.684 1 83.56 155 GLU B N 1
ATOM 2807 C CA . GLU B 1 155 ? 10.008 -18.828 3.666 1 83.56 155 GLU B CA 1
ATOM 2808 C C . GLU B 1 155 ? 8.57 -18.625 3.195 1 83.56 155 GLU B C 1
ATOM 2810 O O . GLU B 1 155 ? 7.727 -19.516 3.361 1 83.56 155 GLU B O 1
ATOM 2815 N N . GLU B 1 156 ? 8.336 -17.516 2.617 1 80.12 156 GLU B N 1
ATOM 2816 C CA . GLU B 1 156 ? 6.992 -17.172 2.166 1 80.12 156 GLU B CA 1
ATOM 2817 C C . GLU B 1 156 ? 6.656 -17.859 0.85 1 80.12 156 GLU B C 1
ATOM 2819 O O . GLU B 1 156 ? 5.492 -18.172 0.579 1 80.12 156 GLU B O 1
ATOM 2824 N N . ASN B 1 157 ? 7.637 -18 0.099 1 86.38 157 ASN B N 1
ATOM 2825 C CA . ASN B 1 157 ? 7.461 -18.625 -1.209 1 86.38 157 ASN B CA 1
ATOM 2826 C C . ASN B 1 157 ? 8.531 -19.672 -1.482 1 86.38 157 ASN B C 1
ATOM 2828 O O . ASN B 1 157 ? 9.398 -19.469 -2.334 1 86.38 157 ASN B O 1
ATOM 2832 N N . PRO B 1 158 ? 8.383 -20.766 -0.916 1 84.19 158 PRO B N 1
ATOM 2833 C CA . PRO B 1 158 ? 9.438 -21.781 -1.012 1 84.19 158 PRO B CA 1
ATOM 2834 C C . PRO B 1 158 ? 9.633 -22.297 -2.438 1 84.19 158 PRO B C 1
ATOM 2836 O O . PRO B 1 158 ? 10.719 -22.766 -2.781 1 84.19 158 PRO B O 1
ATOM 2839 N N . GLU B 1 159 ? 8.609 -22.219 -3.225 1 88.75 159 GLU B N 1
ATOM 2840 C CA . GLU B 1 159 ? 8.703 -22.766 -4.578 1 88.75 159 GLU B CA 1
ATOM 2841 C C . GLU B 1 159 ? 9.25 -21.719 -5.551 1 88.75 159 GLU B C 1
ATOM 2843 O O . GLU B 1 159 ? 9.359 -21.984 -6.754 1 88.75 159 GLU B O 1
ATOM 2848 N N . LEU B 1 160 ? 9.57 -20.609 -5.09 1 91.94 160 LEU B N 1
ATOM 2849 C CA . LEU B 1 160 ? 9.977 -19.484 -5.926 1 91.94 160 LEU B CA 1
ATOM 2850 C C . LEU B 1 160 ? 11.203 -19.828 -6.758 1 91.94 160 LEU B C 1
ATOM 2852 O O . LEU B 1 160 ? 11.242 -19.547 -7.957 1 91.94 160 LEU B O 1
ATOM 2856 N N . LEU B 1 161 ? 12.125 -20.547 -6.141 1 88.69 161 LEU B N 1
ATOM 2857 C CA . LEU B 1 161 ? 13.398 -20.828 -6.789 1 88.69 161 LEU B CA 1
ATOM 2858 C C . LEU B 1 161 ? 13.219 -21.875 -7.891 1 88.69 161 LEU B C 1
ATOM 2860 O O . LEU B 1 161 ? 14.078 -22 -8.766 1 88.69 161 LEU B O 1
ATOM 2864 N N . GLN B 1 162 ? 12.203 -22.578 -7.809 1 91.06 162 GLN B N 1
ATOM 2865 C CA . GLN B 1 162 ? 11.93 -23.594 -8.82 1 91.06 162 GLN B CA 1
ATOM 2866 C C . GLN B 1 162 ? 11.508 -22.969 -10.141 1 91.06 162 GLN B C 1
ATOM 2868 O O . GLN B 1 162 ? 11.766 -23.516 -11.211 1 91.06 162 GLN B O 1
ATOM 2873 N N . TYR B 1 163 ? 10.945 -21.766 -10.07 1 93.88 163 TYR B N 1
ATOM 2874 C CA . TYR B 1 163 ? 10.273 -21.281 -11.266 1 93.88 163 TYR B CA 1
ATOM 2875 C C . TYR B 1 163 ? 10.805 -19.906 -11.664 1 93.88 163 TYR B C 1
ATOM 2877 O O . TYR B 1 163 ? 10.617 -19.469 -12.805 1 93.88 163 TYR B O 1
ATOM 2885 N N . VAL B 1 164 ? 11.469 -19.234 -10.773 1 95.88 164 VAL B N 1
ATOM 2886 C CA . VAL B 1 164 ? 11.867 -17.844 -11.039 1 95.88 164 VAL B CA 1
ATOM 2887 C C . VAL B 1 164 ? 13.383 -17.781 -11.234 1 95.88 164 VAL B C 1
ATOM 2889 O O . VAL B 1 164 ? 14.148 -18.219 -10.375 1 95.88 164 VAL B O 1
ATOM 2892 N N . PRO B 1 165 ? 13.82 -17.266 -12.312 1 95.31 165 PRO B N 1
ATOM 2893 C CA . PRO B 1 165 ? 15.258 -17.078 -12.516 1 95.31 165 PRO B CA 1
ATOM 2894 C C . PRO B 1 165 ? 15.906 -16.219 -11.422 1 95.31 165 PRO B C 1
ATOM 2896 O O . PRO B 1 165 ? 15.289 -15.273 -10.93 1 95.31 165 PRO B O 1
ATOM 2899 N N . LEU B 1 166 ? 17.125 -16.516 -11.156 1 92.88 166 LEU B N 1
ATOM 2900 C CA . LEU B 1 166 ? 17.859 -15.867 -10.07 1 92.88 166 LEU B CA 1
ATOM 2901 C C . LEU B 1 166 ? 17.969 -14.367 -10.328 1 92.88 166 LEU B C 1
ATOM 2903 O O . LEU B 1 166 ? 17.969 -13.57 -9.391 1 92.88 166 LEU B O 1
ATOM 2907 N N . LYS B 1 167 ? 18.062 -14.07 -11.586 1 95.12 167 LYS B N 1
ATOM 2908 C CA . LYS B 1 167 ? 18.219 -12.656 -11.922 1 95.12 167 LYS B CA 1
ATOM 2909 C C . LYS B 1 167 ? 17.016 -11.844 -11.445 1 95.12 167 LYS B C 1
ATOM 2911 O O . LYS B 1 167 ? 17.172 -10.695 -11.016 1 95.12 167 LYS B O 1
ATOM 2916 N N . HIS B 1 168 ? 15.805 -12.391 -11.531 1 96.12 168 HIS B N 1
ATOM 2917 C CA . HIS B 1 168 ? 14.594 -11.695 -11.094 1 96.12 168 HIS B CA 1
ATOM 2918 C C . HIS B 1 168 ? 14.539 -11.5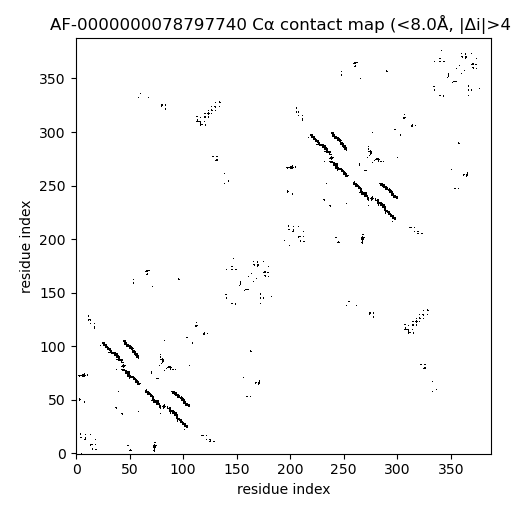94 -9.578 1 96.12 168 HIS B C 1
ATOM 2920 O O . HIS B 1 168 ? 14.086 -10.586 -9.031 1 96.12 168 HIS B O 1
ATOM 2926 N N . ILE B 1 169 ? 15.016 -12.617 -8.945 1 93.5 169 ILE B N 1
ATOM 2927 C CA . ILE B 1 169 ? 15.047 -12.617 -7.484 1 93.5 169 ILE B CA 1
ATOM 2928 C C . ILE B 1 169 ? 16.078 -11.594 -6.992 1 93.5 169 ILE B C 1
ATOM 2930 O O . ILE B 1 169 ? 15.805 -10.844 -6.051 1 93.5 169 ILE B O 1
ATOM 2934 N N . ALA B 1 170 ? 17.25 -11.57 -7.625 1 91.94 170 ALA B N 1
ATOM 2935 C CA . ALA B 1 170 ? 18.281 -10.602 -7.277 1 91.94 170 ALA B CA 1
ATOM 2936 C C . ALA B 1 170 ? 17.766 -9.172 -7.441 1 91.94 170 ALA B C 1
ATOM 2938 O O . ALA B 1 170 ? 18 -8.32 -6.582 1 91.94 170 ALA B O 1
ATOM 2939 N N . SER B 1 171 ? 17.078 -8.992 -8.547 1 91.44 171 SER B N 1
ATOM 2940 C CA . SER B 1 171 ? 16.484 -7.688 -8.828 1 91.44 171 SER B CA 1
ATOM 2941 C C . SER B 1 171 ? 15.508 -7.285 -7.723 1 91.44 171 SER B C 1
ATOM 2943 O O . SER B 1 171 ? 15.539 -6.145 -7.25 1 91.44 171 SER B O 1
ATOM 2945 N N . TYR B 1 172 ? 14.688 -8.172 -7.277 1 90.75 172 TYR B N 1
ATOM 2946 C CA . TYR B 1 172 ? 13.711 -7.941 -6.215 1 90.75 172 TYR B CA 1
ATOM 2947 C C . TYR B 1 172 ? 14.398 -7.566 -4.91 1 90.75 172 TYR B C 1
ATOM 2949 O O . TYR B 1 172 ? 13.906 -6.723 -4.16 1 90.75 172 TYR B O 1
ATOM 2957 N N . LEU B 1 173 ? 15.539 -8.148 -4.738 1 87.44 173 LEU B N 1
ATOM 2958 C CA . LEU B 1 173 ? 16.281 -7.969 -3.492 1 87.44 173 LEU B CA 1
ATOM 2959 C C . LEU B 1 173 ? 17.234 -6.789 -3.594 1 87.44 173 LEU B C 1
ATOM 2961 O O . LEU B 1 173 ? 17.953 -6.484 -2.637 1 87.44 173 LEU B O 1
ATOM 2965 N N . TRP B 1 174 ? 17.266 -6.18 -4.723 1 81.75 174 TRP B N 1
ATOM 2966 C CA . TRP B 1 174 ? 18.109 -5.016 -4.977 1 81.75 174 TRP B CA 1
ATOM 2967 C C . TRP B 1 174 ? 19.594 -5.367 -4.805 1 81.75 174 TRP B C 1
ATOM 2969 O O . TRP B 1 174 ? 20.344 -4.605 -4.199 1 81.75 174 TRP B O 1
ATOM 2979 N N . ILE B 1 175 ? 19.953 -6.527 -5.223 1 85.31 175 ILE B N 1
ATOM 2980 C CA . ILE B 1 175 ? 21.344 -6.973 -5.242 1 85.31 175 ILE B CA 1
ATOM 2981 C C . ILE B 1 175 ? 21.688 -7.555 -6.613 1 85.31 175 ILE B C 1
ATOM 2983 O O . ILE B 1 175 ? 20.812 -7.699 -7.465 1 85.31 175 ILE B O 1
ATOM 2987 N N . THR B 1 176 ? 22.953 -7.746 -6.785 1 88.25 176 THR B N 1
ATOM 2988 C CA . THR B 1 176 ? 23.375 -8.352 -8.039 1 88.25 176 THR B CA 1
ATOM 2989 C C . THR B 1 176 ? 23.141 -9.867 -8.008 1 88.25 176 THR B C 1
ATOM 2991 O O . THR B 1 176 ? 23.109 -10.469 -6.938 1 88.25 176 THR B O 1
ATOM 2994 N N . PRO B 1 177 ? 22.953 -10.438 -9.219 1 91.06 177 PRO B N 1
ATOM 2995 C CA . PRO B 1 177 ? 22.844 -11.898 -9.266 1 91.06 177 PRO B CA 1
ATOM 2996 C C . PRO B 1 177 ? 24.047 -12.602 -8.641 1 91.06 177 PRO B C 1
ATOM 2998 O O . PRO B 1 177 ? 23.891 -13.648 -8.008 1 91.06 177 PRO B O 1
ATOM 3001 N N . GLN B 1 178 ? 25.203 -12.023 -8.797 1 91.25 178 GLN B N 1
ATOM 3002 C CA . GLN B 1 178 ? 26.406 -12.586 -8.211 1 91.25 178 GLN B CA 1
ATOM 3003 C C . GLN B 1 178 ? 26.328 -12.586 -6.688 1 91.25 178 GLN B C 1
ATOM 3005 O O . GLN B 1 178 ? 26.719 -13.562 -6.039 1 91.25 178 GLN B O 1
ATOM 3010 N N . SER B 1 179 ? 25.875 -11.578 -6.129 1 89.75 179 SER B N 1
ATOM 3011 C CA . SER B 1 179 ? 25.719 -11.484 -4.68 1 89.75 179 SER B CA 1
ATOM 3012 C C . SER B 1 179 ? 24.719 -12.516 -4.168 1 89.75 179 SER B C 1
ATOM 3014 O O . SER B 1 179 ? 24.922 -13.133 -3.121 1 89.75 179 SER B O 1
ATOM 3016 N N . LEU B 1 180 ? 23.625 -12.656 -4.879 1 90.44 180 LEU B N 1
ATOM 3017 C CA . LEU B 1 180 ? 22.625 -13.648 -4.488 1 90.44 180 LEU B CA 1
ATOM 3018 C C . LEU B 1 180 ? 23.203 -15.055 -4.523 1 90.44 180 LEU B C 1
ATOM 3020 O O . LEU B 1 180 ? 22.953 -15.859 -3.627 1 90.44 180 LEU B O 1
ATOM 3024 N N . SER B 1 181 ? 23.984 -15.32 -5.516 1 91.56 181 SER B N 1
ATOM 3025 C CA . SER B 1 181 ? 24.641 -16.625 -5.633 1 91.56 181 SER B CA 1
ATOM 3026 C C . SER B 1 181 ? 25.531 -16.891 -4.438 1 91.56 181 SER B C 1
ATOM 3028 O O . SER B 1 181 ? 25.562 -18.016 -3.916 1 91.56 181 SER B O 1
ATOM 3030 N N . ARG B 1 182 ? 26.172 -15.914 -4.062 1 90.12 182 ARG B N 1
ATOM 3031 C CA . ARG B 1 182 ? 27.047 -16.047 -2.9 1 90.12 182 ARG B CA 1
ATOM 3032 C C . ARG B 1 182 ? 26.234 -16.344 -1.639 1 90.12 182 ARG B C 1
ATOM 3034 O O . ARG B 1 182 ? 26.625 -17.203 -0.844 1 90.12 182 ARG B O 1
ATOM 3041 N N . ILE B 1 183 ? 25.172 -15.609 -1.474 1 89.19 183 ILE B N 1
ATOM 3042 C CA . ILE B 1 183 ? 24.312 -15.812 -0.322 1 89.19 183 ILE B CA 1
ATOM 3043 C C . ILE B 1 183 ? 23.797 -17.25 -0.308 1 89.19 183 ILE B C 1
ATOM 3045 O O . ILE B 1 183 ? 23.797 -17.906 0.734 1 89.19 183 ILE B O 1
ATOM 3049 N N . ARG B 1 184 ? 23.406 -17.734 -1.442 1 89.88 184 ARG B N 1
ATOM 3050 C CA . ARG B 1 184 ? 22.859 -19.078 -1.559 1 89.88 184 ARG B CA 1
ATOM 3051 C C . ARG B 1 184 ? 23.938 -20.125 -1.266 1 89.88 184 ARG B C 1
ATOM 3053 O O . ARG B 1 184 ? 23.656 -21.141 -0.619 1 89.88 184 ARG B O 1
ATOM 3060 N N . ALA B 1 185 ? 25.141 -19.859 -1.724 1 90.19 185 ALA B N 1
ATOM 3061 C CA . ALA B 1 185 ? 26.25 -20.766 -1.479 1 90.19 185 ALA B CA 1
ATOM 3062 C C . ALA B 1 185 ? 26.578 -20.859 0.01 1 90.19 185 ALA B C 1
ATOM 3064 O O . ALA B 1 185 ? 26.844 -21.938 0.535 1 90.19 185 ALA B O 1
ATOM 3065 N N . GLU B 1 186 ? 26.531 -19.766 0.611 1 87.75 186 GLU B N 1
ATOM 3066 C CA . GLU B 1 186 ? 26.812 -19.688 2.045 1 87.75 186 GLU B CA 1
ATOM 3067 C C . GLU B 1 186 ? 25.766 -20.453 2.844 1 87.75 186 GLU B C 1
ATOM 3069 O O . GLU B 1 186 ? 26.094 -21.125 3.826 1 87.75 186 GLU B O 1
ATOM 3074 N N . LEU B 1 187 ? 24.547 -20.312 2.443 1 83.62 187 LEU B N 1
ATOM 3075 C CA . LEU B 1 187 ? 23.453 -20.969 3.148 1 83.62 187 LEU B CA 1
ATOM 3076 C C . LEU B 1 187 ? 23.469 -22.469 2.887 1 83.62 187 LEU B C 1
ATOM 3078 O O . LEU B 1 18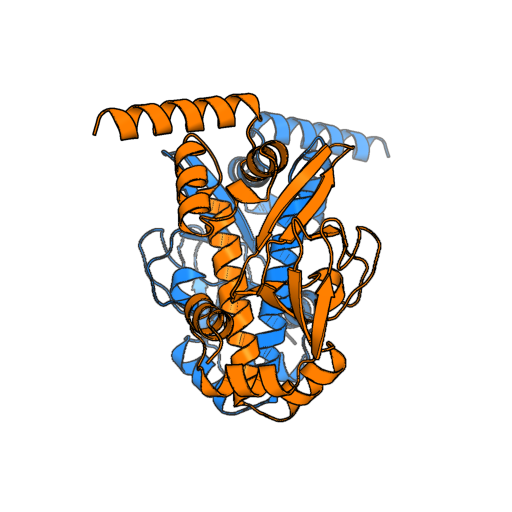7 ? 23.062 -23.266 3.746 1 83.62 187 LEU B O 1
ATOM 3082 N N . GLY B 1 188 ? 23.766 -22.859 1.695 1 78.88 188 GLY B N 1
ATOM 3083 C CA . GLY B 1 188 ? 23.891 -24.266 1.371 1 78.88 188 GLY B CA 1
ATOM 3084 C C . GLY B 1 188 ? 25 -24.969 2.146 1 78.88 188 GLY B C 1
ATOM 3085 O O . GLY B 1 188 ? 24.859 -26.125 2.543 1 78.88 188 GLY B O 1
ATOM 3086 N N . ARG B 1 189 ? 26.016 -24.328 2.414 1 73.25 189 ARG B N 1
ATOM 3087 C CA . ARG B 1 189 ? 27.125 -24.859 3.189 1 73.25 189 ARG B CA 1
ATOM 3088 C C . ARG B 1 189 ? 26.75 -25.031 4.656 1 73.25 189 ARG B C 1
ATOM 3090 O O . ARG B 1 189 ? 27.094 -26.031 5.289 1 73.25 189 ARG B O 1
ATOM 3097 N N . ARG B 1 190 ? 26.109 -24.062 5.074 1 63.12 190 ARG B N 1
ATOM 3098 C CA . ARG B 1 190 ? 25.703 -24.125 6.477 1 63.12 190 ARG B CA 1
ATOM 3099 C C . ARG B 1 190 ? 24.719 -25.266 6.711 1 63.12 190 ARG B C 1
ATOM 3101 O O . ARG B 1 190 ? 24.766 -25.922 7.754 1 63.12 190 ARG B O 1
ATOM 3108 N N . LYS B 1 191 ? 23.844 -25.469 5.855 1 59.59 191 LYS B N 1
ATOM 3109 C CA . LYS B 1 191 ? 22.922 -26.578 6 1 59.59 191 LYS B CA 1
ATOM 3110 C C . LYS B 1 191 ? 23.656 -27.922 5.961 1 59.59 191 LYS B C 1
ATOM 3112 O O . LYS B 1 191 ? 23.25 -28.875 6.613 1 59.59 191 LYS B O 1
ATOM 3117 N N . LYS B 1 192 ? 24.688 -28.016 5.246 1 57 192 LYS B N 1
ATOM 3118 C CA . LYS B 1 192 ? 25.484 -29.25 5.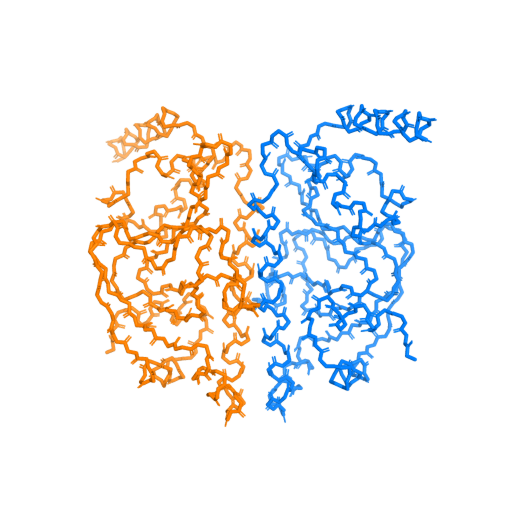238 1 57 192 LYS B CA 1
ATOM 3119 C C . LYS B 1 192 ? 26.25 -29.422 6.547 1 57 192 LYS B C 1
ATOM 3121 O O . LYS B 1 192 ? 26.469 -30.547 7 1 57 192 LYS B O 1
ATOM 3126 N N . ASP B 1 193 ? 26.547 -28.297 7.145 1 56.53 193 ASP B N 1
ATOM 3127 C CA . ASP B 1 193 ? 27.312 -28.391 8.383 1 56.53 193 ASP B CA 1
ATOM 3128 C C . ASP B 1 193 ? 26.391 -28.625 9.578 1 56.53 193 ASP B C 1
ATOM 3130 O O . ASP B 1 193 ? 26.844 -29.016 10.656 1 56.53 193 ASP B O 1
ATOM 3134 N N . GLN B 1 194 ? 25.094 -28.359 9.453 1 43.34 194 GLN B N 1
ATOM 3135 C CA . GLN B 1 194 ? 24.234 -28.734 10.562 1 43.34 194 GLN B CA 1
ATOM 3136 C C . GLN B 1 194 ? 23.641 -30.125 10.352 1 43.34 194 GLN B C 1
ATOM 3138 O O . GLN B 1 194 ? 23.328 -30.5 9.227 1 43.34 194 GLN B O 1
#

InterPro domains:
  IPR000595 Cyclic nucleotide-binding domain [PF00027] (30-113)
  IPR000595 Cyclic nucleotide-binding domain [PS50042] (21-130)
  IPR000595 Cyclic nucleotide-binding domain [cd00038] (13-120)
  IPR014710 RmlC-like jelly roll fold [G3DSA:2.60.120.10] (2-136)
  IPR018490 Cyclic nucleotide-binding domain superfamily [SSF51206] (5-139)

Nearest PDB structures (foldseek):
  4cyd-assembly2_A  TM=8.088E-01  e=5.316E-11  Corynebacterium glutamicum
  4cyd-assembly1_D  TM=8.092E-01  e=1.449E-10  Corynebacterium glutamicum
  3fx3-assembly1_A  TM=7.001E-01  e=1.214E-10  Ruegeria pomeroyi
  3h3z-assembly1_A  TM=6.839E-01  e=2.322E-10  Ruegeria pomeroyi DSS-3
  5w5b-assembly1_A  TM=6.529E-01  e=4.690E-08  Mycobacterium tuberculosis CDC1551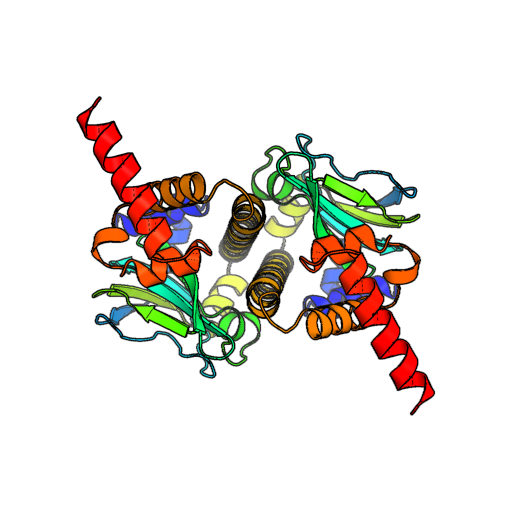

Sequence (388 aa):
MDAFIQKFCEKYSLPIALSLQLLDNMEKFTFHKGDFLVQEGGRNSNFYIVSKGIWRGHYLNDGVDVSVWFASEGEAIFSSWGYVENTVSLVSIEAMCDSELYGISKTKLEVLYAGSVELANFGRRLFEQQFLGLESWMITGGSPRAKERYLTLLEENPELLQYVPLKHIASYLWITPQSLSRIRAELGRRKKDQMDAFIQKFCEKYSLPIALSLQLLDNMEKFTFHKGDFLVQEGGRNSNFYIVSKGIWRGHYLNDGVDVSVWFASEGEAIFSSWGYVENTVSLVSIEAMCDSELYGISKTKLEVLYAGSVELANFGRRLFEQQFLGLESWMITGGSPRAKERYLTLLEENPELLQYVPLKHIASYLWITPQSLSRIRAELGRRKKDQ

Solvent-accessible surface area (backbone atoms only — not comparable to full-atom values): 19871 Å² total; per-residue (Å²): 129,63,69,27,57,56,41,29,23,60,75,40,72,43,62,63,72,58,51,50,54,53,52,73,68,36,46,83,45,78,45,47,57,69,38,62,80,30,44,57,69,33,67,37,38,40,43,32,34,26,58,34,41,41,35,37,33,29,32,72,56,95,81,40,77,39,33,72,49,74,42,37,58,19,33,73,50,61,41,55,38,8,48,70,68,67,38,58,19,78,45,21,35,33,28,49,30,60,28,31,33,37,33,35,49,48,69,62,50,50,52,49,26,71,72,28,42,68,48,10,40,50,52,22,44,41,30,43,40,50,36,40,51,52,52,52,48,62,71,71,58,69,67,101,39,53,65,55,51,51,51,51,47,39,69,76,36,67,64,47,73,79,52,44,58,60,59,50,54,15,34,51,58,73,47,50,50,68,56,47,49,49,52,49,52,55,52,55,48,48,54,69,73,97,130,61,69,27,58,55,42,29,24,62,75,40,72,44,62,62,71,60,52,50,55,52,52,72,68,37,45,82,47,78,45,47,55,68,39,62,79,30,44,58,70,32,69,38,37,40,43,32,36,27,59,34,41,40,36,36,33,29,35,71,57,95,81,40,75,38,34,72,49,73,43,35,56,20,32,75,50,62,39,55,39,9,47,68,69,68,37,58,18,77,44,21,33,32,26,48,30,62,28,32,34,38,32,36,48,46,70,60,50,50,51,49,27,70,72,27,40,68,48,11,41,48,53,22,44,42,30,44,41,51,34,39,52,53,52,52,49,63,71,67,59,58,71,101,36,53,64,56,50,52,51,51,48,39,69,75,37,69,64,46,73,78,50,45,58,61,60,50,53,14,34,52,56,72,46,50,50,66,56,47,51,49,52,52,51,55,51,55,50,50,55,69,72,95

Foldseek 3Di:
DQPLLVLLCVLLVFDSVLSVVVLVQWDKDKDFAFDWPAAAQGADQKKKAWQAAKKWKWAADVNDTATADMDGRNDMDDQPCCNPPNGGGRIIIGTLGITMIIMDGSVVLVVVLVVDVSSVVRVVSNVVSVVVVNVVCVVVLDDPCLLVVLVVVCVVPVCCPVRPDLCNVCSNSVHHSVVVVVSVVVVVVVVVVD/DQPLLVLLCVLLVHDSVLSVVVLVQWDKDKDFAFDWPAAQQGADQKKKAWQAAKKWKWAADVNDTATADMDGRNDMDDQPCCNPPNGGGRIIIGTLGITMIIMDGSVVLVVVLVVDVSSVVRVVSNVVSVVVVNVVCVVQLDDPCLLVVLVVVCVVPVCCPVRPDLCRVCSNSVHHSVVVVVSVVVVVVVVVVD

Secondary structure (DSSP, 8-state):
--HHHHHHHHHHT--HHHHHHHHHT-EEEEE-TT-EEE-TT-----EEEEEES-EEEEEEETTEEEEEEEE-TT-EE--HHHHHHS---SSEEEESSSEEEEEE-HHHHHHHHHH-HHHHHHHHHHHHHHHHHHHHHHHHSSSS-HHHHHHHHHHH-TTHHHHS-HHHHHHHTTS-HHHHHHHHHHHHHHHHH-/--HHHHHHHHHHT--HHHHHHHHHT-EEEEE-TT-EEE-TT-----EEEEEES-EEEEEEETTEEEEEEEE-TT-EE--HHHHHHS---SSEEEESSSEEEEEE-HHHHHHHHHH-HHHHHHHHHHHHHHHHHHHHHHHHSSTT-HHHHHHHHHHH-TTHHHHS-HHHHHHHTTS-HHHHHHHHHHHHHHHHH-

Organism: NCBI:txid997891